Protein 7Z2T (pdb70)

Nearest PDB structures (foldseek):
  7z2t-assembly1_A  TM=1.002E+00  e=1.808E-83  Escherichia coli
  7z2w-assembly1_A  TM=1.002E+00  e=9.967E-83  Escherichia coli
  7z1j-assembly1_A  TM=9.989E-01  e=3.812E-80  Escherichia coli K-12
  7z2y-assembly1_A  TM=1.001E+00  e=1.096E-78  Escherichia coli
  1dkq-assembly1_A  TM=9.953E-01  e=1.248E-76  Escherichia coli

B-factor: mean 19.08, std 11.79, range [8.36, 95.12]

Organism: Escherichia coli (strain K12) (NCBI:txid83333)

Solvent-accessible surface area: 16717 Å² total; per-residue (Å²): 169,40,88,3,47,2,1,1,0,1,1,7,4,1,2,29,1,14,43,106,84,50,126,58,9,103,36,0,5,65,47,85,33,49,128,39,89,37,123,104,4,99,14,1,90,44,0,11,79,4,2,25,47,0,0,83,17,0,29,60,31,0,39,72,48,52,22,9,65,154,167,56,55,24,127,119,44,53,10,8,0,0,0,11,14,48,27,44,0,76,93,0,0,83,13,0,6,56,10,0,2,86,152,30,96,28,80,22,51,33,39,113,69,70,103,44,64,8,27,6,7,21,0,4,137,64,53,57,13,132,13,81,77,74,87,1,41,102,15,0,50,76,76,5,49,51,44,14,79,55,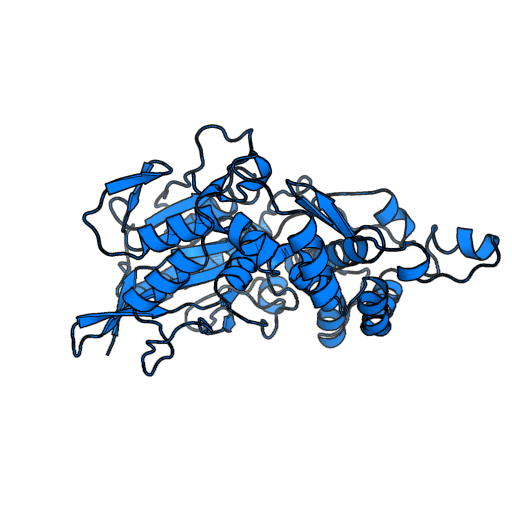5,12,49,142,80,64,111,8,1,130,27,0,8,100,0,0,47,1,84,102,0,83,41,3,75,147,48,91,160,127,139,73,104,26,16,0,10,123,20,28,94,20,95,27,99,29,54,38,78,78,11,42,7,49,19,0,3,33,7,0,3,46,0,0,5,6,0,0,0,1,24,0,27,30,22,114,109,11,1,54,29,62,18,100,72,82,131,32,19,78,20,0,0,47,4,10,29,10,24,27,92,0,10,24,43,0,49,78,3,0,85,10,35,0,0,3,0,1,32,14,1,32,58,2,0,46,61,90,104,100,104,142,63,55,44,33,6,57,3,20,28,21,0,2,0,0,0,0,28,8,26,1,0,2,0,0,0,6,9,2,92,0,108,32,98,7,95,56,4,14,0,35,5,0,3,0,0,1,0,2,0,7,22,38,58,67,92,102,84,90,30,43,13,1,32,4,2,0,4,3,2,31,10,106,27,1,59,85,65,31,90,4,22,96,131,46,61,8,19,98,32,131,13,62,6,52,40,8,177,90,118,13,109,55,32,9,3,8,30,71,15,0,39,94,22,1,74,107,8,50,46,92,73,1,34,136

InterPro domains:
  IPR000560 Histidine phosphatase superfamily, clade-2 [PF00328] (29-374)
  IPR000560 Histidine phosphatase superfamily, clade-2 [cd07061] (29-374)
  IPR029033 Histidine phosphatase superfamily [G3DSA:3.40.50.1240] (29-422)
  IPR029033 Histidine phosphatase superfamily [G3DSA:3.40.50.1240] (157-280)
  IPR029033 Histidine phosphatase superfamily [SSF53254] (26-429)
  IPR033379 Histidine acid phosphatase active site [PS00616] (30-44)
  IPR033379 Histidine acid phosphatase active site [PS00778] (319-335)
  IPR050645 Histidine Acid Phosphatase [PTHR11567] (20-422)

GO terms:
  GO:0042597 periplasmic space (C, EXP)
  GO:0003924 GTPase activity (F, EXP)
  GO:0052745 inositol phosphate phosphatase activity (F, IDA)
  GO:0030288 outer membrane-bounded periplasmic space (C, IDA)
  GO:0008252 nucleotidase activity (F, IDA)
  GO:0016036 cellular response to phosphate starvation (P, IDA)
  GO:0016311 dephosphorylation (P, IDA)
  GO:0071454 cellular response to anoxia (P, IDA)
  GO:0050308 sugar-phosphatase activity (F, IDA)
  GO:0016311 dephosphorylation (P, IMP)
  GO:0050308 sugar-phosphatase activity (F, IMP)

Radius of gyration: 21.48 Å; Cα contacts (8 Å, |Δi|>4): 841; chains: 1; bounding box: 47×47×69 Å

Sequence (406 aa):
ELKLESVVVIVSRHGVRAPTKATQLMQDVTPDAWPTWPVKLGWLTPRGGELIAYLGHYQRQRLVADGLLAKKGCPQSGQVAIIADVDERTRRKTGEAFAAGLAPDCAITVHTQADTSSPDPLFNPLKTGVCQLDNANVTDAILSRAGGSIADFTGHRQTAFRELERVLNFPQSNNLCCLKREKQDESCCSLTQALPSELKVSADNVSLTGAVSLASMLTEIFLLQQAQGMPEPGWGRITDSHQWNTLLSLHNAQFYLLQRTPEVARSRATPLLDLIKTALTPHPPQKQAYGVTLPTSVLFIAGHATNLANLGGALELNWTLPGQPDNTPPGGELVFERWRRLSDNSQWIQVSSLVFQTLQQMRDKTPLSLNNTPPGEVKLTLAGCEERNAQGMCSLAGFTQIVNEARIPACSL

Secondary structure (DSSP, 8-state):
-EEEEEEEEEEE--SB--S---HHHHHT-SSPPPP-SSSTTPBPHHHHHHHHHHHHHHHHHHHHTTSS-SSSPPPTTSEEEEE-SSHHHHHHHHHHHHHHSTTS---EE--S-TTS--GGG-GGGGTSS---HHHHHHHHHHHTTSSHHHHHHTTHHHHHHHHHHHTGGGSHHHHHHHHTT----HHHHS---EEEETTEEEE-HHHHHHHHHHHHHHHHHHTT-SSGGGGT--SHHHHHHHHHHHHHHHHHHTSSHHHHHHHHHHHHHHHHHHHS----EE-GGG-EES-SEEEEEE-HHHHHHHHHHHT-----TT-S-SS-TT-EEEEEEEEETTTTEEEEEEEEEE--HHHHHTTPPP-SSSPPEEEE---TT-SSB-TTSPEEHHHHHHHHHHHS-GGG--

Structure (mmCIF, N/CA/C/O backbone):
data_7Z2T
#
_entry.id   7Z2T
#
_cell.length_a   63.490
_cell.length_b   47.440
_cell.length_c   65.560
_cell.angle_alpha   90.000
_cell.angle_beta   100.770
_cell.angle_gamma   90.000
#
_symmetry.space_group_name_H-M   'P 1 21 1'
#
loop_
_entity.id
_entity.type
_entity.pdbx_description
1 polymer Acidphosphatase
2 non-polymer D-MYO-INOSITOL-HEXASULPHATE
3 non-polymer GLYCEROL
4 non-polymer 'PHOSPHATE ION'
5 non-polymer '2-(N-MORPHOLINO)-ETHANESULFONIC ACID'
6 water water
#
loop_
_atom_site.group_PDB
_atom_site.id
_atom_site.type_symbol
_atom_site.label_atom_id
_atom_site.label_alt_id
_atom_site.label_comp_id
_atom_site.label_asym_id
_atom_site.label_entity_id
_atom_site.label_seq_id
_atom_site.pdbx_PDB_ins_code
_atom_site.Cartn_x
_atom_site.Cartn_y
_atom_site.Cartn_z
_atom_site.occupancy
_atom_site.B_iso_or_equiv
_atom_site.auth_seq_id
_atom_site.auth_comp_id
_atom_site.auth_asym_id
_atom_site.auth_atom_id
_atom_site.pdbx_PDB_model_num
ATOM 1 N N . GLU A 1 7 ? -2.41895 20.78038 28.13115 1.000 32.80489 5 GLU A N 1
ATOM 2 C CA . GLU A 1 7 ? -3.51639 19.81895 28.17477 1.000 32.87763 5 GLU A CA 1
ATOM 3 C C . GLU A 1 7 ? -3.03500 18.42493 28.57590 1.000 26.47586 5 GLU A C 1
ATOM 4 O O . GLU A 1 7 ? -3.70167 17.72654 29.33398 1.000 24.19516 5 GLU A O 1
ATOM 10 N N . LEU A 1 8 ? -1.87852 18.01526 28.05974 1.000 22.79877 6 LEU A N 1
ATOM 11 C CA . LEU A 1 8 ? -1.35462 16.68203 28.31400 1.000 20.88017 6 LEU A CA 1
ATOM 12 C C . LEU A 1 8 ? 0.07817 16.79197 28.80682 1.000 19.68106 6 LEU A C 1
ATOM 13 O O . LEU A 1 8 ? 0.80618 17.71609 28.43395 1.000 22.48050 6 LEU A O 1
ATOM 18 N N . LYS A 1 9 ? 0.48094 15.83968 29.64480 1.000 17.35330 7 LYS A N 1
ATOM 19 C CA . LYS A 1 9 ? 1.83488 15.77716 30.17615 1.000 17.13308 7 LYS A CA 1
ATOM 20 C C . LYS A 1 9 ? 2.47672 14.46445 29.76182 1.000 14.29408 7 LYS A C 1
ATOM 21 O O . LYS A 1 9 ? 1.89575 13.39050 29.96363 1.000 14.72586 7 LYS A O 1
ATOM 27 N N . LEU A 1 10 ? 3.67561 14.55126 29.18729 1.000 13.09986 8 LEU A N 1
ATOM 28 C CA . LEU A 1 10 ? 4.39110 13.35145 28.77475 1.000 13.17426 8 LEU A CA 1
ATOM 29 C C . LEU A 1 10 ? 4.90606 12.59975 29.99682 1.000 13.39345 8 LEU A C 1
ATOM 30 O O . LEU A 1 10 ? 5.52777 13.18170 30.88658 1.000 14.99326 8 LEU A O 1
ATOM 35 N N . GLU A 1 11 ? 4.62733 11.30239 30.05718 1.000 12.56921 9 GLU A N 1
ATOM 36 C CA . GLU A 1 11 ? 5.04689 10.50718 31.20112 1.000 13.06199 9 GLU A CA 1
ATOM 37 C C . GLU A 1 11 ? 6.10031 9.46746 30.88819 1.000 12.24095 9 GLU A C 1
ATOM 38 O O . GLU A 1 11 ? 6.89035 9.13776 31.77063 1.000 13.15616 9 GLU A O 1
ATOM 44 N N . SER A 1 12 ? 6.13155 8.93961 29.66830 1.000 12.18989 10 SER A N 1
ATOM 45 C CA . SER A 1 12 ? 7.03192 7.84516 29.33659 1.000 13.61502 10 SER A CA 1
ATOM 46 C C . SER A 1 12 ? 7.19188 7.77552 27.83231 1.000 11.65271 10 SER A C 1
ATOM 47 O O . SER A 1 12 ? 6.26367 8.08204 27.08257 1.000 13.33876 10 SER A O 1
ATOM 50 N N . VAL A 1 13 ? 8.35492 7.31262 27.39502 1.000 10.83623 11 VAL A N 1
ATOM 51 C CA A VAL A 1 13 ? 8.60040 7.12290 25.97509 0.416 11.27421 11 VAL A CA 1
ATOM 52 C CA B VAL A 1 13 ? 8.64300 7.14947 25.97442 0.584 11.28367 11 VAL A CA 1
ATOM 53 C C . VAL A 1 13 ? 9.35868 5.82236 25.76803 1.000 10.40741 11 VAL A C 1
ATOM 54 O O . VAL A 1 13 ? 10.27756 5.48729 26.52716 1.000 10.91386 11 VAL A O 1
ATOM 61 N N . VAL A 1 14 ? 8.95892 5.08296 24.73593 1.000 10.18993 12 VAL A N 1
ATOM 62 C CA . VAL A 1 14 ? 9.64956 3.87548 24.29927 1.000 10.23322 12 VAL A CA 1
ATOM 63 C C . VAL A 1 14 ? 9.93853 4.04796 22.82162 1.000 9.17605 12 VAL A C 1
ATOM 64 O O . VAL A 1 14 ? 9.01534 4.24223 22.02109 1.000 11.51554 12 VAL A O 1
ATOM 68 N N . ILE A 1 15 ? 11.21218 3.99423 22.46105 1.000 10.05712 13 ILE A N 1
ATOM 69 C CA . ILE A 1 15 ? 11.65380 4.17626 21.08998 1.000 11.26030 13 ILE A CA 1
ATOM 70 C C . ILE A 1 15 ? 12.15611 2.83283 20.59172 1.000 11.82333 13 ILE A C 1
ATOM 71 O O . ILE A 1 15 ? 13.08672 2.26535 21.16921 1.000 13.53254 13 ILE A O 1
ATOM 76 N N . VAL A 1 16 ? 11.55705 2.32408 19.52052 1.000 10.64824 14 VAL A N 1
ATOM 77 C CA . VAL A 1 16 ? 12.07743 1.14731 18.83540 1.000 9.88655 14 VAL A CA 1
ATOM 78 C C . VAL A 1 16 ? 12.76868 1.65500 17.58232 1.000 9.52964 14 VAL A C 1
ATOM 79 O O . VAL A 1 16 ? 12.11566 2.20003 16.68936 1.000 9.36696 14 VAL A O 1
ATOM 83 N N . SER A 1 17 ? 14.09320 1.50274 17.52021 1.000 8.77449 15 SER A N 1
ATOM 84 C CA . SER A 1 17 ? 14.90529 2.10086 16.47089 1.000 9.37824 15 SER A CA 1
ATOM 85 C C . SER A 1 17 ? 15.53995 1.01884 15.61017 1.000 9.82139 15 SER A C 1
ATOM 86 O O . SER A 1 17 ? 16.02864 0.01179 16.12830 1.000 10.92929 15 SER A O 1
ATOM 89 N N . ARG A 1 18 ? 15.55536 1.23024 14.29508 1.000 8.50822 16 ARG A N 1
ATOM 90 C CA . ARG A 1 18 ? 16.49698 0.48859 13.47355 1.000 9.19960 16 ARG A CA 1
ATOM 91 C C . ARG A 1 18 ? 17.90493 1.01062 13.73461 1.000 9.05288 16 ARG A C 1
ATOM 92 O O . ARG A 1 18 ? 18.10544 2.17934 14.06858 1.000 10.42156 16 ARG A O 1
ATOM 100 N N . HIS A 1 19 ? 18.88543 0.12452 13.60132 1.000 9.06761 17 HIS A N 1
ATOM 101 C CA . HIS A 1 19 ? 20.28574 0.53178 13.63784 1.000 9.06256 17 HIS A CA 1
ATOM 102 C C . HIS A 1 19 ? 20.55385 1.59817 12.57405 1.000 9.02104 17 HIS A C 1
ATOM 103 O O . HIS A 1 19 ? 19.76364 1.80368 11.64568 1.000 8.96768 17 HIS A O 1
ATOM 110 N N . GLY A 1 20 ? 21.71022 2.25487 12.68989 1.000 9.06241 18 GLY A N 1
ATOM 111 C CA . GLY A 1 20 ? 22.10091 3.28239 11.74180 1.000 9.95553 18 GLY A CA 1
ATOM 112 C C . GLY A 1 20 ? 22.72164 2.73728 10.45551 1.000 9.66293 18 GLY A C 1
ATOM 113 O O . GLY A 1 20 ? 22.77317 1.53016 10.19993 1.000 10.02061 18 GLY A O 1
ATOM 114 N N . VAL A 1 21 ? 23.21875 3.67100 9.63284 1.000 10.15866 19 VAL A N 1
ATOM 115 C CA . VAL A 1 21 ? 23.80351 3.28744 8.34901 1.000 9.61964 19 VAL A CA 1
ATOM 116 C C . VAL A 1 21 ? 24.84973 2.19704 8.53892 1.000 9.58346 19 VAL A C 1
ATOM 117 O O . VAL A 1 21 ? 25.75226 2.30702 9.37958 1.000 10.57129 19 VAL A O 1
ATOM 121 N N . ARG A 1 22 ? 24.75707 1.16172 7.71170 1.000 9.73900 20 ARG A N 1
ATOM 122 C CA . ARG A 1 22 ? 25.61613 -0.00423 7.80021 1.000 10.84384 20 ARG A CA 1
ATOM 123 C C . ARG A 1 22 ? 26.12648 -0.36395 6.41360 1.000 9.93236 20 ARG A C 1
ATOM 124 O O . ARG A 1 22 ? 25.55376 0.03228 5.39165 1.000 11.87556 20 ARG A O 1
ATOM 132 N N . ALA A 1 23 ? 27.20671 -1.13834 6.39227 1.000 11.40368 21 ALA A N 1
ATOM 133 C CA . ALA A 1 23 ? 27.66561 -1.73900 5.15945 1.000 11.11573 21 ALA A CA 1
ATOM 134 C C . ALA A 1 23 ? 26.67705 -2.81594 4.70326 1.000 10.86115 21 ALA A C 1
ATOM 135 O O . ALA A 1 23 ? 25.90723 -3.35047 5.50431 1.000 12.15981 21 ALA A O 1
ATOM 137 N N . PRO A 1 24 ? 26.66804 -3.14216 3.40966 1.000 10.94120 22 PRO A N 1
ATOM 138 C CA . PRO A 1 24 ? 25.86564 -4.28455 2.94530 1.000 10.55535 22 PRO A CA 1
ATOM 139 C C . PRO A 1 24 ? 26.15594 -5.53967 3.76073 1.000 11.32072 22 PRO A C 1
ATOM 140 O O . PRO A 1 24 ? 27.27779 -5.76015 4.23213 1.000 12.20878 22 PRO A O 1
ATOM 144 N N . THR A 1 25 ? 25.12911 -6.37623 3.92645 1.000 12.40690 23 THR A N 1
ATOM 145 C CA . THR A 1 25 ? 25.30274 -7.60804 4.69478 1.000 14.83596 23 THR A CA 1
ATOM 146 C C . THR A 1 25 ? 25.89350 -8.74475 3.87351 1.000 15.63745 23 THR A C 1
ATOM 147 O O . THR A 1 25 ? 26.43024 -9.68765 4.45678 1.000 15.86074 23 THR A O 1
ATOM 151 N N . LYS A 1 26 ? 25.80368 -8.67859 2.54852 1.000 16.58115 24 LYS A N 1
ATOM 152 C CA . LYS A 1 26 ? 26.26717 -9.75108 1.67893 1.000 18.12499 24 LYS A CA 1
ATOM 153 C C . LYS A 1 26 ? 26.92818 -9.16628 0.43944 1.000 16.44177 24 LYS A C 1
ATOM 154 O O . LYS A 1 26 ? 26.65026 -8.03499 0.03388 1.000 16.43538 24 LYS A O 1
ATOM 160 N N . ALA A 1 27 ? 27.81745 -9.96286 -0.15561 1.000 15.80140 25 ALA A N 1
ATOM 161 C CA . ALA A 1 27 ? 28.48540 -9.64648 -1.42023 1.000 16.24428 25 ALA A CA 1
ATOM 162 C C . ALA A 1 27 ? 28.41849 -10.92336 -2.24982 1.000 16.54384 25 ALA A C 1
ATOM 163 O O . ALA A 1 27 ? 29.31370 -11.76727 -2.16479 1.000 20.18880 25 ALA A O 1
ATOM 165 N N . THR A 1 28 ? 27.35925 -11.07671 -3.03923 1.000 13.46307 26 THR A N 1
ATOM 166 C CA . THR A 1 28 ? 27.07883 -12.33737 -3.71649 1.000 14.17835 26 THR A CA 1
ATOM 167 C C . THR A 1 28 ? 27.54695 -12.30383 -5.16548 1.000 12.12372 26 THR A C 1
ATOM 168 O O . THR A 1 28 ? 27.74775 -11.24145 -5.75673 1.000 12.41786 26 THR A O 1
ATOM 172 N N . GLN A 1 29 ? 27.69742 -13.49856 -5.74679 1.000 13.06012 27 GLN A N 1
ATOM 173 C CA . GLN A 1 29 ? 28.01306 -13.58428 -7.16720 1.000 12.39052 27 GLN A CA 1
ATOM 174 C C . GLN A 1 29 ? 26.90948 -12.95889 -8.01159 1.000 11.55402 27 GLN A C 1
ATOM 175 O O . GLN A 1 29 ? 27.18642 -12.30272 -9.02013 1.000 12.39376 27 GLN A O 1
ATOM 181 N N . LEU A 1 30 ? 25.64846 -13.15213 -7.61596 1.000 12.31830 28 LEU A N 1
ATOM 182 C CA . LEU A 1 30 ? 24.54946 -12.59718 -8.38946 1.000 12.98735 28 LEU A CA 1
ATOM 183 C C . LEU A 1 30 ? 24.63222 -11.07561 -8.43617 1.000 11.86245 28 LEU A C 1
ATOM 184 O O . LEU A 1 30 ? 24.35315 -10.47447 -9.47873 1.000 12.55845 28 LEU A O 1
ATOM 189 N N . MET A 1 31 ? 25.02104 -10.42628 -7.32441 1.000 12.46283 29 MET A N 1
ATOM 190 C CA . MET A 1 31 ? 25.17051 -8.97401 -7.38670 1.000 13.61118 29 MET A CA 1
ATOM 191 C C . MET A 1 31 ? 26.21303 -8.55501 -8.40331 1.000 13.42573 29 MET A C 1
ATOM 192 O O . MET A 1 31 ? 26.08556 -7.48051 -9.00929 1.000 13.84304 29 MET A O 1
ATOM 197 N N . GLN A 1 32 ? 27.26360 -9.36639 -8.56940 1.000 13.53067 30 GLN A N 1
ATOM 198 C CA . GLN A 1 32 ? 28.30420 -9.06070 -9.54702 1.000 14.43889 30 GLN A CA 1
ATOM 199 C C . GLN A 1 32 ? 27.79101 -9.23424 -10.96174 1.000 14.03574 30 GLN A C 1
ATOM 200 O O . GLN A 1 32 ? 28.15825 -8.46813 -11.86286 1.000 16.19637 30 GLN A O 1
ATOM 206 N N . ASP A 1 33 ? 26.93765 -10.23190 -11.17571 1.000 13.86221 31 ASP A N 1
ATOM 207 C CA . ASP A 1 33 ? 26.54496 -10.61921 -12.51937 1.000 16.17727 31 ASP A CA 1
ATOM 208 C C . ASP A 1 33 ? 25.44276 -9.75619 -13.10926 1.000 14.04893 31 ASP A C 1
ATOM 209 O O . ASP A 1 33 ? 25.22832 -9.82153 -14.32144 1.000 14.21665 31 ASP A O 1
ATOM 214 N N . VAL A 1 34 ? 24.76178 -8.93637 -12.30257 1.000 12.30955 32 VAL A N 1
ATOM 215 C CA . VAL A 1 34 ? 23.65538 -8.12645 -12.79772 1.000 11.68035 32 VAL A CA 1
ATOM 216 C C . VAL A 1 34 ? 24.07240 -6.71288 -13.16674 1.000 11.12331 32 VAL A C 1
ATOM 217 O O . VAL A 1 34 ? 23.21358 -5.91462 -13.55945 1.000 11.98236 32 VAL A O 1
ATOM 221 N N . THR A 1 35 ? 25.36529 -6.38652 -13.08158 1.000 11.08381 33 THR A N 1
ATOM 222 C CA . THR A 1 35 ? 25.85532 -5.06575 -13.49674 1.000 12.08019 33 THR A CA 1
ATOM 223 C C . THR A 1 35 ? 27.25585 -5.22055 -14.06412 1.000 11.76656 33 THR A C 1
ATOM 224 O O . THR A 1 35 ? 28.05690 -5.98423 -13.51610 1.000 13.43284 33 THR A O 1
ATOM 228 N N . PRO A 1 36 ? 27.57536 -4.51848 -15.15190 1.000 13.19385 34 PRO A N 1
ATOM 229 C CA . PRO A 1 36 ? 28.96411 -4.48143 -15.62350 1.000 13.96807 34 PRO A CA 1
ATOM 230 C C . PRO A 1 36 ? 29.85845 -3.61994 -14.74966 1.000 14.86215 34 PRO A C 1
ATOM 231 O O . PRO A 1 36 ? 31.08749 -3.66708 -14.91331 1.000 16.73728 34 PRO A O 1
ATOM 235 N N . ASP A 1 37 ? 29.28569 -2.84524 -13.83308 1.000 14.27158 35 ASP A N 1
ATOM 236 C CA . ASP A 1 37 ? 30.05560 -1.92125 -13.01289 1.000 14.86547 35 ASP A CA 1
ATOM 237 C C . ASP A 1 37 ? 30.47990 -2.55667 -11.68905 1.000 15.86894 35 ASP A C 1
ATOM 238 O O . ASP A 1 37 ? 30.00555 -3.62364 -11.30750 1.000 17.21699 35 ASP A O 1
ATOM 243 N N . ALA A 1 38 ? 31.42270 -1.90310 -11.00923 1.000 16.19665 36 ALA A N 1
ATOM 244 C CA . ALA A 1 38 ? 31.97688 -2.39884 -9.75162 1.000 14.54294 36 ALA A CA 1
ATOM 245 C C . ALA A 1 38 ? 31.23704 -1.75849 -8.58418 1.000 14.37355 36 ALA A C 1
ATOM 246 O O . ALA A 1 38 ? 31.07929 -0.53656 -8.54268 1.000 15.16974 36 ALA A O 1
ATOM 248 N N . TRP A 1 39 ? 30.77047 -2.58299 -7.64887 1.000 13.42653 37 TRP A N 1
ATOM 249 C CA . TRP A 1 39 ? 30.11863 -2.05482 -6.45728 1.000 13.23513 37 TRP A CA 1
ATOM 250 C C . TRP A 1 39 ? 31.12893 -1.30711 -5.59207 1.000 14.14051 37 TRP A C 1
ATOM 251 O O . TRP A 1 39 ? 32.22418 -1.82102 -5.34892 1.000 16.36322 37 TRP A O 1
ATOM 262 N N . PRO A 1 40 ? 30.79376 -0.11409 -5.09979 1.000 14.90819 38 PRO A N 1
ATOM 263 C CA . PRO A 1 40 ? 31.70047 0.60005 -4.18858 1.000 14.74853 38 PRO A CA 1
ATOM 264 C C . PRO A 1 40 ? 31.98749 -0.23153 -2.94684 1.000 14.68219 38 PRO A C 1
ATOM 265 O O . PRO A 1 40 ? 31.10047 -0.89406 -2.40078 1.000 15.19818 38 PRO A O 1
ATOM 269 N N . THR A 1 41 ? 33.24124 -0.18930 -2.49826 1.000 14.68336 39 THR A N 1
ATOM 270 C CA . THR A 1 41 ? 33.62532 -0.85205 -1.26227 1.000 15.28193 39 THR A CA 1
ATOM 271 C C . THR A 1 41 ? 33.27875 0.01249 -0.05307 1.000 14.05858 39 THR A C 1
ATOM 272 O O . THR A 1 41 ? 33.11191 1.23238 -0.15146 1.000 14.85468 39 THR A O 1
ATOM 276 N N . TRP A 1 42 ? 33.16571 -0.64424 1.10229 1.000 12.80040 40 TRP A N 1
ATOM 277 C CA . TRP A 1 42 ? 32.74939 -0.01066 2.34296 1.000 12.57958 40 TRP A CA 1
ATOM 278 C C . TRP A 1 42 ? 33.87596 -0.01211 3.37519 1.000 14.01274 40 TRP A C 1
ATOM 279 O O . TRP A 1 42 ? 34.77171 -0.85956 3.33180 1.000 15.01877 40 TRP A O 1
ATOM 290 N N . PRO A 1 43 ? 33.84395 0.92288 4.32706 1.000 13.95045 41 PRO A N 1
ATOM 291 C CA . PRO A 1 43 ? 34.96924 1.09039 5.25674 1.000 13.88545 41 PRO A CA 1
ATOM 292 C C . PRO A 1 43 ? 34.92432 0.18615 6.47632 1.000 14.80830 41 PRO A C 1
ATOM 293 O O . PRO A 1 43 ? 35.82885 0.26831 7.31518 1.000 16.58921 41 PRO A O 1
ATOM 297 N N . VAL A 1 44 ? 33.89686 -0.64978 6.60615 1.000 14.42907 42 VAL A N 1
ATOM 298 C CA . VAL A 1 44 ? 33.74043 -1.57431 7.72159 1.000 13.15989 42 VAL A CA 1
ATOM 299 C C . VAL A 1 44 ? 33.34502 -2.92957 7.14962 1.000 13.50620 42 VAL A C 1
ATOM 300 O O . VAL A 1 44 ? 32.97686 -3.04997 5.98119 1.000 14.58120 42 VAL A O 1
ATOM 304 N N . LYS A 1 45 ? 33.39783 -3.94773 8.00240 1.000 14.56106 43 LYS A N 1
ATOM 305 C CA . LYS A 1 45 ? 33.03425 -5.30489 7.62287 1.000 16.13898 43 LYS A CA 1
ATOM 306 C C . LYS A 1 45 ? 31.55751 -5.39297 7.24500 1.000 14.01652 43 LYS A C 1
ATOM 307 O O . LYS A 1 45 ? 30.74765 -4.52655 7.58859 1.000 13.24688 43 LYS A O 1
ATOM 313 N N . LEU A 1 46 ? 31.20923 -6.47208 6.54029 1.000 14.72770 44 LEU A N 1
ATOM 314 C CA . LEU A 1 46 ? 29.82886 -6.69995 6.13343 1.000 14.31609 44 LEU A CA 1
ATOM 315 C C . LEU A 1 46 ? 28.88772 -6.54102 7.31611 1.000 13.56583 44 LEU A C 1
ATOM 316 O O . LEU A 1 46 ? 29.10472 -7.12283 8.38080 1.000 13.83325 44 LEU A O 1
ATOM 321 N N . GLY A 1 47 ? 27.83641 -5.74912 7.11785 1.000 11.62551 45 GLY A N 1
ATOM 322 C CA . GLY A 1 47 ? 26.79528 -5.59847 8.10764 1.000 12.69914 45 GLY A CA 1
ATOM 323 C C . GLY A 1 47 ? 27.14366 -4.74693 9.30767 1.000 11.10542 45 GLY A C 1
ATOM 324 O O . GLY A 1 47 ? 26.30176 -4.60404 10.19921 1.000 12.34096 45 GLY A O 1
ATOM 325 N N . TRP A 1 48 ? 28.34200 -4.17742 9.37793 1.000 11.39132 46 TRP A N 1
ATOM 326 C CA . TRP A 1 48 ? 28.70105 -3.38090 10.54247 1.000 11.41718 46 TRP A CA 1
ATOM 327 C C . TRP A 1 48 ? 28.23090 -1.93614 10.36493 1.000 11.17041 46 TRP A C 1
ATOM 328 O O . TRP A 1 48 ? 28.05035 -1.44793 9.24625 1.000 11.64137 46 TRP A O 1
ATOM 339 N N . LEU A 1 49 ? 28.00892 -1.25981 11.49422 1.000 10.46446 47 LEU A N 1
ATOM 340 C CA . LEU A 1 49 ? 27.67108 0.15945 11.46541 1.000 9.75140 47 LEU A CA 1
ATOM 341 C C . LEU A 1 49 ? 28.87693 0.96633 10.98955 1.000 10.46949 47 LEU A C 1
ATOM 342 O O . LEU A 1 49 ? 30.01404 0.68984 11.37767 1.000 12.50909 47 LEU A O 1
ATOM 347 N N . THR A 1 50 ? 28.63873 1.97309 10.12232 1.000 10.09400 48 THR A N 1
ATOM 348 C CA . THR A 1 50 ? 29.77327 2.82415 9.77870 1.000 10.72165 48 THR A CA 1
ATOM 349 C C . THR A 1 50 ? 29.92568 3.93963 10.80199 1.000 11.42588 48 THR A C 1
ATOM 350 O O . THR A 1 50 ? 28.96526 4.30016 11.49810 1.000 11.62536 48 THR A O 1
ATOM 354 N N . PRO A 1 51 ? 31.13317 4.49979 10.93137 1.000 10.83677 49 PRO A N 1
ATOM 355 C CA . PRO A 1 51 ? 31.29381 5.68753 11.79036 1.000 11.11412 49 PRO A CA 1
ATOM 356 C C . PRO A 1 51 ? 30.29261 6.78231 11.46725 1.000 11.71502 49 PRO A C 1
ATOM 357 O O . PRO A 1 51 ? 29.71788 7.39192 12.38240 1.000 12.21989 49 PRO A O 1
ATOM 361 N N . ARG A 1 52 ? 30.04868 7.02769 10.18206 1.000 11.41596 50 ARG A N 1
ATOM 362 C CA . ARG A 1 52 ? 29.04326 8.00822 9.80339 1.000 10.99616 50 ARG A CA 1
ATOM 363 C C . ARG A 1 52 ? 27.65424 7.60933 10.29695 1.000 10.50496 50 ARG A C 1
ATOM 364 O O . ARG A 1 52 ? 26.88543 8.46562 10.75613 1.000 11.46276 50 ARG A O 1
ATOM 372 N N . GLY A 1 53 ? 27.30447 6.32130 10.19213 1.000 9.62981 51 GLY A N 1
ATOM 373 C CA . GLY A 1 53 ? 26.01708 5.87363 10.70526 1.000 9.28960 51 GLY A CA 1
ATOM 374 C C . GLY A 1 53 ? 25.85318 6.14838 12.18827 1.000 10.24867 51 GLY A C 1
ATOM 375 O O . GLY A 1 53 ? 24.77591 6.54925 12.64173 1.000 11.34715 51 GLY A O 1
ATOM 376 N N . GLY A 1 54 ? 26.91727 5.92835 12.96870 1.000 9.89202 52 GLY A N 1
ATOM 377 C CA . GLY A 1 54 ? 26.85710 6.25460 14.38434 1.000 9.80782 52 GLY A CA 1
ATOM 378 C C . GLY A 1 54 ? 26.66536 7.74042 14.61658 1.000 10.33078 52 GLY A C 1
ATOM 379 O O . GLY A 1 54 ? 25.88682 8.15034 15.47860 1.000 10.66838 52 GLY A O 1
ATOM 380 N N . GLU A 1 55 ? 27.35748 8.57132 13.83181 1.000 10.73029 53 GLU A N 1
ATOM 381 C CA . GLU A 1 55 ? 27.19908 10.01584 13.95938 1.000 11.44509 53 GLU A CA 1
ATOM 382 C C . GLU A 1 55 ? 25.77189 10.45665 13.64105 1.000 9.64475 53 GLU A C 1
ATOM 383 O O . GLU A 1 55 ? 25.20721 11.30885 14.34591 1.000 10.93814 53 GLU A O 1
ATOM 389 N N . LEU A 1 56 ? 25.14382 9.84404 12.62769 1.000 9.96347 54 LEU A N 1
ATOM 390 C CA . LEU A 1 56 ? 23.75742 10.17535 12.31377 1.000 9.81271 54 LEU A CA 1
ATOM 391 C C . LEU A 1 56 ? 22.81279 9.74519 13.42769 1.000 10.17411 54 LEU A C 1
ATOM 392 O O . LEU A 1 56 ? 21.82509 10.43676 13.70942 1.000 10.59138 54 LEU A O 1
ATOM 397 N N . ILE A 1 57 ? 23.08723 8.60519 14.06702 1.000 8.75530 55 ILE A N 1
ATOM 398 C CA . ILE A 1 57 ? 22.26954 8.18951 15.20862 1.000 8.52959 55 ILE A CA 1
ATOM 399 C C . ILE A 1 57 ? 22.44109 9.16449 16.37023 1.000 9.45690 55 ILE A C 1
ATOM 400 O O . ILE A 1 57 ? 21.47224 9.51047 17.06065 1.000 9.99659 55 ILE A O 1
ATOM 405 N N . ALA A 1 58 ? 23.67940 9.59178 16.63146 1.000 10.50087 56 ALA A N 1
ATOM 406 C CA . ALA A 1 58 ? 23.90756 10.53488 17.72134 1.000 10.69122 56 ALA A CA 1
ATOM 407 C C . ALA A 1 58 ? 23.11288 11.82699 17.51491 1.000 10.76223 56 ALA A C 1
ATOM 408 O O . ALA A 1 58 ? 22.61775 12.42534 18.47979 1.000 10.71983 56 ALA A O 1
ATOM 410 N N . TYR A 1 59 ? 22.95745 12.26551 16.26010 1.000 9.77682 57 TYR A N 1
ATOM 411 C CA . TYR A 1 59 ? 22.12129 13.43609 16.00063 1.000 10.80306 57 TYR A CA 1
ATOM 412 C C . TYR A 1 59 ? 20.69537 13.21254 16.48216 1.000 11.59639 57 TYR A C 1
ATOM 413 O O . TYR A 1 59 ? 20.06912 14.12991 17.02695 1.000 11.82205 57 TYR A O 1
ATOM 422 N N . LEU A 1 60 ? 20.13665 12.02325 16.22477 1.000 10.75447 58 LEU A N 1
ATOM 423 C CA . LEU A 1 60 ? 18.79299 11.73515 16.71258 1.000 9.89600 58 LEU A CA 1
ATOM 424 C C . LEU A 1 60 ? 18.75696 11.71270 18.23473 1.000 9.72680 58 LEU A C 1
ATOM 425 O O . LEU A 1 60 ? 17.78674 12.17964 18.84839 1.000 11.33642 58 LEU A O 1
ATOM 430 N N . GLY A 1 61 ? 19.80154 11.18089 18.86678 1.000 9.90309 59 GLY A N 1
ATOM 431 C CA . GLY A 1 61 ? 19.86362 11.22434 20.32278 1.000 9.96571 59 GLY A CA 1
ATOM 432 C C . GLY A 1 61 ? 19.88434 12.64694 20.85027 1.000 10.17390 59 GLY A C 1
ATOM 433 O O . GLY A 1 61 ? 19.19060 12.97211 21.81843 1.000 10.78633 59 GLY A O 1
ATOM 434 N N . HIS A 1 62 ? 20.65406 13.52567 20.20048 1.000 10.09398 60 HIS A N 1
ATOM 435 C CA . HIS A 1 62 ? 20.69712 14.91858 20.62707 1.000 12.58287 60 HIS A CA 1
ATOM 436 C C . HIS A 1 62 ? 19.34007 15.59178 20.45863 1.000 11.49327 60 HIS A C 1
ATOM 437 O O . HIS A 1 62 ? 18.88148 16.31532 21.35608 1.000 12.30558 60 HIS A O 1
ATOM 444 N N . TYR A 1 63 ? 18.68529 15.36699 19.31549 1.000 10.43509 61 TYR A N 1
ATOM 445 C CA . TYR A 1 63 ? 17.34827 15.90970 19.10341 1.000 10.76710 61 TYR A CA 1
ATOM 446 C C . TYR A 1 63 ? 16.37898 15.40315 20.16108 1.000 10.36207 61 TYR A C 1
ATOM 447 O O . TYR A 1 63 ? 15.61750 16.18145 20.75289 1.000 10.87515 61 TYR A O 1
ATOM 456 N N . GLN A 1 64 ? 16.40297 14.09753 20.42809 1.000 10.98593 62 GLN A N 1
ATOM 457 C CA . GLN A 1 64 ? 15.48054 13.55166 21.41803 1.000 10.79198 62 GLN A CA 1
ATOM 458 C C . GLN A 1 64 ? 15.70929 14.16573 22.79474 1.000 10.36788 62 GLN A C 1
ATOM 459 O O . GLN A 1 64 ? 14.74832 14.43284 23.52261 1.000 11.84115 62 GLN A O 1
ATOM 465 N N . ARG A 1 65 ? 16.96505 14.41193 23.17605 1.000 9.96481 63 ARG A N 1
ATOM 466 C CA . ARG A 1 65 ? 17.19619 15.08205 24.45635 1.000 10.44179 63 ARG A CA 1
ATOM 467 C C . ARG A 1 65 ? 16.54615 16.45903 24.46529 1.000 10.05713 63 ARG A C 1
ATOM 468 O O . ARG A 1 65 ? 15.82029 16.81885 25.40494 1.000 11.63041 63 ARG A O 1
ATOM 476 N N . GLN A 1 66 ? 16.78124 17.24684 23.41558 1.000 10.71897 64 GLN A N 1
ATOM 477 C CA . GLN A 1 66 ? 16.17057 18.57107 23.37776 1.000 12.04009 64 GLN A CA 1
ATOM 478 C C . GLN A 1 66 ? 14.65045 18.48614 23.45949 1.000 11.95481 64 GLN A C 1
ATOM 479 O O . GLN A 1 66 ? 14.01589 19.26071 24.18618 1.000 12.35724 64 GLN A O 1
ATOM 485 N N . ARG A 1 67 ? 14.04535 17.56736 22.70407 1.000 11.12831 65 ARG A N 1
ATOM 486 C CA . ARG A 1 67 ? 12.58598 17.47778 22.68888 1.000 14.21071 65 ARG A CA 1
ATOM 487 C C . ARG A 1 67 ? 12.04713 17.01194 24.03614 1.000 13.08561 65 ARG A C 1
ATOM 488 O O . ARG A 1 67 ? 11.02614 17.52431 24.52157 1.000 13.07014 65 ARG A O 1
ATOM 496 N N . LEU A 1 68 ? 12.72070 16.04021 24.65299 1.000 11.57913 66 LEU A N 1
ATOM 497 C CA . LEU A 1 68 ? 12.25670 15.50645 25.92642 1.000 11.56506 66 LEU A CA 1
ATOM 498 C C . LEU A 1 68 ? 12.47310 16.48378 27.07431 1.000 11.60831 66 LEU A C 1
ATOM 499 O O . LEU A 1 68 ? 11.70203 16.46643 28.04274 1.000 12.82961 66 LEU A O 1
ATOM 504 N N . VAL A 1 69 ? 13.50804 17.32805 26.99243 1.000 11.62336 67 VAL A N 1
ATOM 505 C CA . VAL A 1 69 ? 13.64928 18.44857 27.92302 1.000 12.43692 67 VAL A CA 1
ATOM 506 C C . VAL A 1 69 ? 12.49542 19.43384 27.75108 1.000 13.88823 67 VAL A C 1
ATOM 507 O O . VAL A 1 69 ? 11.86556 19.85899 28.72766 1.000 15.10321 67 VAL A O 1
ATOM 511 N N . ALA A 1 70 ? 12.18585 19.79483 26.50124 1.000 12.52591 68 ALA A N 1
ATOM 512 C CA . ALA A 1 70 ? 11.07178 20.70831 26.25577 1.000 13.23300 68 ALA A CA 1
ATOM 513 C C . ALA A 1 70 ? 9.76038 20.13939 26.77954 1.000 14.82319 68 ALA A C 1
ATOM 514 O O . ALA A 1 70 ? 8.91043 20.89060 27.27374 1.000 17.53813 68 ALA A O 1
ATOM 516 N N . ASP A 1 71 ? 9.57622 18.82113 26.67652 1.000 14.28448 69 ASP A N 1
ATOM 517 C CA . ASP A 1 71 ? 8.37822 18.16206 27.18357 1.000 15.25337 69 ASP A CA 1
ATOM 518 C C . ASP A 1 71 ? 8.41325 17.92171 28.68576 1.000 15.19314 69 ASP A C 1
ATOM 519 O O . ASP A 1 71 ? 7.45725 17.34677 29.22598 1.000 16.74399 69 ASP A O 1
ATOM 524 N N . GLY A 1 72 ? 9.48521 18.32063 29.36458 1.000 14.62158 70 GLY A N 1
ATOM 525 C CA . GLY A 1 72 ? 9.57878 18.21581 30.81215 1.000 14.46059 70 GLY A CA 1
ATOM 526 C C . GLY A 1 72 ? 9.93191 16.84455 31.34825 1.000 15.19058 70 GLY A C 1
ATOM 527 O O . GLY A 1 72 ? 9.85214 16.63302 32.56568 1.000 17.07964 70 GLY A O 1
ATOM 528 N N . LEU A 1 73 ? 10.34034 15.91450 30.48877 1.000 13.35780 71 LEU A N 1
ATOM 529 C CA . LEU A 1 73 ? 10.55857 14.54085 30.92798 1.000 12.93457 71 LEU A CA 1
ATOM 530 C C . LEU A 1 73 ? 11.98229 14.29396 31.40411 1.000 14.55691 71 LEU A C 1
ATOM 531 O O . LEU A 1 73 ? 12.18966 13.49843 32.32861 1.000 16.25589 71 LEU A O 1
ATOM 536 N N . LEU A 1 74 ? 12.95957 14.93869 30.77877 1.000 12.89018 72 LEU A N 1
ATOM 537 C CA . LEU A 1 74 ? 14.35546 14.86699 31.18156 1.000 13.50681 72 LEU A CA 1
ATOM 538 C C . LEU A 1 74 ? 14.83309 16.25161 31.60312 1.000 14.92316 72 LEU A C 1
ATOM 539 O O . LEU A 1 74 ? 14.28682 17.27553 31.18266 1.000 15.89543 72 LEU A O 1
ATOM 544 N N . ALA A 1 75 ? 15.87033 16.27112 32.43614 1.000 16.26250 73 ALA A N 1
ATOM 545 C CA . ALA A 1 75 ? 16.45508 17.52794 32.88268 1.000 16.71705 73 ALA A CA 1
ATOM 546 C C . ALA A 1 75 ? 17.29733 18.14392 31.77358 1.000 16.08364 73 ALA A C 1
ATOM 547 O O . ALA A 1 75 ? 17.91729 17.43998 30.97609 1.000 14.91474 73 ALA A O 1
ATOM 549 N N . LYS A 1 76 ? 17.34754 19.47860 31.75695 1.000 18.20766 74 LYS A N 1
ATOM 550 C CA . LYS A 1 76 ? 18.12577 20.18139 30.73744 1.000 20.08497 74 LYS A CA 1
ATOM 551 C C . LYS A 1 76 ? 19.61771 19.89822 30.86741 1.000 21.19559 74 LYS A C 1
ATOM 552 O O . LYS A 1 76 ? 20.32405 19.76273 29.86189 1.000 22.60527 74 LYS A O 1
ATOM 558 N N . LYS A 1 77 ? 20.12275 19.82228 32.08872 1.000 20.23440 75 LYS A N 1
ATOM 559 C CA . LYS A 1 77 ? 21.54034 19.57570 32.29450 1.000 21.57170 75 LYS A CA 1
ATOM 560 C C . LYS A 1 77 ? 21.74202 18.34637 33.16633 1.000 21.56425 75 LYS A C 1
ATOM 561 O O . LYS A 1 77 ? 20.80910 17.82419 33.78029 1.000 24.12578 75 LYS A O 1
ATOM 567 N N . GLY A 1 78 ? 22.98324 17.88026 33.20707 1.000 20.31962 76 GLY A N 1
ATOM 568 C CA . GLY A 1 78 ? 23.32490 16.71509 33.99318 1.000 19.91275 76 GLY A CA 1
ATOM 569 C C . GLY A 1 78 ? 22.95298 15.42442 33.29378 1.000 19.43451 76 GLY A C 1
ATOM 570 O O . GLY A 1 78 ? 22.45052 15.39700 32.17237 1.000 20.75255 76 GLY A O 1
ATOM 571 N N . CYS A 1 79 ? 23.20833 14.33380 33.98308 1.000 19.33310 77 CYS A N 1
ATOM 572 C CA . CYS A 1 79 ? 22.91425 13.02025 33.43846 1.000 18.85668 77 CYS A CA 1
ATOM 573 C C . CYS A 1 79 ? 21.59921 12.50614 34.00588 1.000 19.51527 77 CYS A C 1
ATOM 574 O O . CYS A 1 79 ? 21.27997 12.77262 35.16681 1.000 21.11534 77 CYS A O 1
ATOM 577 N N . PRO A 1 80 ? 20.80166 11.78558 33.22032 1.000 19.96779 78 PRO A N 1
ATOM 578 C CA . PRO A 1 80 ? 19.63925 11.09962 33.79581 1.000 20.74488 78 PRO A CA 1
ATOM 579 C C . PRO A 1 80 ? 20.09422 10.17339 34.91392 1.000 22.11826 78 PRO A C 1
ATOM 580 O O . PRO A 1 80 ? 21.13689 9.52589 34.81630 1.000 24.27923 78 PRO A O 1
ATOM 584 N N . GLN A 1 81 ? 19.31254 10.11185 35.98711 1.000 21.68520 79 GLN A N 1
ATOM 585 C CA . GLN A 1 81 ? 19.74696 9.38976 37.17256 1.000 24.62983 79 GLN A CA 1
ATOM 586 C C . GLN A 1 81 ? 19.06686 8.03213 37.28156 1.000 26.83861 79 GLN A C 1
ATOM 587 O O . GLN A 1 81 ? 17.91676 7.85587 36.87325 1.000 26.69197 79 GLN A O 1
ATOM 593 N N . SER A 1 82 ? 19.80516 7.07388 37.84634 1.000 29.39602 80 SER A N 1
ATOM 594 C CA . SER A 1 82 ? 19.28765 5.77256 38.25941 1.000 31.64142 80 SER A CA 1
ATOM 595 C C . SER A 1 82 ? 18.24486 5.20113 37.30530 1.000 29.21324 80 SER A C 1
ATOM 596 O O . SER A 1 82 ? 17.06268 5.09224 37.65094 1.000 32.29657 80 SER A O 1
ATOM 599 N N . GLY A 1 83 ? 18.67557 4.82828 36.10406 1.000 24.62408 81 GLY A N 1
ATOM 600 C CA . GLY A 1 83 ? 17.80310 4.11169 35.19736 1.000 21.43938 81 GLY A CA 1
ATOM 601 C C . GLY A 1 83 ? 16.70343 4.92078 34.54906 1.000 19.16568 81 GLY A C 1
ATOM 602 O O . GLY A 1 83 ? 15.86993 4.33522 33.85270 1.000 19.21436 81 GLY A O 1
ATOM 603 N N . GLN A 1 84 ? 16.66984 6.24275 34.75314 1.000 17.86177 82 GLN A N 1
ATOM 604 C CA . GLN A 1 84 ? 15.65662 7.07874 34.11048 1.000 15.77765 82 GLN A CA 1
ATOM 605 C C . GLN A 1 84 ? 15.63694 6.85801 32.60532 1.000 13.63889 82 GLN A C 1
ATOM 606 O O . GLN A 1 84 ? 14.57947 6.95643 31.97043 1.000 14.81775 82 GLN A O 1
ATOM 612 N N . VAL A 1 85 ? 16.79835 6.58594 32.02000 1.000 14.61803 83 VAL A N 1
ATOM 613 C CA . VAL A 1 85 ? 16.94241 6.19984 30.62489 1.000 13.79891 83 VAL A CA 1
ATOM 614 C C . VAL A 1 85 ? 17.54530 4.80627 30.60885 1.000 14.03938 83 VAL A C 1
ATOM 615 O O . VAL A 1 85 ? 18.51854 4.54085 31.32594 1.000 16.91401 83 VAL A O 1
ATOM 619 N N . ALA A 1 86 ? 16.96536 3.91590 29.81161 1.000 11.45731 84 ALA A N 1
ATOM 620 C CA . ALA A 1 86 ? 17.48051 2.56488 29.64415 1.000 11.78154 84 ALA A CA 1
ATOM 621 C C . ALA A 1 86 ? 17.61175 2.26320 28.16021 1.000 9.93075 84 ALA A C 1
ATOM 622 O O . ALA A 1 86 ? 16.81901 2.73582 27.33986 1.000 11.78064 84 ALA A O 1
ATOM 624 N N . ILE A 1 87 ? 18.60703 1.44626 27.81832 1.000 11.04667 85 ILE A N 1
ATOM 625 C CA . ILE A 1 87 ? 18.90159 1.08650 26.43629 1.000 10.36104 85 ILE A CA 1
ATOM 626 C C . ILE A 1 87 ? 19.06739 -0.42321 26.34164 1.000 10.32486 85 ILE A C 1
ATOM 627 O O . ILE A 1 87 ? 19.85226 -1.01881 27.09170 1.000 11.14345 85 ILE A O 1
ATOM 632 N N . ILE A 1 88 ? 18.33658 -1.03286 25.41500 1.000 9.59420 86 ILE A N 1
ATOM 63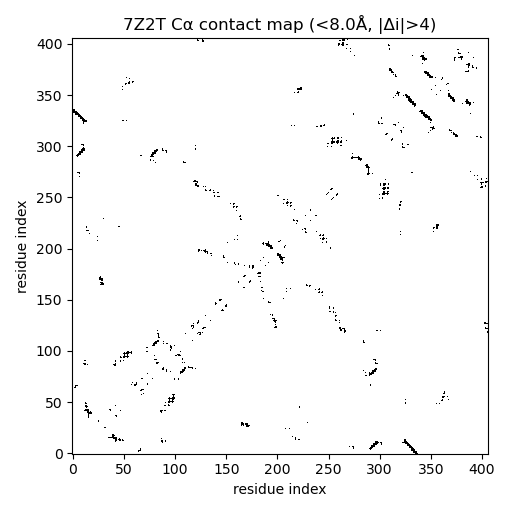3 C CA . ILE A 1 88 ? 18.44309 -2.45171 25.10320 1.000 9.98252 86 ILE A CA 1
ATOM 634 C C . ILE A 1 88 ? 18.77339 -2.57086 23.62470 1.000 11.14695 86 ILE A C 1
ATOM 635 O O . ILE A 1 88 ? 18.14753 -1.90487 22.79081 1.000 12.60333 86 ILE A O 1
ATOM 640 N N . ALA A 1 89 ? 19.75738 -3.40680 23.30027 1.000 10.30117 87 ALA A N 1
ATOM 641 C CA . ALA A 1 89 ? 20.17682 -3.60958 21.92007 1.000 8.95589 87 ALA A CA 1
ATOM 642 C C . ALA A 1 89 ? 20.24353 -5.09365 21.59543 1.000 9.14614 87 ALA A C 1
ATOM 643 O O . ALA A 1 89 ? 20.56809 -5.93222 22.44836 1.000 10.77091 87 ALA A O 1
ATOM 645 N N . ASP A 1 90 ? 19.92352 -5.40878 20.34635 1.000 9.35561 88 ASP A N 1
ATOM 646 C CA . ASP A 1 90 ? 20.18510 -6.73508 19.82488 1.000 9.66848 88 ASP A CA 1
ATOM 647 C C . ASP A 1 90 ? 21.69599 -6.97316 19.82409 1.000 10.33010 88 ASP A C 1
ATOM 648 O O . ASP A 1 90 ? 22.50108 -6.03884 19.92688 1.000 11.73748 88 ASP A O 1
ATOM 653 N N . VAL A 1 91 ? 22.07465 -8.24636 19.68615 1.000 10.15340 89 VAL A N 1
ATOM 654 C CA . VAL A 1 91 ? 23.45981 -8.65341 19.88790 1.000 11.25136 89 VAL A CA 1
ATOM 655 C C . VAL A 1 91 ? 24.36742 -8.25447 18.73635 1.000 11.66197 89 VAL A C 1
ATOM 656 O O . VAL A 1 91 ? 25.59239 -8.28942 18.88897 1.000 12.66315 89 VAL A O 1
ATOM 660 N N . ASP A 1 92 ? 23.81009 -7.91309 17.57548 1.000 11.36273 90 ASP A N 1
ATOM 661 C CA . ASP A 1 92 ? 24.64658 -7.59406 16.42530 1.000 12.64908 90 ASP A CA 1
ATOM 662 C C . ASP A 1 92 ? 25.49867 -6.36094 16.69178 1.000 10.90035 90 ASP A C 1
ATOM 663 O O . ASP A 1 92 ? 25.10727 -5.44928 17.42248 1.000 11.40941 90 ASP A O 1
ATOM 668 N N . GLU A 1 93 ? 26.66629 -6.31214 16.04981 1.000 11.03608 91 GLU A N 1
ATOM 669 C CA . GLU A 1 93 ? 27.50695 -5.12300 16.14690 1.000 11.65969 91 GLU A CA 1
ATOM 670 C C . GLU A 1 93 ? 26.72610 -3.85912 15.80954 1.000 10.23792 91 GLU A C 1
ATOM 671 O O . GLU A 1 93 ? 26.82443 -2.84635 16.51183 1.000 10.70120 91 GLU A O 1
ATOM 677 N N . ARG A 1 94 ? 25.94223 -3.89583 14.72825 1.000 9.80333 92 ARG A N 1
ATOM 678 C CA . ARG A 1 94 ? 25.32296 -2.66021 14.26202 1.000 9.41582 92 ARG A CA 1
ATOM 679 C C . ARG A 1 94 ? 24.27958 -2.15426 15.24549 1.000 9.66332 92 ARG A C 1
ATOM 680 O O . ARG A 1 94 ? 24.10322 -0.93542 15.37854 1.000 10.46684 92 ARG A O 1
ATOM 688 N N . THR A 1 95 ? 23.59983 -3.05748 15.95920 1.000 10.36938 93 THR A N 1
ATOM 689 C CA . THR A 1 95 ? 22.62152 -2.62149 16.95011 1.000 9.82558 93 THR A CA 1
ATOM 690 C C . THR A 1 95 ? 23.28965 -2.19124 18.25673 1.000 9.51292 93 THR A C 1
ATOM 691 O O . THR A 1 95 ? 22.89363 -1.17056 18.83632 1.000 10.72430 93 THR A O 1
ATOM 695 N N . ARG A 1 96 ? 24.30297 -2.93042 18.73527 1.000 10.13300 94 ARG A N 1
ATOM 696 C CA A ARG A 1 96 ? 25.03406 -2.49683 19.92615 0.471 10.43876 94 ARG A CA 1
ATOM 697 C CA B ARG A 1 96 ? 25.01937 -2.49386 19.92852 0.529 10.13483 94 ARG A CA 1
ATOM 698 C C . ARG A 1 96 ? 25.61423 -1.10301 19.72992 1.000 10.03740 94 ARG A C 1
ATOM 699 O O . ARG A 1 96 ? 25.47422 -0.22839 20.59755 1.000 11.44494 94 ARG A O 1
ATOM 714 N N . LYS A 1 97 ? 26.25709 -0.87291 18.57743 1.000 10.25770 95 LYS A N 1
ATOM 715 C CA . LYS A 1 97 ? 26.88813 0.41235 18.32610 1.000 10.84039 95 LYS A CA 1
ATOM 716 C C . LYS A 1 97 ? 25.85802 1.51151 18.11929 1.000 10.00286 95 LYS A C 1
ATOM 717 O O . LYS A 1 97 ? 26.13358 2.67814 18.41300 1.000 9.82381 95 LYS A O 1
ATOM 723 N N . THR A 1 98 ? 24.66626 1.17063 17.62410 1.000 9.60559 96 THR A N 1
ATOM 724 C CA . THR A 1 98 ? 23.60660 2.16496 17.55471 1.000 9.54629 96 THR A CA 1
ATOM 725 C C . THR A 1 98 ? 23.16093 2.56988 18.95249 1.000 9.66655 96 THR A C 1
ATOM 726 O O . THR A 1 98 ? 22.93632 3.75400 19.21323 1.000 10.58776 96 THR A O 1
ATOM 730 N N . GLY A 1 99 ? 23.02558 1.60420 19.86271 1.000 10.36722 97 GLY A N 1
ATOM 731 C CA . GLY A 1 99 ? 22.69903 1.95481 21.23299 1.000 10.63569 97 GLY A CA 1
ATOM 732 C C . GLY A 1 99 ? 23.72558 2.88712 21.83928 1.000 10.44591 97 GLY A C 1
ATOM 733 O O . GLY A 1 99 ? 23.37950 3.88377 22.47245 1.000 11.70245 97 GLY A O 1
ATOM 734 N N . GLU A 1 100 ? 25.00979 2.59973 21.61989 1.000 11.68629 98 GLU A N 1
ATOM 735 C CA . GLU A 1 100 ? 26.06460 3.46586 22.14544 1.000 11.36436 98 GLU A CA 1
ATOM 736 C C . GLU A 1 100 ? 25.99393 4.85690 21.52862 1.000 10.49525 98 GLU A C 1
ATOM 737 O O . GLU A 1 100 ? 26.18077 5.86366 22.22473 1.000 11.76004 98 GLU A O 1
ATOM 743 N N . ALA A 1 101 ? 25.73064 4.93559 20.21942 1.000 10.67415 99 ALA A N 1
ATOM 744 C CA . ALA A 1 101 ? 25.68208 6.23370 19.55605 1.000 10.56222 99 ALA A CA 1
ATOM 745 C C . ALA A 1 101 ? 24.49291 7.05595 20.03696 1.000 10.06532 99 ALA A C 1
ATOM 746 O O . ALA A 1 101 ? 24.59783 8.28323 20.21234 1.000 11.03565 99 ALA A O 1
ATOM 748 N N . PHE A 1 102 ? 23.34827 6.40640 20.24266 1.000 10.60218 100 PHE A N 1
ATOM 749 C CA . PHE A 1 102 ? 22.18615 7.12543 20.74165 1.000 10.13814 100 PHE A CA 1
ATOM 750 C C . PHE A 1 102 ? 22.45210 7.67879 22.13604 1.000 10.50133 100 PHE A C 1
ATOM 751 O O . PHE A 1 102 ? 22.12404 8.83960 22.42559 1.000 11.26184 100 PHE A O 1
ATOM 759 N N . ALA A 1 103 ? 23.05638 6.86245 23.00841 1.000 10.50960 101 ALA A N 1
ATOM 760 C CA . ALA A 1 103 ? 23.42588 7.32941 24.34088 1.000 11.75091 101 ALA A CA 1
ATOM 761 C C . ALA A 1 103 ? 24.36741 8.52097 24.26337 1.000 12.23368 101 ALA A C 1
ATOM 762 O O . ALA A 1 103 ? 24.22398 9.49159 25.01849 1.000 12.96362 101 ALA A O 1
ATOM 764 N N . ALA A 1 104 ? 25.33424 8.46693 23.34825 1.000 12.34978 102 ALA A N 1
ATOM 765 C CA . ALA A 1 104 ? 26.30221 9.54928 23.22529 1.000 13.19412 102 ALA A CA 1
ATOM 766 C C . ALA A 1 104 ? 25.62932 10.86494 22.83792 1.000 12.98523 102 ALA A C 1
ATOM 767 O O . ALA A 1 104 ? 26.06000 11.93982 23.26948 1.000 14.43531 102 ALA A O 1
ATOM 769 N N . GLY A 1 105 ? 24.59178 10.81251 22.00655 1.000 12.13663 103 GLY A N 1
ATOM 770 C CA . GLY A 1 105 ? 23.88786 12.01780 21.61070 1.000 12.12192 103 GLY A CA 1
ATOM 771 C C . GLY A 1 105 ? 22.90287 12.51469 22.65220 1.000 10.70613 103 GLY A C 1
ATOM 772 O O . GLY A 1 105 ? 22.77371 13.72152 22.90075 1.000 11.64516 103 GLY A O 1
ATOM 773 N N . LEU A 1 106 ? 22.19256 11.57350 23.26819 1.000 11.00548 104 LEU A N 1
ATOM 774 C CA . LEU A 1 106 ? 21.17828 11.92946 24.25146 1.000 12.08516 104 LEU A CA 1
ATOM 775 C C . LEU A 1 106 ? 21.80852 12.49234 25.51199 1.000 12.77270 104 LEU A C 1
ATOM 776 O O . LEU A 1 106 ? 21.29708 13.45570 26.09253 1.000 13.76033 104 LEU A O 1
ATOM 781 N N . ALA A 1 107 ? 22.91356 11.89889 25.95907 1.000 13.03497 105 ALA A N 1
ATOM 782 C CA . ALA A 1 107 ? 23.49044 12.21931 27.26363 1.000 14.63478 105 ALA A CA 1
ATOM 783 C C . ALA A 1 107 ? 24.99706 12.03940 27.19214 1.000 14.68444 105 ALA A C 1
ATOM 784 O O . ALA A 1 107 ? 25.55096 11.06164 27.70132 1.000 15.28182 105 ALA A O 1
ATOM 786 N N . PRO A 1 108 ? 25.69875 12.97779 26.56424 1.000 16.74773 106 PRO A N 1
ATOM 787 C CA . PRO A 1 108 ? 27.13908 12.78289 26.33996 1.000 18.87701 106 PRO A CA 1
ATOM 788 C C . PRO A 1 108 ? 27.91288 12.62405 27.64427 1.000 21.33772 106 PRO A C 1
ATOM 789 O O . PRO A 1 108 ? 27.68042 13.33604 28.62162 1.000 22.02816 106 PRO A O 1
ATOM 793 N N . ASP A 1 109 ? 28.83291 11.66105 27.64579 1.000 23.16375 107 ASP A N 1
ATOM 794 C CA . ASP A 1 109 ? 29.70378 11.35684 28.78529 1.000 25.90737 107 ASP A CA 1
ATOM 795 C C . ASP A 1 109 ? 28.95096 10.85466 30.01419 1.000 24.01030 107 ASP A C 1
ATOM 796 O O . ASP A 1 109 ? 29.49786 10.85831 31.12227 1.000 24.76760 107 ASP A O 1
ATOM 801 N N . CYS A 1 110 ? 27.70891 10.40740 29.85684 1.000 20.90319 108 CYS A N 1
ATOM 802 C CA . CYS A 1 110 ? 26.97952 9.84076 30.98165 1.000 19.53426 108 CYS A CA 1
ATOM 803 C C . CYS A 1 110 ? 27.13137 8.32820 31.08068 1.000 19.49023 108 CYS A C 1
ATOM 804 O O . CYS A 1 110 ? 26.69453 7.73585 32.07459 1.000 20.35260 108 CYS A O 1
ATOM 807 N N . ALA A 1 111 ? 27.72937 7.69605 30.07453 1.000 20.29140 109 ALA A N 1
ATOM 808 C CA . ALA A 1 111 ? 27.98910 6.25706 30.08313 1.000 21.23545 109 ALA A CA 1
ATOM 809 C C . ALA A 1 111 ? 26.73153 5.43421 30.36490 1.000 20.23214 109 ALA A C 1
ATOM 810 O O . ALA A 1 111 ? 26.76081 4.47508 31.13596 1.000 20.75489 109 ALA A O 1
ATOM 812 N N . ILE A 1 112 ? 25.61213 5.80209 29.73869 1.000 18.78915 110 ILE A N 1
ATOM 813 C CA . ILE A 1 112 ? 24.41198 4.98401 29.86671 1.000 16.75533 110 ILE A CA 1
ATOM 814 C C . ILE A 1 112 ? 24.70760 3.59754 29.32190 1.000 16.75285 110 ILE A C 1
ATOM 815 O O . ILE A 1 112 ? 25.24370 3.45088 28.21706 1.000 16.51214 110 ILE A O 1
ATOM 820 N N . THR A 1 113 ? 24.37540 2.57227 30.10159 1.000 15.92761 111 THR A N 1
ATOM 821 C CA . THR A 1 113 ? 24.67539 1.20315 29.70459 1.000 15.39278 111 THR A CA 1
ATOM 822 C C . THR A 1 113 ? 23.80287 0.75999 28.53763 1.000 13.96717 111 THR A C 1
ATOM 823 O O . THR A 1 113 ? 22.59086 0.99904 28.51462 1.000 15.44311 111 THR A O 1
ATOM 827 N N . VAL A 1 114 ? 24.42267 0.07512 27.57861 1.000 12.65879 112 VAL A N 1
ATOM 828 C CA . VAL A 1 114 ? 23.71141 -0.55012 26.46746 1.000 12.22558 112 VAL A CA 1
ATOM 829 C C . VAL A 1 114 ? 23.57304 -2.02383 26.84051 1.000 12.49312 112 VAL A C 1
ATOM 830 O O . VAL A 1 114 ? 24.53543 -2.79364 26.75303 1.000 14.68820 112 VAL A O 1
ATOM 834 N N . HIS A 1 115 ? 22.38505 -2.42556 27.28651 1.000 11.78934 113 HIS A N 1
ATOM 835 C CA . HIS A 1 115 ? 22.17810 -3.80905 27.70418 1.000 11.76685 113 HIS A CA 1
ATOM 836 C C . HIS A 1 115 ? 21.90417 -4.70787 26.50807 1.000 11.80046 113 HIS A C 1
ATOM 837 O O . HIS A 1 115 ? 21.20111 -4.32552 25.56871 1.000 12.34018 113 HIS A O 1
ATOM 844 N N . THR A 1 116 ? 22.45587 -5.91633 26.55451 1.000 12.54762 114 THR A N 1
ATOM 845 C CA . THR A 1 116 ? 22.11628 -6.96763 25.61035 1.000 12.77375 114 THR A CA 1
ATOM 846 C C . THR A 1 116 ? 21.78826 -8.21604 26.40768 1.000 12.96693 114 THR A C 1
ATOM 847 O O . THR A 1 116 ? 21.96245 -8.26849 27.62996 1.000 14.50973 114 THR A O 1
ATOM 851 N N . GLN A 1 117 ? 21.34707 -9.24675 25.70627 1.000 13.83817 115 GLN A N 1
ATOM 852 C CA . GLN A 1 117 ? 21.22410 -10.51539 26.40199 1.000 14.27862 115 GLN A CA 1
ATOM 853 C C . GLN A 1 117 ? 22.60607 -11.01927 26.81905 1.000 15.00995 115 GLN A C 1
ATOM 854 O O . GLN A 1 117 ? 23.64892 -10.51651 26.37284 1.000 15.52253 115 GLN A O 1
ATOM 860 N N . ALA A 1 118 ? 22.60450 -12.01060 27.70951 1.000 14.27856 116 ALA A N 1
ATOM 861 C CA . ALA A 1 118 ? 23.85513 -12.46143 28.31629 1.000 15.35666 116 ALA A CA 1
ATOM 862 C C . ALA A 1 118 ? 24.86439 -12.91292 27.26236 1.000 17.60778 116 ALA A C 1
ATOM 863 O O . ALA A 1 118 ? 26.03423 -12.50813 27.29791 1.000 19.23913 116 ALA A O 1
ATOM 865 N N . ASP A 1 119 ? 24.43231 -13.74626 26.31227 1.000 17.10498 117 ASP A N 1
ATOM 866 C CA . ASP A 1 119 ? 25.31775 -14.33516 25.30421 1.000 17.93164 117 ASP A CA 1
ATOM 867 C C . ASP A 1 119 ? 25.19376 -13.51395 24.02201 1.000 17.84878 117 ASP A C 1
ATOM 868 O O . ASP A 1 119 ? 24.16424 -13.55591 23.34468 1.000 17.08057 117 ASP A O 1
ATOM 873 N N . THR A 1 120 ? 26.23724 -12.76803 23.68356 1.000 17.28240 118 THR A N 1
ATOM 874 C CA . THR A 1 120 ? 26.19005 -11.93117 22.49342 1.000 17.94275 118 THR A CA 1
ATOM 875 C C . THR A 1 120 ? 26.59739 -12.67113 21.22902 1.000 18.09038 118 THR A C 1
ATOM 876 O O . THR A 1 120 ? 26.58774 -12.07389 20.14981 1.000 18.85330 118 THR A O 1
ATOM 880 N N . SER A 1 121 ? 26.92833 -13.95458 21.33220 1.000 18.50472 119 SER A N 1
ATOM 881 C CA . SER A 1 121 ? 27.32401 -14.75725 20.18160 1.000 19.39733 119 SER A CA 1
ATOM 882 C C . SER A 1 121 ? 26.17729 -15.58064 19.60220 1.000 18.85583 119 SER A C 1
ATOM 883 O O . SER A 1 121 ? 26.39850 -16.33142 18.64614 1.000 19.83780 119 SER A O 1
ATOM 886 N N . SER A 1 122 ? 24.96908 -15.45860 20.15094 1.000 17.06763 120 SER A N 1
ATOM 887 C CA . SER A 1 122 ? 23.80116 -16.22266 19.74441 1.000 17.97399 120 SER A CA 1
ATOM 888 C C . SER A 1 122 ? 22.64052 -15.25627 19.58308 1.000 15.35735 120 SER A C 1
ATOM 889 O O . SER A 1 122 ? 22.62751 -14.19889 20.22066 1.000 14.89892 120 SER A O 1
ATOM 892 N N . PRO A 1 123 ? 21.64887 -15.58694 18.75587 1.000 13.90117 121 PRO A N 1
ATOM 893 C CA . PRO A 1 123 ? 20.54770 -14.63825 18.53407 1.000 13.66619 121 PRO A CA 1
ATOM 894 C C . PRO A 1 123 ? 19.72975 -14.39305 19.79628 1.000 12.86182 121 PRO A C 1
ATOM 895 O O . PRO A 1 123 ? 19.62129 -15.24886 20.68070 1.000 12.89141 121 PRO A O 1
ATOM 899 N N . ASP A 1 124 ? 19.16355 -13.18704 19.87043 1.000 10.83596 122 ASP A N 1
ATOM 900 C CA . ASP A 1 124 ? 18.29506 -12.78632 20.96428 1.000 10.76514 122 ASP A CA 1
ATOM 901 C C . ASP A 1 124 ? 16.85186 -12.91672 20.49691 1.000 11.43979 122 ASP A C 1
ATOM 902 O O . ASP A 1 124 ? 16.42939 -12.16269 19.60275 1.000 12.04864 122 ASP A O 1
ATOM 907 N N . PRO A 1 125 ? 16.06409 -13.83024 21.07155 1.000 11.47298 123 PRO A N 1
ATOM 908 C CA . PRO A 1 125 ? 14.67184 -14.01941 20.62228 1.000 10.64315 123 PRO A CA 1
ATOM 909 C C . PRO A 1 125 ? 13.77811 -12.80025 20.79770 1.000 10.64632 123 PRO A C 1
ATOM 910 O O . PRO A 1 125 ? 12.72306 -12.73906 20.15267 1.000 11.47452 123 PRO A O 1
ATOM 914 N N . LEU A 1 126 ? 14.15884 -11.83189 21.63238 1.000 10.77315 124 LEU A N 1
ATOM 915 C CA . LEU A 1 126 ? 13.38279 -10.59795 21.71385 1.000 11.63235 124 LEU A CA 1
ATOM 916 C C . LEU A 1 126 ? 13.20132 -9.97362 20.33866 1.000 11.29911 124 LEU A C 1
ATOM 917 O O . LEU A 1 126 ? 12.15304 -9.39390 20.04738 1.000 11.16055 124 LEU A O 1
ATOM 922 N N . PHE A 1 127 ? 14.21438 -10.08459 19.47661 1.000 10.40007 125 PHE A N 1
ATOM 923 C CA . PHE A 1 127 ? 14.19898 -9.43714 18.16597 1.000 12.17377 125 PHE A CA 1
ATOM 924 C C . PHE A 1 127 ? 13.65702 -10.31184 17.04253 1.000 12.21074 125 PHE A C 1
ATOM 925 O O . PHE A 1 127 ? 13.52005 -9.82711 15.91158 1.000 13.19442 125 PHE A O 1
ATOM 933 N N . ASN A 1 128 ? 13.34381 -11.56403 17.32440 1.000 12.16453 126 ASN A N 1
ATOM 934 C CA . ASN A 1 128 ? 12.67116 -12.48925 16.42344 1.000 11.93215 126 ASN A CA 1
ATOM 935 C C . ASN A 1 128 ? 12.60677 -13.84228 17.11445 1.000 12.02322 126 ASN A C 1
ATOM 936 O O . ASN A 1 128 ? 13.58030 -14.60603 17.06781 1.000 12.14187 126 ASN A O 1
ATOM 941 N N . PRO A 1 129 ? 11.48159 -14.17038 17.75344 1.000 11.17201 127 PRO A N 1
ATOM 942 C CA . PRO A 1 129 ? 11.37650 -15.45653 18.45434 1.000 12.21341 127 PRO A CA 1
ATOM 943 C C . PRO A 1 129 ? 11.40603 -16.65294 17.52220 1.000 12.41346 127 PRO A C 1
ATOM 944 O O . PRO A 1 129 ? 11.70147 -17.76367 17.97919 1.000 13.35786 127 PRO A O 1
ATOM 948 N N . LEU A 1 130 ? 11.12779 -16.47212 16.23167 1.000 12.12467 128 LEU A N 1
ATOM 949 C CA . LEU A 1 130 ? 11.23402 -17.59709 15.30479 1.000 12.87460 128 LEU A CA 1
ATOM 950 C C . LEU A 1 130 ? 12.67036 -18.07752 15.18054 1.000 13.28565 128 LEU A C 1
ATOM 951 O O . LEU A 1 130 ? 12.90886 -19.27206 14.98411 1.000 13.78906 128 LEU A O 1
ATOM 956 N N . LYS A 1 131 ? 13.63354 -17.16879 15.28721 1.000 13.91699 129 LYS A N 1
ATOM 957 C CA . LYS A 1 131 ? 15.03066 -17.50103 15.03938 1.000 15.49981 129 LYS A CA 1
ATOM 958 C C . LYS A 1 131 ? 15.61072 -18.45774 16.07482 1.000 15.22001 129 LYS A C 1
ATOM 959 O O . LYS A 1 131 ? 16.59237 -19.14596 15.77581 1.000 16.96878 129 LYS A O 1
ATOM 965 N N . THR A 1 132 ? 15.03806 -18.52984 17.27576 1.000 14.07789 130 THR A N 1
ATOM 966 C CA . THR A 1 132 ? 15.47039 -19.50885 18.26895 1.000 15.07764 130 THR A CA 1
ATOM 967 C C . THR A 1 132 ? 14.43815 -20.60214 18.48971 1.000 14.37638 130 THR A C 1
ATOM 968 O O . THR A 1 132 ? 14.57310 -21.40065 19.42312 1.000 15.99961 130 THR A O 1
ATOM 972 N N . GLY A 1 133 ? 13.40717 -20.66123 17.65603 1.000 13.77969 131 GLY A N 1
ATOM 973 C CA . GLY A 1 133 ? 12.42314 -21.71301 17.79288 1.000 14.20430 131 GLY A CA 1
ATOM 974 C C . GLY A 1 133 ? 11.50006 -21.58640 18.98091 1.000 14.08835 131 GLY A C 1
ATOM 975 O O . GLY A 1 133 ? 10.91808 -22.59286 19.39625 1.000 15.14925 131 GLY A O 1
ATOM 976 N N . VAL A 1 134 ? 11.33942 -20.38350 19.54702 1.000 12.80734 132 VAL A N 1
ATOM 977 C CA . VAL A 1 134 ? 10.35788 -20.19737 20.61659 1.000 12.48049 132 VAL A CA 1
ATOM 978 C C . VAL A 1 134 ? 8.97876 -20.60049 20.12584 1.000 13.53838 132 VAL A C 1
ATOM 979 O O . VAL A 1 134 ? 8.17978 -21.18987 20.86534 1.000 14.40803 132 VAL A O 1
ATOM 983 N N . CYS A 1 135 ? 8.66551 -20.24945 18.88145 1.000 13.42576 133 CYS A N 1
ATOM 984 C CA . CYS A 1 135 ? 7.39799 -20.59742 18.27040 1.000 14.89306 133 CYS A CA 1
ATOM 985 C C . CYS A 1 135 ? 7.63620 -20.78496 16.78275 1.000 13.86843 133 CYS A C 1
ATOM 986 O O . CYS A 1 135 ? 8.74031 -20.56180 16.28059 1.000 14.59666 133 CYS A O 1
ATOM 989 N N . GLN A 1 136 ? 6.59426 -21.21786 16.07967 1.000 14.27923 134 GLN A N 1
ATOM 990 C CA . GLN A 1 136 ? 6.67075 -21.48507 14.65188 1.000 14.20065 134 GLN A CA 1
ATOM 991 C C . GLN A 1 136 ? 5.51708 -20.79770 13.93581 1.000 14.67505 134 GLN A C 1
ATOM 992 O O . GLN A 1 136 ? 4.44291 -20.57859 14.50659 1.000 16.20177 134 GLN A O 1
ATOM 998 N N . LEU A 1 137 ? 5.75389 -20.46808 12.67073 1.000 13.98622 135 LEU A N 1
ATOM 999 C CA . LEU A 1 137 ? 4.69936 -19.95725 11.80619 1.000 16.08736 135 LEU A CA 1
ATOM 1000 C C . LEU A 1 137 ? 3.76459 -21.08113 11.37225 1.000 15.71878 135 LEU A C 1
ATOM 1001 O O . LEU A 1 137 ? 4.14236 -22.25275 11.33101 1.000 17.03052 135 LEU A O 1
ATOM 1006 N N . ASP A 1 138 ? 2.53162 -20.70409 11.03789 1.000 15.79311 136 ASP A N 1
ATOM 1007 C CA . ASP A 1 138 ? 1.55465 -21.60178 10.42013 1.000 16.61747 136 ASP A CA 1
ATOM 1008 C C . ASP A 1 138 ? 1.76374 -21.56070 8.90983 1.000 15.79443 136 ASP A C 1
ATOM 1009 O O . ASP A 1 138 ? 1.38810 -20.58734 8.24780 1.000 15.68839 136 ASP A O 1
ATOM 1014 N N . ASN A 1 139 ? 2.33718 -22.63020 8.36082 1.000 16.74278 137 ASN A N 1
ATOM 1015 C CA . ASN A 1 139 ? 2.81115 -22.59732 6.98106 1.000 18.85254 137 ASN A CA 1
ATOM 1016 C C . ASN A 1 139 ? 1.67957 -22.25341 6.02002 1.000 17.51662 137 ASN A C 1
ATOM 1017 O O . ASN A 1 139 ? 1.79740 -21.32815 5.20677 1.000 18.20324 137 ASN A O 1
ATOM 1022 N N . ALA A 1 140 ? 0.56244 -22.97992 6.11090 1.000 16.82519 138 ALA A N 1
ATOM 1023 C CA . ALA A 1 140 ? -0.54050 -22.77947 5.17122 1.000 16.99960 138 ALA A CA 1
ATOM 1024 C C . ALA A 1 140 ? -1.14331 -21.38270 5.29273 1.000 16.86536 138 ALA A C 1
ATOM 1025 O O . ALA A 1 140 ? -1.45527 -20.74278 4.27792 1.000 17.16465 138 ALA A O 1
ATOM 1027 N N . ASN A 1 141 ? -1.32820 -20.89751 6.52157 1.000 16.76346 139 ASN A N 1
ATOM 1028 C CA . ASN A 1 141 ? -1.95665 -19.59382 6.70752 1.000 17.39816 139 ASN A CA 1
ATOM 1029 C C . ASN A 1 141 ? -1.04540 -18.47417 6.22882 1.000 14.67419 139 ASN A C 1
ATOM 1030 O O . ASN A 1 141 ? -1.51237 -17.50696 5.61014 1.000 14.52911 139 ASN A O 1
ATOM 1035 N N . VAL A 1 142 ? 0.25346 -18.59590 6.50387 1.000 13.43688 140 VAL A N 1
ATOM 1036 C CA . VAL A 1 142 ? 1.22064 -17.60283 6.05108 1.000 12.99631 140 VAL A CA 1
ATOM 1037 C C . VAL A 1 142 ? 1.29678 -17.58452 4.53030 1.000 13.12967 140 VAL A C 1
ATOM 1038 O O . VAL A 1 142 ? 1.29674 -16.51820 3.90632 1.000 13.16097 140 VAL A O 1
ATOM 1042 N N . THR A 1 143 ? 1.36382 -18.76430 3.91084 1.000 12.74510 141 THR A N 1
ATOM 1043 C CA . THR A 1 143 ? 1.43324 -18.83488 2.45319 1.000 13.85739 141 THR A CA 1
ATOM 1044 C C . THR A 1 143 ? 0.24456 -18.12590 1.82206 1.000 13.99560 141 THR A C 1
ATOM 1045 O O . THR A 1 143 ? 0.40071 -17.27572 0.93769 1.000 14.40763 141 THR A O 1
ATOM 1049 N N . ASP A 1 144 ? -0.96109 -18.45919 2.26837 1.000 14.80386 142 ASP A N 1
ATOM 1050 C CA . ASP A 1 144 ? -2.13331 -17.84790 1.65946 1.000 16.29231 142 ASP A CA 1
ATOM 1051 C C . ASP A 1 144 ? -2.18034 -16.34851 1.91341 1.000 14.47283 142 ASP A C 1
ATOM 1052 O O . ASP A 1 144 ? -2.51981 -15.56965 1.01333 1.000 13.28927 142 ASP A O 1
ATOM 1057 N N . ALA A 1 145 ? -1.86510 -15.92415 3.13990 1.000 12.43736 143 ALA A N 1
ATOM 1058 C CA . ALA A 1 145 ? -1.95891 -14.50379 3.45840 1.000 11.54974 143 ALA A CA 1
ATOM 1059 C C . ALA A 1 145 ? -0.97345 -13.68424 2.63963 1.000 12.20711 143 ALA A C 1
ATOM 1060 O O . ALA A 1 145 ? -1.33093 -12.61936 2.12155 1.000 11.87772 143 ALA A O 1
ATOM 1062 N N . ILE A 1 146 ? 0.26804 -14.15945 2.50810 1.000 12.32506 144 ILE A N 1
ATOM 1063 C CA . ILE A 1 146 ? 1.26427 -13.41724 1.73789 1.000 11.97569 144 ILE A CA 1
ATOM 1064 C C . ILE A 1 146 ? 0.88641 -13.38678 0.26533 1.000 11.44162 144 ILE A C 1
ATOM 1065 O O . ILE A 1 146 ? 0.92193 -12.32740 -0.37931 1.000 12.06500 144 ILE A O 1
ATOM 1070 N N . LEU A 1 147 ? 0.51118 -14.54293 -0.29550 1.000 11.42882 145 LEU A N 1
ATOM 1071 C CA . LEU A 1 147 ? 0.15019 -14.56206 -1.71151 1.000 12.27627 145 LEU A CA 1
ATOM 1072 C C . LEU A 1 147 ? -1.06439 -13.68238 -1.99484 1.000 12.49525 145 LEU A C 1
ATOM 1073 O O . LEU A 1 147 ? -1.14014 -13.03782 -3.04662 1.000 14.22723 145 LEU A O 1
ATOM 1078 N N . SER A 1 148 ? -2.02522 -13.63232 -1.07210 1.000 11.72486 146 SER A N 1
ATOM 1079 C CA . SER A 1 148 ? -3.17981 -12.76611 -1.28300 1.000 11.81811 146 SER A CA 1
ATOM 1080 C C . SER A 1 148 ? -2.75827 -11.30324 -1.30173 1.000 12.34228 146 SER A C 1
ATOM 1081 O O . SER A 1 148 ? -3.18574 -10.52761 -2.16827 1.000 13.58352 146 SER A O 1
ATOM 1084 N N . ARG A 1 149 ? -1.91439 -10.90659 -0.34480 1.000 12.14955 147 ARG A N 1
ATOM 1085 C CA . ARG A 1 149 ? -1.43512 -9.52891 -0.29273 1.000 11.69985 147 ARG A CA 1
ATOM 1086 C C . ARG A 1 149 ? -0.55305 -9.18759 -1.48227 1.000 11.86264 147 ARG A C 1
ATOM 1087 O O . ARG A 1 149 ? -0.42931 -8.00811 -1.81711 1.000 13.63320 147 ARG A O 1
ATOM 1095 N N . ALA A 1 150 ? 0.02120 -10.19839 -2.14787 1.000 11.03553 148 ALA A N 1
ATOM 1096 C CA . ALA A 1 150 ? 0.79289 -9.98969 -3.36962 1.000 11.42307 148 ALA A CA 1
ATOM 1097 C C . ALA A 1 150 ? -0.08762 -9.77063 -4.59605 1.000 11.70579 148 ALA A C 1
ATOM 1098 O O . ALA A 1 150 ? 0.44333 -9.51950 -5.68191 1.000 14.09087 148 ALA A O 1
ATOM 1100 N N . GLY A 1 151 ? -1.41160 -9.85168 -4.45339 1.000 10.82103 149 GLY A N 1
ATOM 1101 C CA . GLY A 1 151 ? -2.30743 -9.78823 -5.59080 1.000 11.29181 149 GLY A CA 1
ATOM 1102 C C . GLY A 1 151 ? -2.77973 -11.14208 -6.07582 1.000 10.51372 149 GLY A C 1
ATOM 1103 O O . GLY A 1 151 ? -3.45649 -11.21035 -7.10871 1.000 12.15836 149 GLY A O 1
ATOM 1104 N N . GLY A 1 152 ? -2.44311 -12.22345 -5.36949 1.000 9.86749 150 GLY A N 1
ATOM 1105 C CA . GLY A 1 152 ? -2.84908 -13.56252 -5.73363 1.000 10.17916 150 GLY A CA 1
ATOM 1106 C C . GLY A 1 152 ? -1.70828 -14.45794 -6.15030 1.000 9.69347 150 GLY A C 1
ATOM 1107 O O . GLY A 1 152 ? -1.84767 -15.68418 -6.09141 1.000 10.40779 150 GLY A O 1
ATOM 1108 N N . SER A 1 153 ? -0.58190 -13.88617 -6.56772 1.000 10.66524 151 SER A N 1
ATOM 1109 C CA . SER A 1 153 ? 0.56550 -14.67365 -6.98848 1.000 11.05566 151 SER A CA 1
ATOM 1110 C C . SER A 1 153 ? 1.75515 -13.73662 -7.04819 1.000 10.64419 151 SER A C 1
ATOM 1111 O O . SER A 1 153 ? 1.60101 -12.51458 -7.15156 1.000 11.17965 151 SER A O 1
ATOM 1114 N N . ILE A 1 154 ? 2.95013 -14.32068 -6.98213 1.000 11.00773 152 ILE A N 1
ATOM 1115 C CA . ILE A 1 154 ? 4.12951 -13.47813 -7.13499 1.000 12.06566 152 ILE A CA 1
ATOM 1116 C C . ILE A 1 154 ? 4.21466 -12.92958 -8.55301 1.000 11.01517 152 ILE A C 1
ATOM 1117 O O . ILE A 1 154 ? 4.70455 -11.81228 -8.76133 1.000 11.99887 152 ILE A O 1
ATOM 1122 N N . ALA A 1 155 ? 3.72327 -13.67763 -9.54892 1.000 10.94019 153 ALA A N 1
ATOM 1123 C CA . ALA A 1 155 ? 3.66796 -13.15184 -10.91063 1.000 12.23235 153 ALA A CA 1
ATOM 1124 C C . ALA A 1 155 ? 2.79734 -11.90145 -10.99244 1.000 11.35319 153 ALA A C 1
ATOM 1125 O O . ALA A 1 155 ? 3.10709 -10.96766 -11.73899 1.000 12.62491 153 ALA A O 1
ATOM 1127 N N . ASP A 1 156 ? 1.68024 -11.87664 -10.27071 1.000 12.31674 154 ASP A N 1
ATOM 1128 C CA . ASP A 1 156 ? 0.84973 -10.67969 -10.26941 1.000 12.64064 154 ASP A CA 1
ATOM 1129 C C . ASP A 1 156 ? 1.58710 -9.51339 -9.62647 1.000 12.07899 154 ASP A C 1
ATOM 1130 O O . ASP A 1 156 ? 1.55763 -8.38640 -10.14189 1.000 13.10174 154 ASP A O 1
ATOM 1135 N N . PHE A 1 157 ? 2.25584 -9.77783 -8.50103 1.000 12.35870 155 PHE A N 1
ATOM 1136 C CA . PHE A 1 157 ? 3.06297 -8.78023 -7.80318 1.000 12.92568 155 PHE A CA 1
ATOM 1137 C C . PHE A 1 157 ? 4.10591 -8.15308 -8.72586 1.000 13.40287 155 PHE A C 1
ATOM 1138 O O . PHE A 1 157 ? 4.19467 -6.92506 -8.82792 1.000 13.52991 155 PHE A O 1
ATOM 1146 N N . THR A 1 158 ? 4.91513 -8.97241 -9.40224 1.000 13.11128 156 THR A N 1
ATOM 1147 C CA . THR A 1 158 ? 5.95655 -8.38657 -10.24375 1.000 14.89098 156 THR A CA 1
ATOM 1148 C C . THR A 1 158 ? 5.37308 -7.77563 -11.50689 1.000 14.22175 156 THR A C 1
ATOM 1149 O O . THR A 1 158 ? 5.91381 -6.79339 -12.02419 1.000 15.07873 156 THR A O 1
ATOM 1153 N N . GLY A 1 159 ? 4.26363 -8.32455 -12.00618 1.000 14.30191 157 GLY A N 1
ATOM 1154 C CA . GLY A 1 159 ? 3.65971 -7.77777 -13.20824 1.000 16.00261 157 GLY A CA 1
ATOM 1155 C C . GLY A 1 159 ? 3.17857 -6.34881 -13.04723 1.000 16.45675 157 GLY A C 1
ATOM 1156 O O . GLY A 1 159 ? 3.14820 -5.59024 -14.01843 1.000 20.59101 157 GLY A O 1
ATOM 1157 N N . HIS A 1 160 ? 2.79394 -5.96018 -11.83579 1.000 14.71069 158 HIS A N 1
ATOM 1158 C CA . HIS A 1 160 ? 2.32504 -4.60628 -11.57219 1.000 15.83503 158 HIS A CA 1
ATOM 1159 C C . HIS A 1 160 ? 3.45328 -3.64542 -11.24703 1.000 14.62369 158 HIS A C 1
ATOM 1160 O O . HIS A 1 160 ? 3.18807 -2.46624 -10.99607 1.000 16.26499 158 HIS A O 1
ATOM 1167 N N . ARG A 1 161 ? 4.70068 -4.11736 -11.24421 1.000 13.47010 159 ARG A N 1
ATOM 1168 C CA . ARG A 1 161 ? 5.84084 -3.32189 -10.80699 1.000 13.94960 159 ARG A CA 1
ATOM 1169 C C . ARG A 1 161 ? 6.93652 -3.29183 -11.86230 1.000 14.13075 159 ARG A C 1
ATOM 1170 O O . ARG A 1 161 ? 8.10645 -3.05963 -11.53730 1.000 14.09689 159 ARG A O 1
ATOM 1178 N N . GLN A 1 162 ? 6.56856 -3.49534 -13.12928 1.000 15.30810 160 GLN A N 1
ATOM 1179 C CA . GLN A 1 162 ? 7.56007 -3.53011 -14.20008 1.000 17.30398 160 GLN A CA 1
ATOM 1180 C C . GLN A 1 162 ? 8.28133 -2.19893 -14.34730 1.000 16.70064 160 GLN A C 1
ATOM 1181 O O . GLN A 1 162 ? 9.48351 -2.17418 -14.63020 1.000 17.53788 160 GLN A O 1
ATOM 1187 N N . THR A 1 163 ? 7.57519 -1.08012 -14.15666 1.000 15.50384 161 THR A N 1
ATOM 1188 C CA . THR A 1 163 ? 8.24179 0.21621 -14.25397 1.000 16.97269 161 THR A CA 1
ATOM 1189 C C . THR A 1 163 ? 9.39559 0.31703 -13.26497 1.000 14.75843 161 THR A C 1
ATOM 1190 O O . THR A 1 163 ? 10.49271 0.76577 -13.61577 1.000 15.37238 161 THR A O 1
ATOM 1194 N N . ALA A 1 164 ? 9.17630 -0.12183 -12.02286 1.000 13.27691 162 ALA A N 1
ATOM 1195 C CA . ALA A 1 164 ? 10.24167 -0.04248 -11.03163 1.000 14.39921 162 ALA A CA 1
ATOM 1196 C C . ALA A 1 164 ? 11.38448 -0.99905 -11.35558 1.000 13.53532 162 ALA A C 1
ATOM 1197 O O . ALA A 1 164 ? 12.55565 -0.63957 -11.20789 1.000 13.08526 162 ALA A O 1
ATOM 1199 N N . PHE A 1 165 ? 11.07640 -2.22334 -11.78924 1.000 13.53587 163 PHE A N 1
ATOM 1200 C CA . PHE A 1 165 ? 12.14619 -3.13398 -12.18487 1.000 13.07788 163 PHE A CA 1
ATOM 1201 C C . PHE A 1 165 ? 12.95411 -2.56380 -13.34299 1.000 12.37702 163 PHE A C 1
ATOM 1202 O O . PHE A 1 165 ? 14.18118 -2.70370 -13.37640 1.000 13.37349 163 PHE A O 1
ATOM 1210 N N . ARG A 1 166 ? 12.29239 -1.90533 -14.30154 1.000 13.83174 164 ARG A N 1
ATOM 1211 C CA . ARG A 1 166 ? 13.05027 -1.31255 -15.39873 1.000 14.88711 164 ARG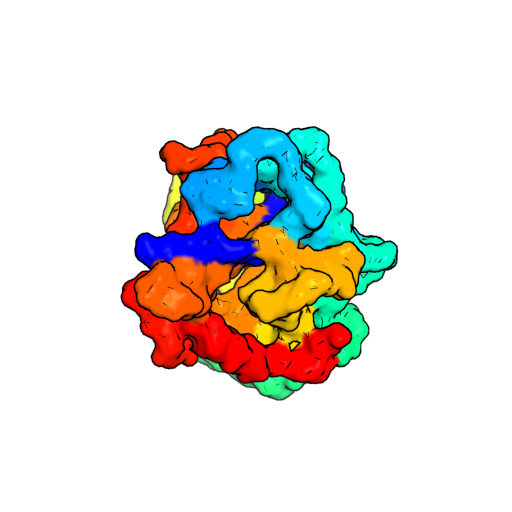 A CA 1
ATOM 1212 C C . ARG A 1 166 ? 13.92155 -0.16181 -14.91125 1.000 13.47566 164 ARG A C 1
ATOM 1213 O O . ARG A 1 166 ? 15.01045 0.06088 -15.45181 1.000 12.67589 164 ARG A O 1
ATOM 1221 N N . GLU A 1 167 ? 13.47835 0.57424 -13.89061 1.000 13.27848 165 GLU A N 1
ATOM 1222 C CA . GLU A 1 167 ? 14.32831 1.61982 -13.33110 1.000 14.49135 165 GLU A CA 1
ATOM 1223 C C . GLU A 1 167 ? 15.57039 1.01397 -12.69261 1.000 12.54543 165 GLU A C 1
ATOM 1224 O O . GLU A 1 167 ? 16.68734 1.51482 -12.88013 1.000 12.13566 165 GLU A O 1
ATOM 1230 N N . LEU A 1 168 ? 15.39809 -0.08058 -11.95102 1.000 11.96158 166 LEU A N 1
ATOM 1231 C CA . LEU A 1 168 ? 16.55052 -0.76235 -11.37336 1.000 10.72752 166 LEU A CA 1
ATOM 1232 C C . LEU A 1 168 ? 17.48942 -1.27041 -12.46282 1.000 11.63247 166 LEU A C 1
ATOM 1233 O O . LEU A 1 168 ? 18.71241 -1.12330 -12.35675 1.000 11.00339 166 LEU A O 1
ATOM 1238 N N . GLU A 1 169 ? 16.93697 -1.85310 -13.52683 1.000 12.16393 167 GLU A N 1
ATOM 1239 C CA . GLU A 1 169 ? 17.77627 -2.31207 -14.63196 1.000 11.67939 167 GLU A CA 1
ATOM 1240 C C . GLU A 1 169 ? 18.58372 -1.16350 -15.22640 1.000 11.29775 167 GLU A C 1
ATOM 1241 O O . GLU A 1 169 ? 19.76516 -1.32841 -15.56046 1.000 12.65130 167 GLU A O 1
ATOM 1247 N N . ARG A 1 170 ? 17.96370 0.00744 -15.37956 1.000 11.56629 168 ARG A N 1
ATOM 1248 C CA . ARG A 1 170 ? 18.68634 1.16876 -15.89738 1.000 12.65310 168 ARG A CA 1
ATOM 1249 C C . ARG A 1 170 ? 19.82621 1.57186 -14.96589 1.000 12.95530 168 ARG A C 1
ATOM 1250 O O . ARG A 1 170 ? 20.93152 1.89516 -15.42499 1.000 12.92681 168 ARG A O 1
ATOM 1258 N N . VAL A 1 171 ? 19.57887 1.57485 -13.65511 1.000 12.39213 169 VAL A N 1
ATOM 1259 C CA . VAL A 1 171 ? 20.62879 1.96361 -12.71662 1.000 11.66660 169 VAL A CA 1
ATOM 1260 C C . VAL A 1 171 ? 21.77437 0.95268 -12.74176 1.000 12.01917 169 VAL A C 1
ATOM 1261 O O . VAL A 1 171 ? 22.94885 1.32558 -12.63658 1.000 13.19725 169 VAL A O 1
ATOM 1265 N N . LEU A 1 172 ? 21.45566 -0.33806 -12.90125 1.000 11.30127 170 LEU A N 1
ATOM 1266 C CA . LEU A 1 172 ? 22.49050 -1.36435 -12.95064 1.000 11.78519 170 LEU A CA 1
ATOM 1267 C C . LEU A 1 172 ? 23.23676 -1.38709 -14.27458 1.000 12.19542 170 LEU A C 1
ATOM 1268 O O . LEU A 1 172 ? 24.31632 -1.98409 -14.35136 1.000 11.86712 170 LEU A O 1
ATOM 1273 N N . ASN A 1 173 ? 22.69167 -0.76922 -15.31946 1.000 11.11008 171 ASN A N 1
ATOM 1274 C CA . ASN A 1 173 ? 23.11444 -1.05974 -16.68240 1.000 12.06660 171 ASN A CA 1
ATOM 1275 C C . ASN A 1 173 ? 23.00919 -2.55984 -16.93963 1.000 12.20043 171 ASN A C 1
ATOM 1276 O O . ASN A 1 173 ? 23.90889 -3.19491 -17.49165 1.000 13.26268 171 ASN A O 1
ATOM 1281 N N . PHE A 1 174 ? 21.86750 -3.10956 -16.52217 1.000 11.61353 172 PHE A N 1
ATOM 1282 C CA . PHE A 1 174 ? 21.60009 -4.54151 -16.60821 1.000 12.50340 172 PHE A CA 1
ATOM 1283 C C . PHE A 1 174 ? 21.77810 -5.12941 -18.00237 1.000 12.37399 172 PHE A C 1
ATOM 1284 O O . PHE A 1 174 ? 22.29619 -6.25478 -18.10595 1.000 13.01916 172 PHE A O 1
ATOM 1292 N N . PRO A 1 175 ? 21.39466 -4.46169 -19.08877 1.000 13.67514 173 PRO A N 1
ATOM 1293 C CA . PRO A 1 175 ? 21.57176 -5.07586 -20.41618 1.000 15.07313 173 PRO A CA 1
ATOM 1294 C C . PRO A 1 175 ? 23.01799 -5.39043 -20.75138 1.000 16.24295 173 PRO A C 1
ATOM 1295 O O . PRO A 1 175 ? 23.26787 -6.27153 -21.58504 1.000 18.32657 173 PRO A O 1
ATOM 1299 N N . GLN A 1 176 ? 23.97846 -4.70969 -20.12365 1.000 15.47771 174 GLN A N 1
ATOM 1300 C CA . GLN A 1 176 ? 25.39238 -4.91991 -20.40182 1.000 15.78364 174 GLN A CA 1
ATOM 1301 C C . GLN A 1 176 ? 26.04918 -5.83338 -19.37742 1.000 15.24112 174 GLN A C 1
ATOM 1302 O O . GLN A 1 176 ? 27.27687 -5.99887 -19.39278 1.000 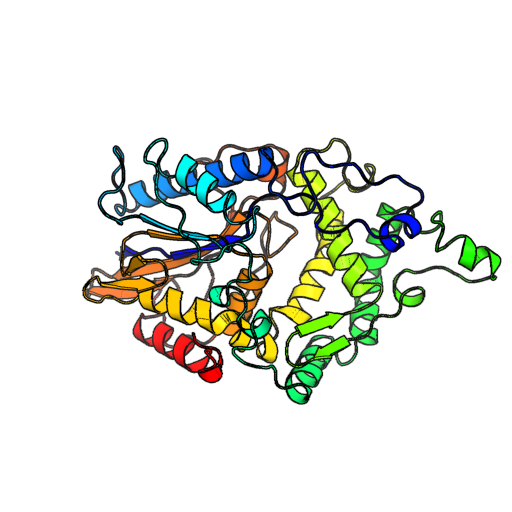16.26265 174 GLN A O 1
ATOM 1308 N N . SER A 1 177 ? 25.25878 -6.42525 -18.48694 1.000 14.24444 175 SER A N 1
ATOM 1309 C CA . SER A 1 177 ? 25.77902 -7.26732 -17.42601 1.000 14.08487 175 SER A CA 1
ATOM 1310 C C . SER A 1 177 ? 26.09546 -8.66242 -17.95353 1.000 15.67989 175 SER A C 1
ATOM 1311 O O . SER A 1 177 ? 25.65399 -9.06999 -19.02750 1.000 15.29645 175 SER A O 1
ATOM 1314 N N . ASN A 1 178 ? 26.86698 -9.40255 -17.16329 1.000 16.16898 176 ASN A N 1
ATOM 1315 C CA A ASN A 1 178 ? 27.19993 -10.76441 -17.55400 0.522 17.41204 176 ASN A CA 1
ATOM 1316 C CA B ASN A 1 178 ? 27.20282 -10.78114 -17.51088 0.478 18.21124 176 ASN A CA 1
ATOM 1317 C C . ASN A 1 178 ? 25.95035 -11.63000 -17.67689 1.000 17.06901 176 ASN A C 1
ATOM 1318 O O . ASN A 1 178 ? 25.83284 -12.42192 -18.61973 1.000 17.42019 176 ASN A O 1
ATOM 1327 N N . LEU A 1 179 ? 25.00489 -11.49385 -16.74529 1.000 17.22571 177 LEU A N 1
ATOM 1328 C CA . LEU A 1 179 ? 23.77156 -12.27365 -16.82197 1.000 17.16601 177 LEU A CA 1
ATOM 1329 C C . LEU A 1 179 ? 23.04724 -12.02800 -18.14085 1.000 17.60362 177 LEU A C 1
ATOM 1330 O O . LEU A 1 179 ? 22.60611 -12.96650 -18.81050 1.000 18.93725 177 LEU A O 1
ATOM 1335 N N . CYS A 1 180 ? 22.94196 -10.76684 -18.54872 1.000 17.52632 178 CYS A N 1
ATOM 1336 C CA A CYS A 1 180 ? 22.20766 -10.45649 -19.76950 0.662 17.77101 178 CYS A CA 1
ATOM 1337 C CA B CYS A 1 180 ? 22.21010 -10.45070 -19.76890 0.338 18.47935 178 CYS A CA 1
ATOM 1338 C C . CYS A 1 180 ? 22.99695 -10.84598 -21.01057 1.000 19.42335 178 CYS A C 1
ATOM 1339 O O . CYS A 1 180 ? 22.42243 -11.34207 -21.98628 1.000 22.04412 178 CYS A O 1
ATOM 1344 N N . LEU A 1 181 ? 24.30854 -10.62391 -21.00235 1.000 21.78250 179 LEU A N 1
ATOM 1345 C CA . LEU A 1 181 ? 25.09392 -10.92103 -22.19383 1.000 24.83888 179 LEU A CA 1
ATOM 1346 C C . LEU A 1 181 ? 25.11345 -12.41274 -22.49176 1.000 27.10048 179 LEU A C 1
ATOM 1347 O O . LEU A 1 181 ? 25.12997 -12.81244 -23.66199 1.000 27.98107 179 LEU A O 1
ATOM 1352 N N . LYS A 1 182 ? 25.09276 -13.25117 -21.45570 1.000 28.98072 180 LYS A N 1
ATOM 1353 C CA . LYS A 1 182 ? 25.00198 -14.68870 -21.69184 1.000 32.84851 180 LYS A CA 1
ATOM 1354 C C . LYS A 1 182 ? 23.63283 -15.08637 -22.23448 1.000 34.84782 180 LYS A C 1
ATOM 1355 O O . LYS A 1 182 ? 23.53764 -16.00913 -23.05344 1.000 35.74287 180 LYS A O 1
ATOM 1361 N N . ARG A 1 183 ? 22.56792 -14.39482 -21.81544 1.000 36.16297 181 ARG A N 1
ATOM 1362 C CA . ARG A 1 183 ? 21.25083 -14.64685 -22.39336 1.000 39.10918 181 ARG A CA 1
ATOM 1363 C C . ARG A 1 183 ? 21.15544 -14.10708 -23.81455 1.000 42.25721 181 ARG A C 1
ATOM 1364 O O . ARG A 1 183 ? 20.45508 -14.68975 -24.65142 1.000 41.53170 181 ARG A O 1
ATOM 1372 N N . GLU A 1 184 ? 21.85811 -13.00906 -24.11207 1.000 47.31526 182 GLU A N 1
ATOM 1373 C CA . GLU A 1 184 ? 21.87377 -12.49422 -25.47740 1.000 53.86473 182 GLU A CA 1
ATOM 1374 C C . GLU A 1 184 ? 22.58126 -13.46113 -26.41649 1.000 55.79985 182 GLU A C 1
ATOM 1375 O O . GLU A 1 184 ? 22.23008 -13.54445 -27.59995 1.000 55.43411 182 GLU A O 1
ATOM 1381 N N . LYS A 1 185 ? 23.57203 -14.20152 -25.90707 1.000 58.15123 183 LYS A N 1
ATOM 1382 C CA . LYS A 1 185 ? 24.20662 -15.24196 -26.70905 1.000 61.04167 183 LYS A CA 1
ATOM 1383 C C . LYS A 1 185 ? 23.28127 -16.43620 -26.89276 1.000 61.16510 183 LYS A C 1
ATOM 1384 O O . LYS A 1 185 ? 23.39392 -17.15790 -27.88927 1.000 60.85670 183 LYS A O 1
ATOM 1390 N N . GLN A 1 186 ? 22.36481 -16.65846 -25.94682 1.000 61.77627 184 GLN A N 1
ATOM 1391 C CA . GLN A 1 186 ? 21.30807 -17.65522 -26.08156 1.000 62.58754 184 GLN A CA 1
ATOM 1392 C C . GLN A 1 186 ? 20.08903 -17.10982 -26.81361 1.000 62.42701 184 GLN A C 1
ATOM 1393 O O . GLN A 1 186 ? 18.96809 -17.57835 -26.56787 1.000 62.24808 184 GLN A O 1
ATOM 1399 N N . ASP A 1 187 ? 20.28470 -16.13335 -27.70680 1.000 62.22986 185 ASP A N 1
ATOM 1400 C CA . ASP A 1 187 ? 19.19144 -15.42841 -28.37013 1.000 62.30950 185 ASP A CA 1
ATOM 1401 C C . ASP A 1 187 ? 17.99943 -15.28120 -27.43894 1.000 60.79518 185 ASP A C 1
ATOM 1402 O O . ASP A 1 187 ? 16.91903 -15.81591 -27.70687 1.000 60.97307 185 ASP A O 1
ATOM 1407 N N . GLU A 1 188 ? 18.20097 -14.56936 -26.33513 1.000 58.91638 186 GLU A N 1
ATOM 1408 C CA . GLU A 1 188 ? 17.17735 -14.38533 -25.32293 1.000 57.10410 186 GLU A CA 1
ATOM 1409 C C . GLU A 1 188 ? 17.18591 -12.92890 -24.89764 1.000 53.96639 186 GLU A C 1
ATOM 1410 O O . GLU A 1 188 ? 18.25291 -12.32848 -24.73820 1.000 53.60605 186 GLU A O 1
ATOM 1416 N N . SER A 1 189 ? 15.99921 -12.35664 -24.73798 1.000 51.01605 187 SER A N 1
ATOM 1417 C CA . SER A 1 189 ? 15.93592 -11.03482 -24.14643 1.000 48.12369 187 SER A CA 1
ATOM 1418 C C . SER A 1 189 ? 16.22934 -11.13453 -22.65336 1.000 43.26186 187 SER A C 1
ATOM 1419 O O . SER A 1 189 ? 16.34047 -12.22354 -22.08535 1.000 43.07913 187 SER A O 1
ATOM 1422 N N . CYS A 1 190 ? 16.35784 -9.98432 -22.00420 1.000 37.94995 188 CYS A N 1
ATOM 1423 C CA A CYS A 1 190 ? 16.86400 -9.95609 -20.63781 0.510 33.64347 188 CYS A CA 1
ATOM 1424 C CA B CYS A 1 190 ? 16.87599 -9.94401 -20.64148 0.490 37.05755 188 CYS A CA 1
ATOM 1425 C C . CYS A 1 190 ? 16.07796 -8.94118 -19.82197 1.000 33.79990 188 CYS A C 1
ATOM 1426 O O . CYS A 1 190 ? 16.14146 -7.73658 -20.08089 1.000 34.81408 188 CYS A O 1
ATOM 1431 N N . SER A 1 191 ? 15.33016 -9.44289 -18.84844 1.000 30.61117 189 SER A N 1
ATOM 1432 C CA . SER A 1 191 ? 14.64185 -8.64007 -17.85504 1.000 28.45960 189 SER A CA 1
ATOM 1433 C C . SER A 1 191 ? 14.89937 -9.32171 -16.52454 1.000 25.05749 189 SER A C 1
ATOM 1434 O O . SER A 1 191 ? 15.05046 -10.54632 -16.47191 1.000 24.55324 189 SER A O 1
ATOM 1437 N N . LEU A 1 192 ? 14.99134 -8.52624 -15.45880 1.000 22.76063 190 LEU A N 1
ATOM 1438 C CA . LEU A 1 192 ? 15.29626 -9.09429 -14.15032 1.000 21.57725 190 LEU A CA 1
ATOM 1439 C C . LEU A 1 192 ? 14.26697 -10.13700 -13.74809 1.000 21.25881 190 LEU A C 1
ATOM 1440 O O . LEU A 1 192 ? 14.62153 -11.24723 -13.33742 1.000 19.90318 190 LEU A O 1
ATOM 1445 N N . THR A 1 193 ? 12.97884 -9.79351 -13.85364 1.000 22.14501 191 THR A N 1
ATOM 1446 C CA . THR A 1 193 ? 11.94733 -10.67032 -13.30544 1.000 24.03868 191 THR A CA 1
ATOM 1447 C C . THR A 1 193 ? 11.88357 -12.00014 -14.04030 1.000 25.73942 191 THR A C 1
ATOM 1448 O O . THR A 1 193 ? 11.60345 -13.03318 -13.42460 1.000 27.02657 191 THR A O 1
ATOM 1452 N N . GLN A 1 194 ? 12.14025 -12.00445 -15.34052 1.000 25.55991 192 GLN A N 1
ATOM 1453 C CA . GLN A 1 194 ? 12.06229 -13.25539 -16.07985 1.000 28.51400 192 GLN A CA 1
ATOM 1454 C C . GLN A 1 194 ? 13.36887 -14.03044 -16.09695 1.000 27.02639 192 GLN A C 1
ATOM 1455 O O . GLN A 1 194 ? 13.33615 -15.25696 -16.23648 1.000 28.79693 192 GLN A O 1
ATOM 1461 N N . ALA A 1 195 ? 14.51244 -13.35645 -15.94574 1.000 24.47168 193 ALA A N 1
ATOM 1462 C CA . ALA A 1 195 ? 15.76235 -14.08871 -15.79750 1.000 23.52160 193 ALA A CA 1
ATOM 1463 C C . ALA A 1 195 ? 15.85844 -14.74961 -14.42782 1.000 21.74700 193 ALA A C 1
ATOM 1464 O O . ALA A 1 195 ? 16.48359 -15.81085 -14.29241 1.000 22.09478 193 ALA A O 1
ATOM 1466 N N . LEU A 1 196 ? 15.24933 -14.14023 -13.40967 1.000 19.80360 194 LEU A N 1
ATOM 1467 C CA . LEU A 1 196 ? 15.33864 -14.59662 -12.02322 1.000 19.63592 194 LEU A CA 1
ATOM 1468 C C . LEU A 1 196 ? 13.92520 -14.73884 -11.48202 1.000 20.18744 194 LEU A C 1
ATOM 1469 O O . LEU A 1 196 ? 13.44614 -13.88251 -10.72222 1.000 20.04370 194 LEU A O 1
ATOM 1474 N N . PRO A 1 197 ? 13.22340 -15.80152 -11.86257 1.000 20.94064 195 PRO A N 1
ATOM 1475 C CA . PRO A 1 197 ? 11.85291 -15.99045 -11.37131 1.000 20.69482 195 PRO A CA 1
ATOM 1476 C C . PRO A 1 197 ? 11.82787 -16.01761 -9.85332 1.000 19.91327 195 PRO A C 1
ATOM 1477 O O . PRO A 1 197 ? 12.73304 -16.55405 -9.21113 1.000 22.21143 195 PRO A O 1
ATOM 1481 N N . SER A 1 198 ? 10.77699 -15.42755 -9.28356 1.000 17.82350 196 SER A N 1
ATOM 1482 C CA . SER A 1 198 ? 10.64814 -15.26379 -7.84471 1.000 17.42245 196 SER A CA 1
ATOM 1483 C C . SER A 1 198 ? 9.56300 -16.18533 -7.31468 1.000 19.50881 196 SER A C 1
ATOM 1484 O O . SER A 1 198 ? 8.45648 -16.23605 -7.86713 1.000 20.88292 196 SER A O 1
ATOM 1487 N N . GLU A 1 199 ? 9.88490 -16.91380 -6.25123 1.000 20.58150 197 GLU A N 1
ATOM 1488 C CA . GLU A 1 199 ? 8.93176 -17.77871 -5.57718 1.000 22.82565 197 GLU A CA 1
ATOM 1489 C C . GLU A 1 199 ? 8.92924 -17.46140 -4.09095 1.000 20.13178 197 GLU A C 1
ATOM 1490 O O . GLU A 1 199 ? 9.92591 -16.99452 -3.53193 1.000 20.16900 197 GLU A O 1
ATOM 1496 N N . LEU A 1 200 ? 7.79027 -17.70807 -3.45650 1.000 17.83913 198 LEU A N 1
ATOM 1497 C CA . LEU A 1 200 ? 7.66497 -17.57042 -2.01477 1.000 17.08954 198 LEU A CA 1
ATOM 1498 C C . LEU A 1 200 ? 8.07835 -18.87238 -1.33535 1.000 17.04027 198 LEU A C 1
ATOM 1499 O O . LEU A 1 200 ? 7.58584 -19.95421 -1.68584 1.000 18.44769 198 LEU A O 1
ATOM 1504 N N . LYS A 1 201 ? 8.98530 -18.76844 -0.36942 1.000 16.21859 199 LYS A N 1
ATOM 1505 C CA . LYS A 1 201 ? 9.43476 -19.91035 0.41986 1.000 17.74659 199 LYS A CA 1
ATOM 1506 C C . LYS A 1 201 ? 8.97543 -19.70087 1.85268 1.000 18.25750 199 LYS A C 1
ATOM 1507 O O . LYS A 1 201 ? 9.29993 -18.67820 2.46673 1.000 18.98823 199 LYS A O 1
ATOM 1513 N N . VAL A 1 202 ? 8.21017 -20.65347 2.37679 1.000 17.41506 200 VAL A N 1
ATOM 1514 C CA . VAL A 1 202 ? 7.68161 -20.57864 3.73189 1.000 17.00861 200 VAL A CA 1
ATOM 1515 C C . VAL A 1 202 ? 8.15626 -21.79690 4.50094 1.000 17.44189 200 VAL A C 1
ATOM 1516 O O . VAL A 1 202 ? 7.95628 -22.93411 4.06056 1.000 18.64357 200 VAL A O 1
ATOM 1520 N N . SER A 1 203 ? 8.78763 -21.55687 5.64099 1.000 18.42427 201 SER A N 1
ATOM 1521 C CA . SER A 1 203 ? 9.13206 -22.60529 6.58161 1.000 20.89107 201 SER A CA 1
ATOM 1522 C C . SER A 1 203 ? 8.63052 -22.18860 7.95524 1.000 20.16537 201 SER A C 1
ATOM 1523 O O . SER A 1 203 ? 8.14932 -21.06912 8.14930 1.000 19.56992 201 SER A O 1
ATOM 1526 N N . ALA A 1 204 ? 8.72695 -23.11271 8.91136 1.000 21.10381 202 ALA A N 1
ATOM 1527 C CA . ALA A 1 204 ? 8.22067 -22.83979 10.25220 1.000 20.39733 202 ALA A CA 1
ATOM 1528 C C . ALA A 1 204 ? 8.93485 -21.66100 10.89865 1.000 20.09261 202 ALA A C 1
ATOM 1529 O O . ALA A 1 204 ? 8.35039 -20.96564 11.73874 1.000 20.23493 202 ALA A O 1
ATOM 1531 N N . ASP A 1 205 ? 10.18530 -21.40743 10.51493 1.000 20.42007 203 ASP A N 1
ATOM 1532 C CA . ASP A 1 205 ? 10.98794 -20.36965 11.14998 1.000 22.41127 203 ASP A CA 1
ATOM 1533 C C . ASP A 1 205 ? 11.21031 -19.12467 10.30112 1.000 19.40685 203 ASP A C 1
ATOM 1534 O O . ASP A 1 205 ? 11.82908 -18.17387 10.78748 1.000 20.42401 203 ASP A O 1
ATOM 1539 N N . ASN A 1 206 ? 10.73106 -19.08493 9.06088 1.000 17.86900 204 ASN A N 1
ATOM 1540 C CA . ASN A 1 206 ? 11.13497 -17.96165 8.22705 1.000 18.60042 204 ASN A CA 1
ATOM 1541 C C . ASN A 1 206 ? 10.32901 -17.94947 6.93799 1.000 17.75311 204 ASN A C 1
ATOM 1542 O O . ASN A 1 206 ? 9.82954 -18.98517 6.49380 1.000 18.36949 204 ASN A O 1
ATOM 1547 N N . VAL A 1 207 ? 10.19121 -16.75545 6.36404 1.000 17.48363 205 VAL A N 1
ATOM 1548 C CA . VAL A 1 207 ? 9.64762 -16.57462 5.02468 1.000 17.21389 205 VAL A CA 1
ATOM 1549 C C . VAL A 1 207 ? 10.65415 -15.78864 4.19780 1.000 16.69804 205 VAL A C 1
ATOM 1550 O O . VAL A 1 207 ? 11.38202 -14.92866 4.70559 1.000 18.98981 205 VAL A O 1
ATOM 1554 N N . SER A 1 208 ? 10.69928 -16.09489 2.90979 1.000 14.79491 206 SER A N 1
ATOM 1555 C CA . SER A 1 208 ? 11.56663 -15.34667 2.01434 1.000 14.36000 206 SER A CA 1
ATOM 1556 C C . SER A 1 208 ? 11.01258 -15.44422 0.60534 1.000 13.81616 206 SER A C 1
ATOM 1557 O O . SER A 1 208 ? 10.13849 -16.26051 0.30777 1.000 14.40320 206 SER A O 1
ATOM 1560 N N . LEU A 1 209 ? 11.53543 -14.58960 -0.26161 1.000 14.46337 207 LEU A N 1
ATOM 1561 C CA . LEU A 1 209 ? 11.24845 -14.63173 -1.68446 1.000 14.48978 207 LEU A CA 1
ATOM 1562 C C . LEU A 1 209 ? 12.56440 -14.81954 -2.41677 1.000 16.05792 207 LEU A C 1
ATOM 1563 O O . LEU A 1 209 ? 13.60146 -14.32341 -1.97067 1.000 17.55613 207 LEU A O 1
ATOM 1568 N N . THR A 1 210 ? 12.52930 -15.55815 -3.51749 1.000 16.63550 208 THR A N 1
ATOM 1569 C CA . THR A 1 210 ? 13.72519 -15.81553 -4.30053 1.000 17.23298 208 THR A CA 1
ATOM 1570 C C . THR A 1 210 ? 13.80610 -14.84227 -5.47230 1.000 15.79723 208 THR A C 1
ATOM 1571 O O . THR A 1 210 ? 12.91379 -14.01958 -5.69941 1.000 16.25961 208 THR A O 1
ATOM 1575 N N . GLY A 1 211 ? 14.89954 -14.94063 -6.23023 1.000 15.08170 209 GLY A N 1
ATOM 1576 C CA . GLY A 1 211 ? 14.92512 -14.32903 -7.54099 1.000 15.16545 209 GLY A CA 1
ATOM 1577 C C . GLY A 1 211 ? 14.92178 -12.81016 -7.50493 1.000 13.74645 209 GLY A C 1
ATOM 1578 O O . GLY A 1 211 ? 15.46825 -12.17060 -6.60210 1.000 13.66052 209 GLY A O 1
ATOM 1579 N N . ALA A 1 212 ? 14.29153 -12.22797 -8.52759 1.000 13.35956 210 ALA A N 1
ATOM 1580 C CA . ALA A 1 212 ? 14.38541 -10.78654 -8.73372 1.000 13.72980 210 ALA A CA 1
ATOM 1581 C C . ALA A 1 212 ? 13.78154 -9.99031 -7.58285 1.000 13.61173 210 ALA A C 1
ATOM 1582 O O . ALA A 1 212 ? 14.25948 -8.89144 -7.28157 1.000 13.58969 210 ALA A O 1
ATOM 1584 N N . VAL A 1 213 ? 12.72723 -10.49554 -6.94090 1.000 12.08900 211 VAL A N 1
ATOM 1585 C CA . VAL A 1 213 ? 12.07992 -9.70966 -5.89214 1.000 13.15374 211 VAL A CA 1
ATOM 1586 C C . VAL A 1 213 ? 13.04285 -9.44736 -4.73386 1.000 11.93507 211 VAL A C 1
ATOM 1587 O O . VAL A 1 213 ? 13.21440 -8.30341 -4.28825 1.000 12.38181 211 VAL A O 1
ATOM 1591 N N . SER A 1 214 ? 13.68832 -10.49851 -4.22578 1.000 12.87423 212 SER A N 1
ATOM 1592 C CA . SER A 1 214 ? 14.59132 -10.29958 -3.09545 1.000 12.82697 212 SER A CA 1
ATOM 1593 C C . SER A 1 214 ? 15.88405 -9.61401 -3.52000 1.000 11.66881 212 SER A C 1
ATOM 1594 O O . SER A 1 214 ? 16.42881 -8.79632 -2.76438 1.000 12.27925 212 SER A O 1
ATOM 1597 N N . LEU A 1 215 ? 16.39132 -9.91962 -4.71656 1.000 11.37186 213 LEU A N 1
ATOM 1598 C CA . LEU A 1 215 ? 17.56273 -9.19633 -5.20404 1.000 10.97144 213 LEU A CA 1
ATOM 1599 C C . LEU A 1 215 ? 17.28227 -7.70227 -5.28102 1.000 10.75648 213 LEU A C 1
ATOM 1600 O O . LEU A 1 215 ? 18.08615 -6.88417 -4.81903 1.000 11.26213 213 LEU A O 1
ATOM 1605 N N . ALA A 1 216 ? 16.12464 -7.32954 -5.83854 1.000 10.11874 214 ALA A N 1
ATOM 1606 C CA . ALA A 1 216 ? 15.79887 -5.91365 -5.98461 1.000 10.18269 214 ALA A CA 1
ATOM 1607 C C . ALA A 1 216 ? 15.65443 -5.23585 -4.63367 1.000 10.91941 214 ALA A C 1
ATOM 1608 O O . ALA A 1 216 ? 16.10087 -4.09710 -4.45538 1.000 10.37156 214 ALA A O 1
ATOM 1610 N N . SER A 1 217 ? 14.98914 -5.89594 -3.68422 1.000 10.10156 215 SER A N 1
ATOM 1611 C CA . SER A 1 217 ? 14.85463 -5.31483 -2.35376 1.000 10.77841 215 SER A CA 1
ATOM 1612 C C . SER A 1 217 ? 16.22415 -5.03769 -1.75155 1.000 10.73715 215 SER A C 1
ATOM 1613 O O . SER A 1 217 ? 16.44166 -3.98947 -1.10936 1.000 11.39298 215 SER A O 1
ATOM 1616 N N . MET A 1 218 ? 17.17634 -5.95245 -1.97322 1.000 10.27651 216 MET A N 1
ATOM 1617 C CA . MET A 1 218 ? 18.46511 -5.75150 -1.33276 1.000 10.99612 216 MET A CA 1
ATOM 1618 C C . MET A 1 218 ? 19.29925 -4.70680 -2.07314 1.000 10.16405 216 MET A C 1
ATOM 1619 O O . MET A 1 218 ? 19.91613 -3.84043 -1.43636 1.000 10.42874 216 MET A O 1
ATOM 1624 N N . LEU A 1 219 ? 19.28266 -4.72557 -3.41127 1.000 9.65065 217 LEU A N 1
ATOM 1625 C CA . LEU A 1 219 ? 20.10312 -3.77192 -4.15867 1.000 9.45049 217 LEU A CA 1
ATOM 1626 C C . LEU A 1 219 ? 19.61207 -2.34321 -3.96687 1.000 9.92472 217 LEU A C 1
ATOM 1627 O O . LEU A 1 219 ? 20.42009 -1.41856 -3.83261 1.000 10.58567 217 LEU A O 1
ATOM 1632 N N . THR A 1 220 ? 18.29605 -2.13286 -3.94440 1.000 9.68524 218 THR A N 1
ATOM 1633 C CA . THR A 1 220 ? 17.81161 -0.76188 -3.80289 1.000 9.30459 218 THR A CA 1
ATOM 1634 C C . THR A 1 220 ? 18.14117 -0.21088 -2.41812 1.000 8.71831 218 THR A C 1
ATOM 1635 O O . THR A 1 220 ? 18.44640 0.97640 -2.27780 1.000 10.56095 218 THR A O 1
ATOM 1639 N N . GLU A 1 221 ? 18.09492 -1.05777 -1.38260 1.000 8.76176 219 GLU A N 1
ATOM 1640 C CA . GLU A 1 221 ? 18.57845 -0.63805 -0.06727 1.000 9.15819 219 GLU A CA 1
ATOM 1641 C C . GLU A 1 221 ? 20.06226 -0.27913 -0.10033 1.000 9.76515 219 GLU A C 1
ATOM 1642 O O . GLU A 1 221 ? 20.48507 0.68090 0.54871 1.000 10.74399 219 GLU A O 1
ATOM 1648 N N . ILE A 1 222 ? 20.87316 -1.03411 -0.84409 1.000 9.22729 220 ILE A N 1
ATOM 1649 C CA . ILE A 1 222 ? 22.29592 -0.69982 -0.93908 1.000 9.80863 220 ILE A CA 1
ATOM 1650 C C . ILE A 1 222 ? 22.48582 0.69179 -1.52599 1.000 10.03555 220 ILE A C 1
ATOM 1651 O O . ILE A 1 222 ? 23.28697 1.48646 -1.01670 1.000 9.80090 220 ILE A O 1
ATOM 1656 N N . PHE A 1 223 ? 21.77277 1.00822 -2.61429 1.000 9.71578 221 PHE A N 1
ATOM 1657 C CA . PHE A 1 223 ? 21.86286 2.36028 -3.16111 1.000 9.59839 221 PHE A CA 1
ATOM 1658 C C . PHE A 1 223 ? 21.51567 3.40323 -2.10133 1.000 8.99779 221 PHE A C 1
ATOM 1659 O O . PHE A 1 223 ? 22.20200 4.42158 -1.97020 1.000 9.49444 221 PHE A O 1
ATOM 1667 N N . LEU A 1 224 ? 20.41812 3.19310 -1.36852 1.000 9.62494 222 LEU A N 1
ATOM 1668 C CA . LEU A 1 224 ? 20.04740 4.13469 -0.31686 1.000 9.65769 222 LEU A CA 1
ATOM 1669 C C . LEU A 1 224 ? 21.15516 4.26226 0.73044 1.000 9.69894 222 LEU A C 1
ATOM 1670 O O . LEU A 1 224 ? 21.47205 5.37806 1.16960 1.000 10.55536 222 LEU A O 1
ATOM 1675 N N . LEU A 1 225 ? 21.75262 3.13732 1.14799 1.000 9.29213 223 LEU A N 1
ATOM 1676 C CA . LEU A 1 225 ? 22.84993 3.19519 2.11315 1.000 9.56480 223 LEU A CA 1
ATOM 1677 C C . LEU A 1 225 ? 24.05153 3.96955 1.55824 1.000 10.02997 223 LEU A C 1
ATOM 1678 O O . LEU A 1 225 ? 24.66992 4.75888 2.28292 1.000 9.69719 223 LEU A O 1
ATOM 1683 N N . GLN A 1 226 ? 24.38578 3.76847 0.27571 1.000 9.53448 224 GLN A N 1
ATOM 1684 C CA . GLN A 1 226 ? 25.46258 4.54001 -0.34618 1.000 9.66130 224 GLN A CA 1
ATOM 1685 C C . GLN A 1 226 ? 25.18272 6.03459 -0.25803 1.000 10.13260 224 GLN A C 1
ATOM 1686 O O . GLN A 1 226 ? 26.07836 6.82461 0.05374 1.000 10.99263 224 GLN A O 1
ATOM 1692 N N . GLN A 1 227 ? 23.95319 6.44211 -0.57630 1.000 9.62230 225 GLN A N 1
ATOM 1693 C CA . GLN A 1 227 ? 23.58980 7.85137 -0.49541 1.000 9.59426 225 GLN A CA 1
ATOM 1694 C C . GLN A 1 227 ? 23.72252 8.36190 0.93346 1.000 10.38993 225 GLN A C 1
ATOM 1695 O O . GLN A 1 227 ? 24.33713 9.40837 1.17425 1.000 10.91878 225 GLN A O 1
ATOM 1701 N N . ALA A 1 228 ? 23.13930 7.63560 1.89694 1.000 10.12513 226 ALA A N 1
ATOM 1702 C CA . ALA A 1 228 ? 23.17020 8.07418 3.29578 1.000 9.25206 226 ALA A CA 1
ATOM 1703 C C . ALA A 1 228 ? 24.59163 8.10985 3.84471 1.000 9.28309 226 ALA A C 1
ATOM 1704 O O . ALA A 1 228 ? 24.89004 8.88782 4.77306 1.000 10.30299 226 ALA A O 1
ATOM 1706 N N . GLN A 1 229 ? 25.47282 7.26466 3.30581 1.000 9.64228 227 GLN A N 1
ATOM 1707 C CA . GLN A 1 229 ? 26.87004 7.20100 3.71211 1.000 10.02952 227 GLN A CA 1
ATOM 1708 C C . GLN A 1 229 ? 27.70685 8.31518 3.10525 1.000 10.97267 227 GLN A C 1
ATOM 1709 O O . GLN A 1 229 ? 28.87427 8.45363 3.46811 1.000 12.44304 227 GLN A O 1
ATOM 1715 N N . GLY A 1 230 ? 27.15298 9.10042 2.19090 1.000 10.50308 228 GLY A N 1
ATOM 1716 C CA . GLY A 1 230 ? 27.92408 10.17766 1.59982 1.000 10.77361 228 GLY A CA 1
ATOM 1717 C C . GLY A 1 230 ? 28.83480 9.74068 0.48665 1.000 12.59549 228 GLY A C 1
ATOM 1718 O O . GLY A 1 230 ? 29.76917 10.46468 0.14623 1.000 14.40515 228 GLY A O 1
ATOM 1719 N N . MET A 1 231 ? 28.59837 8.56729 -0.08429 1.000 11.86390 229 MET A N 1
ATOM 1720 C CA . MET A 1 231 ? 29.47684 8.07329 -1.12442 1.000 12.81776 229 MET A CA 1
ATOM 1721 C C . MET A 1 231 ? 29.30820 8.93882 -2.37238 1.000 13.35132 229 MET A C 1
ATOM 1722 O O . MET A 1 231 ? 28.21615 9.42966 -2.65006 1.000 13.83157 229 MET A O 1
ATOM 1727 N N . PRO A 1 232 ? 30.38136 9.15488 -3.13793 1.000 13.74663 230 PRO A N 1
ATOM 1728 C CA . PRO A 1 232 ? 30.31023 10.17576 -4.19947 1.000 16.95044 230 PRO A CA 1
ATOM 1729 C C . PRO A 1 232 ? 29.21354 9.95459 -5.22592 1.000 19.24519 230 PRO A C 1
ATOM 1730 O O . PRO A 1 232 ? 28.52194 10.91444 -5.59074 1.000 22.02709 230 PRO A O 1
ATOM 1734 N N . GLU A 1 233 ? 29.02856 8.73058 -5.71431 1.000 18.19281 231 GLU A N 1
ATOM 1735 C CA . GLU A 1 233 ? 28.12609 8.47431 -6.83858 1.000 20.15848 231 GLU A CA 1
ATOM 1736 C C . GLU A 1 233 ? 27.33310 7.20086 -6.59381 1.000 17.47636 231 GLU A C 1
ATOM 1737 O O . GLU A 1 233 ? 27.62116 6.14739 -7.17496 1.000 18.10422 231 GLU A O 1
ATOM 1743 N N . PRO A 1 234 ? 26.29466 7.26457 -5.75846 1.000 13.98887 232 PRO A N 1
ATOM 1744 C CA . PRO A 1 234 ? 25.47159 6.07090 -5.52930 1.000 13.04380 232 PRO A CA 1
ATOM 1745 C C . PRO A 1 234 ? 24.87965 5.57455 -6.84004 1.000 12.55813 232 PRO A C 1
ATOM 1746 O O . PRO A 1 234 ? 24.49265 6.36206 -7.70279 1.000 12.85662 232 PRO A O 1
ATOM 1750 N N . GLY A 1 235 ? 24.80380 4.25537 -6.99045 1.000 12.10888 233 GLY A N 1
ATOM 1751 C CA . GLY A 1 235 ? 24.23282 3.73016 -8.22200 1.000 11.94514 233 GLY A CA 1
ATOM 1752 C C . GLY A 1 235 ? 24.95670 4.22624 -9.45557 1.000 11.86770 233 GLY A C 1
ATOM 1753 O O . GLY A 1 235 ? 24.32040 4.49163 -10.48484 1.000 12.43615 233 GLY A O 1
ATOM 1754 N N . TRP A 1 236 ? 26.28272 4.37620 -9.36451 1.000 12.85264 234 TRP A N 1
ATOM 1755 C CA . TRP A 1 236 ? 27.13854 4.78396 -10.48649 1.000 13.63036 234 TRP A CA 1
ATOM 1756 C C . TRP A 1 236 ? 26.71697 6.12607 -11.08458 1.000 14.38156 234 TRP A C 1
ATOM 1757 O O . TRP A 1 236 ? 26.91762 6.39115 -12.27390 1.000 15.20787 234 TRP A O 1
ATOM 1768 N N . GLY A 1 237 ? 26.15496 7.00023 -10.25089 1.000 13.65244 235 GLY A N 1
ATOM 1769 C CA . GLY A 1 237 ? 25.71488 8.30648 -10.71450 1.000 14.31156 235 GLY A CA 1
ATOM 1770 C C . GLY A 1 237 ? 24.43573 8.30680 -11.52213 1.000 15.79040 235 GLY A C 1
ATOM 1771 O O . GLY A 1 237 ? 24.07573 9.34470 -12.09350 1.000 18.10822 235 GLY A O 1
ATOM 1772 N N . ARG A 1 238 ? 23.73525 7.17848 -11.58949 1.000 15.12821 236 ARG A N 1
ATOM 1773 C CA . ARG A 1 238 ? 22.55894 7.06150 -12.43229 1.000 14.62341 236 ARG A CA 1
ATOM 1774 C C . ARG A 1 238 ? 21.25515 7.31095 -11.68337 1.000 14.69279 236 ARG A C 1
ATOM 1775 O O . ARG A 1 238 ? 20.18992 7.19284 -12.28240 1.000 17.11656 236 ARG A O 1
ATOM 1783 N N . ILE A 1 239 ? 21.31145 7.67210 -10.39983 1.000 13.64325 237 ILE A N 1
ATOM 1784 C CA . ILE A 1 239 ? 20.12285 8.02931 -9.62914 1.000 14.10933 237 ILE A CA 1
ATOM 1785 C C . ILE A 1 239 ? 20.20734 9.52671 -9.38888 1.000 16.10207 237 ILE A C 1
ATOM 1786 O O . ILE A 1 239 ? 21.00555 9.98138 -8.56287 1.000 18.14476 237 ILE A O 1
ATOM 1791 N N . THR A 1 240 ? 19.38000 10.29931 -10.09245 1.000 17.39727 238 THR A N 1
ATOM 1792 C CA . THR A 1 240 ? 19.58204 11.73940 -10.16673 1.000 19.10432 238 THR A CA 1
ATOM 1793 C C . THR A 1 240 ? 18.41538 12.58383 -9.66913 1.000 20.09687 238 THR A C 1
ATOM 1794 O O . THR A 1 240 ? 18.53349 13.81732 -9.65352 1.000 22.04911 238 THR A O 1
ATOM 1798 N N . ASP A 1 241 ? 17.29376 11.98192 -9.27933 1.000 19.19168 239 ASP A N 1
ATOM 1799 C CA . ASP A 1 241 ? 16.20323 12.77765 -8.72884 1.000 18.23860 239 ASP A CA 1
ATOM 1800 C C . ASP A 1 241 ? 15.35770 11.94564 -7.77435 1.000 16.25074 239 ASP A C 1
ATOM 1801 O O . ASP A 1 241 ? 15.50798 10.72628 -7.66723 1.000 15.81981 239 ASP A O 1
ATOM 1806 N N . SER A 1 242 ? 14.46582 12.63475 -7.06106 1.000 16.89468 240 SER A N 1
ATOM 1807 C CA . SER A 1 242 ? 13.70689 11.98783 -5.99535 1.000 17.32818 240 SER A CA 1
ATOM 1808 C C . SER A 1 242 ? 12.70768 10.97261 -6.53472 1.000 15.97632 240 SER A C 1
ATOM 1809 O O . SER A 1 242 ? 12.39544 9.98442 -5.85398 1.000 15.68921 240 SER A O 1
ATOM 1812 N N . HIS A 1 243 ? 12.17346 11.20297 -7.73428 1.000 16.56607 241 HIS A N 1
ATOM 1813 C CA . HIS A 1 243 ? 11.25056 10.23428 -8.30562 1.000 16.66004 241 HIS A CA 1
ATOM 1814 C C . HIS A 1 243 ? 11.95307 8.90701 -8.54471 1.000 14.84234 241 HIS A C 1
ATOM 1815 O O . HIS A 1 243 ? 11.38029 7.84166 -8.30027 1.000 14.87152 241 HIS A O 1
ATOM 1822 N N . GLN A 1 244 ? 13.20528 8.95825 -9.00656 1.000 14.48705 242 GLN A N 1
ATOM 1823 C CA . GLN A 1 244 ? 13.98210 7.74134 -9.20853 1.000 12.83342 242 GLN A CA 1
ATOM 1824 C C . GLN A 1 244 ? 14.24187 7.02973 -7.88499 1.000 11.63667 242 GLN A C 1
ATOM 1825 O O . GLN A 1 244 ? 14.07740 5.80769 -7.78709 1.000 11.54773 242 GLN A O 1
ATOM 1831 N N . TRP A 1 245 ? 14.64576 7.77691 -6.84904 1.000 12.06102 243 TRP A N 1
ATOM 1832 C CA . TRP A 1 245 ? 14.84851 7.16740 -5.53298 1.000 11.91757 243 TRP A CA 1
ATOM 1833 C C . TRP A 1 245 ? 13.58691 6.47060 -5.04849 1.000 11.09857 243 TRP A C 1
ATOM 1834 O O . TRP A 1 245 ? 13.64066 5.34632 -4.53490 1.000 11.29876 243 TRP A O 1
ATOM 1845 N N . ASN A 1 246 ? 12.43928 7.14015 -5.17530 1.000 11.92498 244 ASN A N 1
ATOM 1846 C CA . ASN A 1 246 ? 11.19940 6.56111 -4.67668 1.000 12.29496 244 ASN A CA 1
ATOM 1847 C C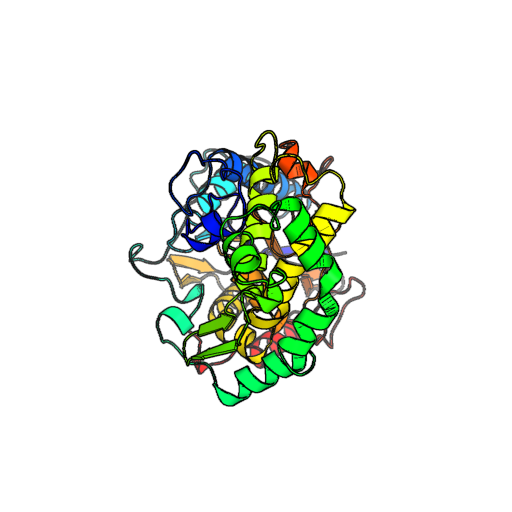 . ASN A 1 246 ? 10.81036 5.33158 -5.48277 1.000 12.58926 244 ASN A C 1
ATOM 1848 O O . ASN A 1 246 ? 10.35007 4.33250 -4.91708 1.000 13.20913 244 ASN A O 1
ATOM 1853 N N . THR A 1 247 ? 10.99206 5.38921 -6.80436 1.000 12.21462 245 THR A N 1
ATOM 1854 C CA . THR A 1 247 ? 10.67604 4.24529 -7.64527 1.000 12.44768 245 THR A CA 1
ATOM 1855 C C . THR A 1 247 ? 11.53632 3.04509 -7.26575 1.000 12.02120 245 THR A C 1
ATOM 1856 O O . THR A 1 247 ? 11.03052 1.92161 -7.14140 1.000 12.83990 245 THR A O 1
ATOM 1860 N N . LEU A 1 248 ? 12.83908 3.26149 -7.06523 1.000 11.17126 246 LEU A N 1
ATOM 1861 C CA . LEU A 1 248 ? 13.71969 2.15427 -6.70207 1.000 10.77678 246 LEU A CA 1
ATOM 1862 C C . LEU A 1 248 ? 13.29967 1.54317 -5.37422 1.000 10.40671 246 LEU A C 1
ATOM 1863 O O . LEU A 1 248 ? 13.10177 0.32343 -5.27736 1.000 10.96596 246 LEU A O 1
ATOM 1868 N N . LEU A 1 249 ? 13.14158 2.37532 -4.33514 1.000 10.06718 247 LEU A N 1
ATOM 1869 C CA . LEU A 1 249 ? 12.87025 1.80969 -3.01673 1.000 10.02142 247 LEU A CA 1
ATOM 1870 C C . LEU A 1 249 ? 11.47256 1.21814 -2.89741 1.000 10.92036 247 LEU A C 1
ATOM 1871 O O . LEU A 1 249 ? 11.21733 0.46233 -1.95467 1.000 10.82621 247 LEU A O 1
ATOM 1876 N N . SER A 1 250 ? 10.57562 1.51985 -3.83204 1.000 9.86866 248 SER A N 1
ATOM 1877 C CA . SER A 1 250 ? 9.26970 0.86905 -3.81604 1.000 10.36199 248 SER A CA 1
ATOM 1878 C C . SER A 1 250 ? 9.40684 -0.64681 -3.85974 1.000 11.30912 248 SER A C 1
ATOM 1879 O O . SER A 1 250 ? 8.58064 -1.35348 -3.27373 1.000 12.57004 248 SER A O 1
ATOM 1882 N N . LEU A 1 251 ? 10.44473 -1.16184 -4.53569 1.000 10.00374 249 LEU A N 1
ATOM 1883 C CA . LEU A 1 251 ? 10.65337 -2.61030 -4.58495 1.000 10.42862 249 LEU A CA 1
ATOM 1884 C C . LEU A 1 251 ? 11.04684 -3.15044 -3.21545 1.000 10.17116 249 LEU A C 1
ATOM 1885 O O . LEU A 1 251 ? 10.63269 -4.24902 -2.82516 1.000 11.55947 249 LEU A O 1
ATOM 1890 N N . HIS A 1 252 ? 11.86321 -2.39155 -2.48314 1.000 10.72408 250 HIS A N 1
ATOM 1891 C CA . HIS A 1 252 ? 12.24461 -2.76789 -1.12744 1.000 10.09658 250 HIS A CA 1
ATOM 1892 C C . HIS A 1 252 ? 11.03855 -2.72382 -0.20109 1.000 9.26745 250 HIS A C 1
ATOM 1893 O O . HIS A 1 252 ? 10.76560 -3.67526 0.54385 1.000 9.74864 250 HIS A O 1
ATOM 1900 N N . ASN A 1 253 ? 10.29375 -1.61867 -0.23648 1.000 9.05650 251 ASN A N 1
ATOM 1901 C CA . ASN A 1 253 ? 9.13339 -1.51235 0.64050 1.000 9.97859 251 ASN A CA 1
ATOM 1902 C C . ASN A 1 253 ? 8.08476 -2.56959 0.32822 1.000 10.82704 251 ASN A C 1
ATOM 1903 O O . ASN A 1 253 ? 7.36599 -3.01721 1.23219 1.000 10.86946 251 ASN A O 1
ATOM 1908 N N . ALA A 1 254 ? 7.95054 -2.93548 -0.94958 1.000 10.79487 252 ALA A N 1
ATOM 1909 C CA . ALA A 1 254 ? 6.99176 -3.95964 -1.35494 1.000 10.57238 252 ALA A CA 1
ATOM 1910 C C . ALA A 1 254 ? 7.35352 -5.31816 -0.76986 1.000 10.33164 252 ALA A C 1
ATOM 1911 O O . ALA A 1 254 ? 6.46709 -6.06687 -0.34014 1.000 11.16939 252 ALA A O 1
ATOM 1913 N N . GLN A 1 255 ? 8.64107 -5.68256 -0.78099 1.000 10.28624 253 GLN A N 1
ATOM 1914 C CA . GLN A 1 255 ? 9.02870 -6.93711 -0.13606 1.000 10.71611 253 GLN A CA 1
ATOM 1915 C C . GLN A 1 255 ? 8.69262 -6.91009 1.34945 1.000 10.70057 253 GLN A C 1
ATOM 1916 O O . GLN A 1 255 ? 8.18078 -7.89440 1.88895 1.000 10.55312 253 GLN A O 1
ATOM 1922 N N . PHE A 1 256 ? 8.92523 -5.77124 2.01700 1.000 10.53945 254 PHE A N 1
ATOM 1923 C CA . PHE A 1 256 ? 8.60907 -5.69427 3.44044 1.000 11.11974 254 PHE A CA 1
ATOM 1924 C C . PHE A 1 256 ? 7.10873 -5.78415 3.67655 1.000 10.16127 254 PHE A C 1
ATOM 1925 O O . PHE A 1 256 ? 6.66458 -6.39810 4.65545 1.000 10.22154 254 PHE A O 1
ATOM 1933 N N . TYR A 1 257 ? 6.30986 -5.19614 2.78263 1.000 9.32951 255 TYR A N 1
ATOM 1934 C CA . TYR A 1 257 ? 4.85929 -5.30930 2.90922 1.000 10.43685 255 TYR A CA 1
ATOM 1935 C C . TYR A 1 257 ? 4.42859 -6.77703 2.92820 1.000 10.60410 255 TYR A C 1
ATOM 1936 O O . TYR A 1 257 ? 3.54713 -7.17106 3.70383 1.000 11.37348 255 TYR A O 1
ATOM 1945 N N . LEU A 1 258 ? 5.04963 -7.60447 2.08326 1.000 9.74245 256 LEU A N 1
ATOM 1946 C CA . LEU A 1 258 ? 4.67953 -9.01296 1.99458 1.000 10.29673 256 LEU A CA 1
ATOM 1947 C C . LEU A 1 258 ? 5.25125 -9.82398 3.14815 1.000 9.61219 256 LEU A C 1
ATOM 1948 O O . LEU A 1 258 ? 4.52675 -10.59701 3.78328 1.000 11.01778 256 LEU A O 1
ATOM 1953 N N . LEU A 1 259 ? 6.55419 -9.68854 3.41360 1.000 9.39698 257 LEU A N 1
ATOM 1954 C CA . LEU A 1 259 ? 7.23864 -10.62029 4.30122 1.000 9.54186 257 LEU A CA 1
ATOM 1955 C C . LEU A 1 259 ? 7.22942 -10.18202 5.75227 1.000 10.51646 257 LEU A C 1
ATOM 1956 O O . LEU A 1 259 ? 7.35416 -11.03652 6.63738 1.000 13.18426 257 LEU A O 1
ATOM 1961 N N . GLN A 1 260 ? 7.08240 -8.88558 6.01744 1.000 9.95847 258 GLN A N 1
ATOM 1962 C CA . GLN A 1 260 ? 7.23332 -8.38012 7.37565 1.000 9.63126 258 GLN A CA 1
ATOM 1963 C C . GLN A 1 260 ? 5.99480 -7.69859 7.93709 1.000 10.50148 258 GLN A C 1
ATOM 1964 O O . GLN A 1 260 ? 5.79783 -7.71742 9.15333 1.000 11.69188 258 GLN A O 1
ATOM 1970 N N . ARG A 1 261 ? 5.15827 -7.09006 7.09597 1.000 9.01045 259 ARG A N 1
ATOM 1971 C CA . ARG A 1 261 ? 3.93304 -6.48144 7.59511 1.000 10.02507 259 ARG A CA 1
ATOM 1972 C C . ARG A 1 261 ? 2.75326 -7.44392 7.65507 1.000 10.80856 259 ARG A C 1
ATOM 1973 O O . ARG A 1 261 ? 1.81332 -7.18361 8.41216 1.000 11.87168 259 ARG A O 1
ATOM 1981 N N . THR A 1 262 ? 2.76307 -8.53320 6.87170 1.000 9.48933 260 THR A N 1
ATOM 1982 C CA . THR A 1 262 ? 1.61833 -9.44063 6.84130 1.000 10.56634 260 THR A CA 1
ATOM 1983 C C . THR A 1 262 ? 1.35532 -9.95193 8.24876 1.000 10.67170 260 THR A C 1
ATOM 1984 O O . THR A 1 262 ? 2.26987 -10.52263 8.86828 1.000 11.07981 260 THR A O 1
ATOM 1988 N N . PRO A 1 263 ? 0.14900 -9.76677 8.79649 1.000 11.11370 261 PRO A N 1
ATOM 1989 C CA . PRO A 1 263 ? -0.05747 -10.08681 10.22029 1.000 11.97190 261 PRO A CA 1
ATOM 1990 C C . PRO A 1 263 ? 0.23090 -11.53263 10.56864 1.000 11.45721 261 PRO A C 1
ATOM 1991 O O . PRO A 1 263 ? 0.65236 -11.81437 11.69662 1.000 11.86537 261 PRO A O 1
ATOM 1995 N N . GLU A 1 264 ? 0.01531 -12.46135 9.63493 1.000 11.38197 262 GLU A N 1
ATOM 1996 C CA . GLU A 1 264 ? 0.27237 -13.86778 9.91319 1.000 11.66934 262 GLU A CA 1
ATOM 1997 C C . GLU A 1 264 ? 1.74325 -14.12939 10.21855 1.000 11.78002 262 GLU A C 1
ATOM 1998 O O . GLU A 1 264 ? 2.06180 -15.12891 10.87430 1.000 13.48256 262 GLU A O 1
ATOM 2004 N N . VAL A 1 265 ? 2.63679 -13.24255 9.79275 1.000 11.74990 263 VAL A N 1
ATOM 2005 C CA . VAL A 1 265 ? 4.04121 -13.28471 10.18115 1.000 11.17205 263 VAL A CA 1
ATOM 2006 C C . VAL A 1 265 ? 4.33019 -12.29366 11.29900 1.000 10.84958 263 VAL A C 1
ATOM 2007 O O . VAL A 1 265 ? 4.93612 -12.64055 12.31502 1.000 11.35039 263 VAL A O 1
ATOM 2011 N N . ALA A 1 266 ? 3.87329 -11.05157 11.11722 1.000 10.20986 264 ALA A N 1
ATOM 2012 C CA . ALA A 1 266 ? 4.24165 -9.95179 11.99813 1.000 11.14913 264 ALA A CA 1
ATOM 2013 C C . ALA A 1 266 ? 3.84007 -10.19971 13.44606 1.000 10.98990 264 ALA A C 1
ATOM 2014 O O . ALA A 1 266 ? 4.58078 -9.83614 14.36473 1.000 11.49350 264 ALA A O 1
ATOM 2016 N N . ARG A 1 267 ? 2.65199 -10.76259 13.68210 1.000 9.91223 265 ARG A N 1
ATOM 2017 C CA . ARG A 1 267 ? 2.18005 -10.89784 15.05772 1.000 10.99225 265 ARG A CA 1
ATOM 2018 C C . ARG A 1 267 ? 3.10578 -11.80037 15.87133 1.000 11.31809 265 ARG A C 1
ATOM 2019 O O . ARG A 1 267 ? 3.51479 -11.44790 16.98523 1.000 11.67737 265 ARG A O 1
ATOM 2027 N N . SER A 1 268 ? 3.46798 -12.96241 15.31945 1.000 11.57786 266 SER A N 1
ATOM 2028 C CA . SER A 1 268 ? 4.41413 -13.84673 15.99773 1.000 10.78032 266 SER A CA 1
ATOM 2029 C C . SER A 1 268 ? 5.75977 -13.15701 16.16553 1.000 10.39472 266 SER A C 1
ATOM 2030 O O . SER A 1 268 ? 6.34849 -13.15043 17.25439 1.000 10.93507 266 SER A O 1
ATOM 2033 N N . ARG A 1 269 ? 6.26867 -12.57191 15.08067 1.000 10.33393 267 ARG A N 1
ATOM 2034 C CA . ARG A 1 269 ? 7.63500 -12.06321 15.10324 1.000 11.82043 267 ARG A CA 1
ATOM 2035 C C . ARG A 1 269 ? 7.77872 -10.87983 16.04578 1.000 11.35002 267 ARG A C 1
ATOM 2036 O O . ARG A 1 269 ? 8.87318 -10.64633 16.57471 1.000 12.23673 267 ARG A O 1
ATOM 2044 N N . ALA A 1 270 ? 6.70041 -10.12545 16.26286 1.000 10.45930 268 ALA A N 1
ATOM 2045 C CA . ALA A 1 270 ? 6.71448 -8.94660 17.11955 1.000 11.00841 268 ALA A CA 1
ATOM 2046 C C . ALA A 1 270 ? 6.27636 -9.21888 18.55084 1.000 10.17936 268 ALA A C 1
ATOM 2047 O O . ALA A 1 270 ? 6.31420 -8.30275 19.37495 1.000 10.90484 268 ALA A O 1
ATOM 2049 N N . THR A 1 271 ? 5.89076 -10.44125 18.88223 1.000 10.47312 269 THR A N 1
ATOM 2050 C CA . THR A 1 271 ? 5.29675 -10.67260 20.19905 1.000 9.89281 269 THR A CA 1
ATOM 2051 C C . THR A 1 271 ? 6.21824 -10.29607 21.35051 1.000 10.34256 269 THR A C 1
ATOM 2052 O O . THR A 1 271 ? 5.77956 -9.55707 22.24797 1.000 10.28266 269 THR A O 1
ATOM 2056 N N . PRO A 1 272 ? 7.47567 -10.73846 21.39845 1.000 9.61660 270 PRO A N 1
ATOM 2057 C CA . PRO A 1 272 ? 8.33520 -10.31697 22.51745 1.000 9.70755 270 PRO A CA 1
ATOM 2058 C C . PRO A 1 272 ? 8.47953 -8.80245 22.60787 1.000 9.87800 270 PRO A C 1
ATOM 2059 O O . PRO A 1 272 ? 8.45497 -8.23961 23.71217 1.000 11.73174 270 PRO A O 1
ATOM 2063 N N . LEU A 1 273 ? 8.59113 -8.10905 21.47101 1.000 9.25167 271 LEU A N 1
ATOM 2064 C CA . LEU A 1 273 ? 8.69539 -6.65628 21.53397 1.000 10.21178 271 LEU A CA 1
ATOM 2065 C C . LEU A 1 273 ? 7.40288 -6.02749 22.02726 1.000 9.81402 271 LEU A C 1
ATOM 2066 O O . LEU A 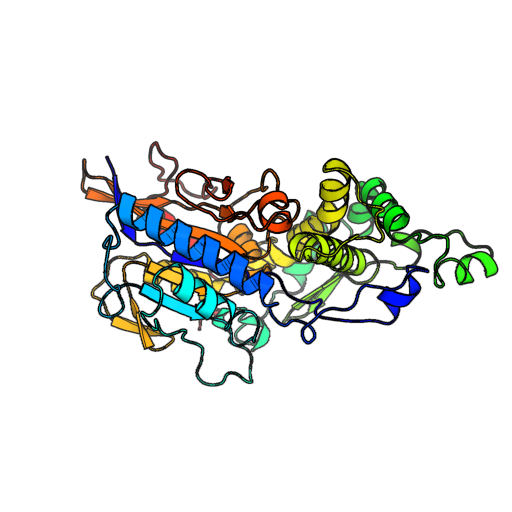1 273 ? 7.43446 -5.06075 22.79982 1.000 11.03609 271 LEU A O 1
ATOM 2071 N N . LEU A 1 274 ? 6.25658 -6.54644 21.57430 1.000 10.59643 272 LEU A N 1
ATOM 2072 C CA . LEU A 1 274 ? 4.97176 -6.06713 22.08221 1.000 10.56000 272 LEU A CA 1
ATOM 2073 C C . LEU A 1 274 ? 4.92325 -6.18287 23.59800 1.000 10.60599 272 LEU A C 1
ATOM 2074 O O . LEU A 1 274 ? 4.49618 -5.25446 24.28608 1.000 11.73520 272 LEU A O 1
ATOM 2079 N N . ASP A 1 275 ? 5.38780 -7.31396 24.14018 1.000 10.97577 273 ASP A N 1
ATOM 2080 C CA . ASP A 1 275 ? 5.33266 -7.51653 25.58599 1.000 11.60850 273 ASP A CA 1
ATOM 2081 C C . ASP A 1 275 ? 6.22757 -6.52571 26.31074 1.000 11.85234 273 ASP A C 1
ATOM 2082 O O . ASP A 1 275 ? 5.84277 -5.96840 27.34369 1.000 13.32280 273 ASP A O 1
ATOM 2087 N N . LEU A 1 276 ? 7.42702 -6.29128 25.78041 1.000 10.28332 274 LEU A N 1
ATOM 2088 C CA . LEU A 1 276 ? 8.33676 -5.33909 26.39800 1.000 10.31112 274 LEU A CA 1
ATOM 2089 C C . LEU A 1 276 ? 7.79491 -3.91901 26.31177 1.000 11.14262 274 LEU A C 1
ATOM 2090 O O . LEU A 1 276 ? 7.89424 -3.15786 27.27893 1.000 12.32920 274 LEU A O 1
ATOM 2095 N N . ILE A 1 277 ? 7.25445 -3.53504 25.15179 1.000 11.14361 275 ILE A N 1
ATOM 2096 C CA . ILE A 1 277 ? 6.69869 -2.18948 24.99646 1.000 11.40350 275 ILE A CA 1
ATOM 2097 C C . ILE A 1 277 ? 5.55604 -1.96057 25.97790 1.000 12.23748 275 ILE A C 1
ATOM 2098 O O . ILE A 1 277 ? 5.49070 -0.92250 26.65369 1.000 11.97549 275 ILE A O 1
ATOM 2103 N N . LYS A 1 278 ? 4.63297 -2.92168 26.07095 1.000 13.51566 276 LYS A N 1
ATOM 2104 C CA . LYS A 1 278 ? 3.49592 -2.72319 26.96746 1.000 16.03775 276 LYS A CA 1
ATOM 2105 C C . LYS A 1 278 ? 3.93603 -2.65475 28.42736 1.000 16.55133 276 LYS A C 1
ATOM 2106 O O . LYS A 1 278 ? 3.41766 -1.83534 29.19229 1.000 17.33806 276 LYS A O 1
ATOM 2112 N N . THR A 1 279 ? 4.90923 -3.47800 28.82985 1.000 17.25789 277 THR A N 1
ATOM 2113 C CA . THR A 1 279 ? 5.40069 -3.39641 30.20053 1.000 19.14003 277 THR A CA 1
ATOM 2114 C C . THR A 1 279 ? 6.08862 -2.06380 30.46910 1.000 17.94238 277 THR A C 1
ATOM 2115 O O . THR A 1 279 ? 5.95500 -1.50501 31.56809 1.000 18.94481 277 THR A O 1
ATOM 2119 N N . ALA A 1 280 ? 6.80834 -1.53276 29.47894 1.000 14.07318 278 ALA A N 1
ATOM 2120 C CA . ALA A 1 280 ? 7.46430 -0.24148 29.64120 1.000 12.73808 278 ALA A CA 1
ATOM 2121 C C . ALA A 1 280 ? 6.45700 0.89512 29.75073 1.000 12.61321 278 ALA A C 1
ATOM 2122 O O . ALA A 1 280 ? 6.71255 1.87576 30.46303 1.000 13.90614 278 ALA A O 1
ATOM 2124 N N . LEU A 1 281 ? 5.31698 0.79051 29.05730 1.000 12.63487 279 LEU A N 1
ATOM 2125 C CA . LEU A 1 281 ? 4.34995 1.88452 29.00656 1.000 12.75930 279 LEU A CA 1
ATOM 2126 C C . LEU A 1 281 ? 3.29401 1.82504 30.09841 1.000 13.06408 279 LEU A C 1
ATOM 2127 O O . LEU A 1 281 ? 2.55633 2.80280 30.27045 1.000 14.72617 279 LEU A O 1
ATOM 2132 N N . THR A 1 282 ? 3.18855 0.71695 30.82670 1.000 13.56480 280 THR A N 1
ATOM 2133 C CA . THR A 1 282 ? 2.09382 0.54349 31.76925 1.000 14.03765 280 THR A CA 1
ATOM 2134 C C . THR A 1 282 ? 2.55157 0.97576 33.14635 1.000 13.72473 280 THR A C 1
ATOM 2135 O O . THR A 1 282 ? 3.56540 0.45707 33.63767 1.000 16.13337 280 THR A O 1
ATOM 2139 N N . PRO A 1 283 ? 1.86396 1.90603 33.79695 1.000 14.16132 281 PRO A N 1
ATOM 2140 C CA . PRO A 1 283 ? 2.25548 2.29469 35.15583 1.000 15.62706 281 PRO A CA 1
ATOM 2141 C C . PRO A 1 283 ? 2.22173 1.09466 36.09367 1.000 17.39392 281 PRO A C 1
ATOM 2142 O O . PRO A 1 283 ? 1.27798 0.30107 36.08401 1.000 18.86310 281 PRO A O 1
ATOM 2146 N N . HIS A 1 284 ? 3.25816 0.96968 36.91354 1.000 19.81975 282 HIS A N 1
ATOM 2147 C CA . HIS A 1 284 ? 3.39189 -0.19037 37.77336 1.000 24.52660 282 HIS A CA 1
ATOM 2148 C C . HIS A 1 284 ? 4.58020 0.10912 38.68126 1.000 21.93034 282 HIS A C 1
ATOM 2149 O O . HIS A 1 284 ? 5.44215 0.91404 38.30569 1.000 19.48163 282 HIS A O 1
ATOM 2156 N N . PRO A 1 285 ? 4.63117 -0.42696 39.89996 1.000 20.93921 283 PRO A N 1
ATOM 2157 C CA . PRO A 1 285 ? 5.79686 -0.18529 40.75829 1.000 19.63729 283 PRO A CA 1
ATOM 2158 C C . PRO A 1 285 ? 7.06065 -0.65215 40.06245 1.000 18.32637 283 PRO A C 1
ATOM 2159 O O . PRO A 1 285 ? 7.10696 -1.77905 39.54486 1.000 18.81798 283 PRO A O 1
ATOM 2163 N N . PRO A 1 286 ? 8.09585 0.18574 40.00424 1.000 17.99350 284 PRO A N 1
ATOM 2164 C CA . PRO A 1 286 ? 9.27257 -0.16307 39.19412 1.000 17.29450 284 PRO A CA 1
ATOM 2165 C C . PRO A 1 286 ? 9.92007 -1.45777 39.66577 1.000 17.46148 284 PRO A C 1
ATOM 2166 O O . PRO A 1 286 ? 10.10918 -1.68380 40.86433 1.000 16.60676 284 PRO A O 1
ATOM 2170 N N . GLN A 1 287 ? 10.26481 -2.30973 38.70698 1.000 17.24889 285 GLN A N 1
ATOM 2171 C CA . GLN A 1 287 ? 10.84639 -3.60282 39.01737 1.000 18.47273 285 GLN A CA 1
ATOM 2172 C C . GLN A 1 287 ? 11.84077 -3.99120 37.93407 1.000 18.29097 285 GLN A C 1
ATOM 2173 O O . GLN A 1 287 ? 11.56648 -3.84577 36.73589 1.000 16.97365 285 GLN A O 1
ATOM 2179 N N . LYS A 1 288 ? 12.99745 -4.47397 38.37537 1.000 19.64155 286 LYS A N 1
ATOM 2180 C CA . LYS A 1 288 ? 14.00971 -4.99055 37.47055 1.000 23.11061 286 LYS A CA 1
ATOM 2181 C C . LYS A 1 288 ? 13.46555 -6.22432 36.76390 1.000 24.42643 286 LYS A C 1
ATOM 2182 O O . LYS A 1 288 ? 12.98686 -7.16300 37.40932 1.000 25.01780 286 LYS A O 1
ATOM 2188 N N . GLN A 1 289 ? 13.51421 -6.21130 35.43345 1.000 26.12087 287 GLN A N 1
ATOM 2189 C CA . GLN A 1 289 ? 13.01983 -7.34085 34.66115 1.000 28.39016 287 GLN A CA 1
ATOM 2190 C C . GLN A 1 289 ? 14.05575 -7.74843 33.62108 1.000 28.04230 287 GLN A C 1
ATOM 2191 O O . GLN A 1 289 ? 15.24217 -7.87365 33.94208 1.000 28.88376 287 GLN A O 1
ATOM 2197 N N . ALA A 1 290 ? 13.62623 -7.95535 32.38023 1.000 27.05472 288 ALA A N 1
ATOM 2198 C CA . ALA A 1 290 ? 14.54013 -8.42680 31.35069 1.000 25.99174 288 ALA A CA 1
ATOM 2199 C C . ALA A 1 290 ? 15.74533 -7.49842 31.22600 1.000 23.90501 288 ALA A C 1
ATOM 2200 O O . ALA A 1 290 ? 15.64546 -6.28447 31.41073 1.000 23.35140 288 ALA A O 1
ATOM 2202 N N . TYR A 1 291 ? 16.90077 -8.08723 30.92150 1.000 23.61025 289 TYR A N 1
ATOM 2203 C CA . TYR A 1 291 ? 18.14926 -7.36572 30.69649 1.000 23.04433 289 TYR A CA 1
ATOM 2204 C C . TYR A 1 291 ? 18.61673 -6.59446 31.91636 1.000 24.24985 289 TYR A C 1
ATOM 2205 O O . TYR A 1 291 ? 19.45284 -5.69342 31.78661 1.000 25.88455 289 TYR A O 1
ATOM 2214 N N . GLY A 1 292 ? 18.09473 -6.91637 33.09545 1.000 23.37707 290 GLY A N 1
ATOM 2215 C CA . GLY A 1 292 ? 18.42486 -6.14263 34.27284 1.000 21.34780 290 GLY A CA 1
ATOM 2216 C C . GLY A 1 292 ? 17.95045 -4.70910 34.22512 1.000 20.40502 290 GLY A C 1
ATOM 2217 O O . GLY A 1 292 ? 18.48488 -3.86781 34.95180 1.000 22.07547 290 GLY A O 1
ATOM 2218 N N . VAL A 1 293 ? 16.95997 -4.40438 33.39130 1.000 17.94112 291 VAL A N 1
ATOM 2219 C CA . VAL A 1 293 ? 16.43889 -3.04932 33.26604 1.000 16.84069 291 VAL A CA 1
ATOM 2220 C C . VAL A 1 293 ? 15.20473 -2.92636 34.14774 1.000 15.08532 291 VAL A C 1
ATOM 2221 O O . VAL A 1 293 ? 14.32838 -3.79756 34.12638 1.000 15.92237 291 VAL A O 1
ATOM 2225 N N . THR A 1 294 ? 15.14292 -1.85874 34.93577 1.000 14.81653 292 THR A N 1
ATOM 2226 C CA . THR A 1 294 ? 13.97528 -1.56970 35.75698 1.000 14.39939 292 THR A CA 1
ATOM 2227 C C . THR A 1 294 ? 12.92977 -0.82998 34.93358 1.000 15.27214 292 THR A C 1
ATOM 2228 O O . THR A 1 294 ? 13.22166 0.20424 34.32206 1.000 15.45308 292 THR A O 1
ATOM 2232 N N . LEU A 1 295 ? 11.72436 -1.38512 34.89321 1.000 15.41320 293 LEU A N 1
ATOM 2233 C CA . LEU A 1 295 ? 10.60592 -0.77980 34.19635 1.000 15.44797 293 LEU A CA 1
ATOM 2234 C C . LEU A 1 295 ? 9.44256 -0.67297 35.16748 1.000 16.49477 293 LEU A C 1
ATOM 2235 O O . LEU A 1 295 ? 9.32273 -1.48851 36.08759 1.000 18.76164 293 LEU A O 1
ATOM 2240 N N . PRO A 1 296 ? 8.56414 0.32500 34.99007 1.000 16.36427 294 PRO A N 1
ATOM 2241 C CA . PRO A 1 296 ? 8.65465 1.33417 33.93261 1.000 16.11885 294 PRO A CA 1
ATOM 2242 C C . PRO A 1 296 ? 9.66389 2.42623 34.29629 1.000 16.72484 294 PRO A C 1
ATOM 2243 O O . PRO A 1 296 ? 10.06800 2.54107 35.44955 1.000 18.93384 294 PRO A O 1
ATOM 2247 N N . THR A 1 297 ? 10.09105 3.19739 33.30432 1.000 15.93842 295 THR A N 1
ATOM 2248 C CA . THR A 1 297 ? 11.00846 4.31084 33.52614 1.000 15.81916 295 THR A CA 1
ATOM 2249 C C . THR A 1 297 ? 10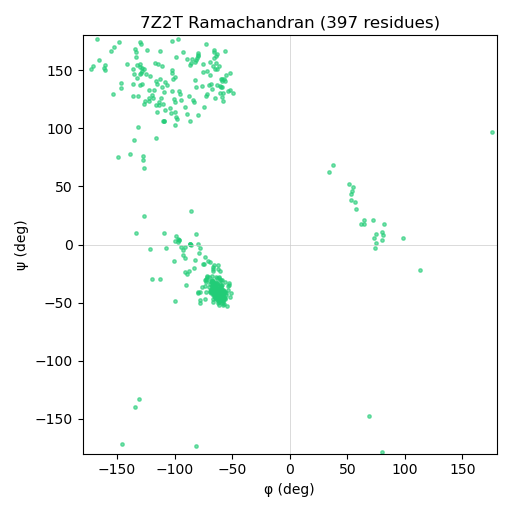.64677 5.41944 32.54327 1.000 14.04553 295 THR A C 1
ATOM 2250 O O . THR A 1 297 ? 9.61133 5.35923 31.87723 1.000 15.46918 295 THR A O 1
AT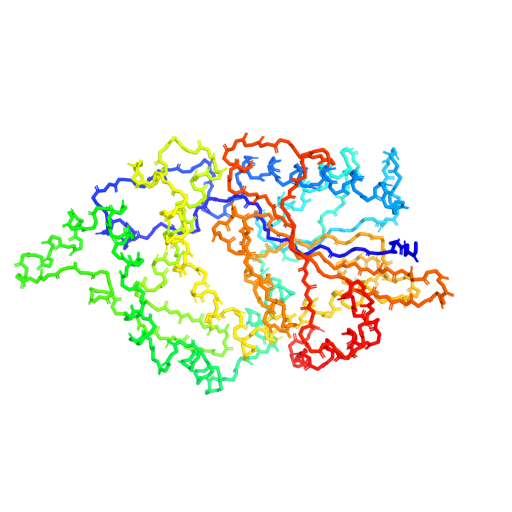OM 2254 N N . SER A 1 298 ? 11.48311 6.45867 32.46179 1.000 13.26393 296 SER A N 1
ATOM 2255 C CA . SER A 1 298 ? 11.12708 7.61747 31.64067 1.000 12.43383 296 SER A CA 1
ATOM 2256 C C . SER A 1 298 ? 11.34532 7.35519 30.15580 1.000 10.81108 296 SER A C 1
ATOM 2257 O O . SER A 1 298 ? 10.48393 7.67356 29.33245 1.000 11.10289 296 SER A O 1
ATOM 2260 N N . VAL A 1 299 ? 12.50096 6.81455 29.78792 1.000 11.03380 297 VAL A N 1
ATOM 2261 C CA . VAL A 1 299 ? 12.85626 6.61444 28.38674 1.000 12.23810 297 VAL A CA 1
ATOM 2262 C C . VAL A 1 299 ? 13.47108 5.23589 28.22698 1.000 11.21100 297 VAL A C 1
ATOM 2263 O O . VAL A 1 299 ? 14.42611 4.89877 28.93167 1.000 12.73602 297 VAL A O 1
ATOM 2267 N N . LEU A 1 300 ? 12.94826 4.44593 27.29150 1.000 10.55101 298 LEU A N 1
ATOM 2268 C CA . LEU A 1 300 ? 13.54449 3.16721 26.91895 1.000 9.53974 298 LEU A CA 1
ATOM 2269 C C . LEU A 1 300 ? 13.83352 3.21495 25.42913 1.000 9.15531 298 LEU A C 1
ATOM 2270 O O . LEU A 1 300 ? 12.92972 3.48159 24.63396 1.000 11.01026 298 LEU A O 1
ATOM 2275 N N . PHE A 1 301 ? 15.09091 2.99175 25.05494 1.000 9.10965 299 PHE A N 1
ATOM 2276 C CA . PHE A 1 301 ? 15.51243 2.95712 23.65701 1.000 9.23008 299 PHE A CA 1
ATOM 2277 C C . PHE A 1 301 ? 15.90545 1.52433 23.32191 1.000 9.62732 299 PHE A C 1
ATOM 2278 O O . PHE A 1 301 ? 16.73952 0.93366 24.01873 1.000 10.12334 299 PHE A O 1
ATOM 2286 N N . ILE A 1 302 ? 15.30641 0.97004 22.26924 1.000 9.52288 300 ILE A N 1
ATOM 2287 C CA . ILE A 1 302 ? 15.55053 -0.40527 21.83220 1.000 9.38012 300 ILE A CA 1
ATOM 2288 C C . ILE A 1 302 ? 16.17288 -0.35719 20.43902 1.000 9.18213 300 ILE A C 1
ATOM 2289 O O . ILE A 1 302 ? 15.54818 0.13777 19.49432 1.000 11.16042 300 ILE A O 1
ATOM 2294 N N . ALA A 1 303 ? 17.38647 -0.89294 20.29958 1.000 9.93574 301 ALA A N 1
ATOM 2295 C CA . ALA A 1 303 ? 18.13352 -0.86886 19.04368 1.000 9.75910 301 ALA A CA 1
ATOM 2296 C C . ALA A 1 303 ? 17.94067 -2.20393 18.32203 1.000 9.23186 301 ALA A C 1
ATOM 2297 O O . ALA A 1 303 ? 18.49152 -3.23496 18.74266 1.000 9.77171 301 ALA A O 1
ATOM 2299 N N . GLY A 1 304 ? 17.15966 -2.17814 17.22868 1.000 9.68886 302 GLY A N 1
ATOM 2300 C CA . GLY A 1 304 ? 16.78725 -3.35871 16.47059 1.000 10.68080 302 GLY A CA 1
ATOM 2301 C C . GLY A 1 304 ? 16.93469 -3.13726 14.97137 1.000 9.66536 302 GLY A C 1
ATOM 2302 O O . GLY A 1 304 ? 17.89937 -2.52253 14.49440 1.000 9.79238 302 GLY A O 1
ATOM 2303 N N . HIS A 1 305 ? 15.96188 -3.65322 14.21303 1.000 10.03489 303 HIS A N 1
ATOM 2304 C CA . HIS A 1 305 ? 16.11141 -3.85235 12.78065 1.000 9.80729 303 HIS A CA 1
ATOM 2305 C C . HIS A 1 305 ? 14.88586 -3.34787 12.03420 1.000 9.82487 303 HIS A C 1
ATOM 2306 O O . HIS A 1 305 ? 13.81689 -3.11765 12.61424 1.000 10.57166 303 HIS A O 1
ATOM 2313 N N . ALA A 1 306 ? 15.05476 -3.21086 10.71379 1.000 9.69466 304 ALA A N 1
ATOM 2314 C CA . ALA A 1 306 ? 13.94654 -2.80848 9.85548 1.000 10.24991 304 ALA A CA 1
ATOM 2315 C C . ALA A 1 306 ? 12.76950 -3.75421 10.01815 1.000 9.14835 304 ALA A C 1
ATOM 2316 O O . ALA A 1 306 ? 11.61054 -3.31820 10.05830 1.000 10.03976 304 ALA A O 1
ATOM 2318 N N . THR A 1 307 ? 13.04527 -5.05722 10.12145 1.000 10.03533 305 THR A N 1
ATOM 2319 C CA . THR A 1 307 ? 11.96352 -6.02172 10.27839 1.000 10.73629 305 THR A CA 1
ATOM 2320 C C . THR A 1 307 ? 11.15810 -5.74833 11.53654 1.000 9.48934 305 THR A C 1
ATOM 2321 O O . THR A 1 307 ? 9.93240 -5.90707 11.53820 1.000 11.56522 305 THR A O 1
ATOM 2325 N N . ASN A 1 308 ? 11.82312 -5.34163 12.62467 1.000 9.18592 306 ASN A N 1
ATOM 2326 C CA . ASN A 1 308 ? 11.09097 -5.06505 13.85948 1.000 9.15375 306 ASN A CA 1
ATOM 2327 C C . ASN A 1 308 ? 10.10095 -3.92254 13.67777 1.000 9.07922 306 ASN A C 1
ATOM 2328 O O . ASN A 1 308 ? 8.96653 -3.99345 14.16102 1.000 10.03936 306 ASN A O 1
ATOM 2333 N N . LEU A 1 309 ? 10.51385 -2.86000 12.99345 1.000 9.54798 307 LEU A N 1
ATOM 2334 C CA . LEU A 1 309 ? 9.59767 -1.75005 12.72836 1.000 10.01046 307 LEU A CA 1
ATOM 2335 C C . LEU A 1 309 ? 8.39741 -2.21632 11.91090 1.000 9.57128 307 LEU A C 1
ATOM 2336 O O . LEU A 1 309 ? 7.24447 -1.88663 12.22566 1.000 9.72811 307 LEU A O 1
ATOM 2341 N N . ALA A 1 310 ? 8.65200 -2.98222 10.84889 1.000 8.46630 308 ALA A N 1
ATOM 2342 C CA . ALA A 1 310 ? 7.56790 -3.44051 9.98211 1.000 9.60112 308 ALA A CA 1
ATOM 2343 C C . ALA A 1 310 ? 6.66176 -4.45132 10.68949 1.000 9.45061 308 ALA A C 1
ATOM 2344 O O . ALA A 1 310 ? 5.43367 -4.41519 10.50845 1.000 9.98686 308 ALA A O 1
ATOM 2346 N N . ASN A 1 311 ? 7.23761 -5.36225 11.49323 1.000 8.67588 309 ASN A N 1
ATOM 2347 C CA . ASN A 1 311 ? 6.43122 -6.34199 12.22319 1.000 10.28542 309 ASN A CA 1
ATOM 2348 C C . ASN A 1 311 ? 5.50696 -5.63536 13.19863 1.000 9.48338 309 ASN A C 1
ATOM 2349 O O . ASN A 1 311 ? 4.32587 -5.97903 13.31594 1.000 10.49452 309 ASN A O 1
ATOM 2354 N N . LEU A 1 312 ? 6.04297 -4.66295 13.94671 1.000 9.20802 310 LEU A N 1
ATOM 2355 C CA . LEU A 1 312 ? 5.20486 -3.90440 14.86985 1.000 9.50982 310 LEU A CA 1
ATOM 2356 C C . LEU A 1 312 ? 4.12445 -3.14134 14.12229 1.000 10.00210 310 LEU A C 1
ATOM 2357 O O . LEU A 1 312 ? 2.96757 -3.10789 14.55972 1.000 10.48571 310 LEU A O 1
ATOM 2362 N N . GLY A 1 313 ? 4.47440 -2.53559 12.98292 1.000 9.34276 311 GLY A N 1
ATOM 2363 C CA . GLY A 1 313 ? 3.46751 -1.82849 12.20071 1.000 10.38313 311 GLY A CA 1
ATOM 2364 C C . GLY A 1 313 ? 2.34840 -2.74863 11.74695 1.000 10.12051 311 GLY A C 1
ATOM 2365 O O . GLY A 1 313 ? 1.16974 -2.41651 11.86059 1.000 11.05244 311 GLY A O 1
ATOM 2366 N N . GLY A 1 314 ? 2.70053 -3.92559 11.22773 1.000 10.36332 312 GLY A N 1
ATOM 2367 C CA . GLY A 1 314 ? 1.66523 -4.84812 10.78039 1.000 10.92224 312 GLY A CA 1
ATOM 2368 C C . GLY A 1 314 ? 0.83136 -5.39166 11.92683 1.000 10.54131 312 GLY A C 1
ATOM 2369 O O . GLY A 1 314 ? -0.39537 -5.50926 11.81883 1.000 12.67077 312 GLY A O 1
ATOM 2370 N N . ALA A 1 315 ? 1.47892 -5.72246 13.04665 1.000 9.46890 313 ALA A N 1
ATOM 2371 C CA . ALA A 1 315 ? 0.75157 -6.30653 14.17102 1.000 11.04795 313 ALA A CA 1
ATOM 2372 C C . ALA A 1 315 ? -0.20636 -5.30036 14.80157 1.000 11.21856 313 ALA A C 1
ATOM 2373 O O . ALA A 1 315 ? -1.29455 -5.67108 15.26662 1.000 12.81287 313 ALA A O 1
ATOM 2375 N N . LEU A 1 316 ? 0.17366 -4.02515 14.82669 1.000 11.30741 314 LEU A N 1
ATOM 2376 C CA . LEU A 1 316 ? -0.60414 -2.98850 15.49053 1.000 11.07186 314 LEU A CA 1
ATOM 2377 C C . LEU A 1 316 ? -1.45204 -2.18022 14.52191 1.000 12.12446 314 LEU A C 1
ATOM 2378 O O . LEU A 1 316 ? -2.11600 -1.22865 14.94517 1.000 13.48294 314 LEU A O 1
ATOM 2383 N N . GLU A 1 317 ? -1.44608 -2.53353 13.23900 1.000 11.74280 315 GLU A N 1
ATOM 2384 C CA . GLU A 1 317 ? -2.18696 -1.79107 12.21304 1.000 12.17441 315 GLU A CA 1
ATOM 2385 C C . GLU A 1 317 ? -1.79850 -0.31207 12.21139 1.000 11.95753 315 GLU A C 1
ATOM 2386 O O . GLU A 1 317 ? -2.64453 0.58125 12.23726 1.000 13.08676 315 GLU A O 1
ATOM 2392 N N . LEU A 1 318 ? -0.49157 -0.06671 12.18895 1.000 10.69195 316 LEU A N 1
ATOM 2393 C CA . LEU A 1 318 ? 0.07637 1.26642 12.02907 1.000 12.26656 316 LEU A CA 1
ATOM 2394 C C . LEU A 1 318 ? 0.60212 1.40257 10.60409 1.000 13.02835 316 LEU A C 1
ATOM 2395 O O . LEU A 1 318 ? 1.52756 0.68727 10.21230 1.000 14.12505 316 LEU A O 1
ATOM 2400 N N . ASN A 1 319 ? 0.02650 2.32663 9.84037 1.000 14.53871 317 ASN A N 1
ATOM 2401 C CA . ASN A 1 319 ? 0.36820 2.52011 8.43721 1.000 16.99924 317 ASN A CA 1
ATOM 2402 C C . ASN A 1 319 ? 1.15369 3.81094 8.28334 1.000 14.48582 317 ASN A C 1
ATOM 2403 O O . ASN A 1 319 ? 0.83110 4.81333 8.92966 1.000 15.01975 317 ASN A O 1
ATOM 2408 N N . TRP A 1 320 ? 2.17730 3.78904 7.42237 1.000 12.79708 318 TRP A N 1
ATOM 2409 C CA . TRP A 1 320 ? 2.91960 5.01032 7.14090 1.000 11.90188 318 TRP A CA 1
ATOM 2410 C C . TRP A 1 320 ? 3.69440 4.90566 5.83868 1.000 10.82129 318 TRP A C 1
ATOM 2411 O O . TRP A 1 320 ? 4.04521 3.81498 5.36940 1.000 12.77435 318 TRP A O 1
ATOM 2422 N N . THR A 1 321 ? 3.93553 6.07687 5.25661 1.000 9.91834 319 THR A N 1
ATOM 2423 C CA . THR A 1 321 ? 5.03566 6.29331 4.33416 1.000 10.84978 319 THR A CA 1
ATOM 2424 C C . THR A 1 321 ? 5.76460 7.54112 4.82067 1.000 10.97551 319 THR A C 1
ATOM 2425 O O . THR A 1 321 ? 5.18909 8.35932 5.54315 1.000 12.85879 319 THR A O 1
ATOM 2429 N N . LEU A 1 322 ? 7.04374 7.66693 4.47456 1.000 11.26755 320 LEU A N 1
ATOM 2430 C CA . LEU A 1 322 ? 7.89049 8.69932 5.08564 1.000 10.64821 320 LEU A CA 1
ATOM 2431 C C . LEU A 1 322 ? 8.24413 9.79004 4.08561 1.000 11.39691 320 LEU A C 1
ATOM 2432 O O . LEU A 1 322 ? 9.09351 9.56647 3.21613 1.000 12.62228 320 LEU A O 1
ATOM 2437 N N . PRO A 1 323 ? 7.65698 10.98083 4.17617 1.000 11.15020 321 PRO A N 1
ATOM 2438 C CA . PRO A 1 323 ? 7.97634 12.02939 3.19806 1.000 11.15488 321 PRO A CA 1
ATOM 2439 C C . PRO A 1 323 ? 9.46437 12.37001 3.19164 1.000 11.41531 321 PRO A C 1
ATOM 2440 O O . PRO A 1 323 ? 10.06109 12.67299 4.23060 1.000 12.20711 321 PRO A O 1
ATOM 2444 N N . GLY A 1 324 ? 10.06728 12.32171 2.00490 1.000 10.77509 322 GLY A N 1
ATOM 2445 C CA . GLY A 1 324 ? 11.48055 12.61853 1.87152 1.000 10.91938 322 GLY A CA 1
ATOM 2446 C C . GLY A 1 324 ? 12.40643 11.48091 2.24513 1.000 10.36427 322 GLY A C 1
ATOM 2447 O O . GLY A 1 324 ? 13.63242 11.66106 2.18916 1.000 11.71319 322 GLY A O 1
ATOM 2448 N N . GLN A 1 325 ? 11.87387 10.30829 2.58612 1.000 10.33877 323 GLN A N 1
ATOM 2449 C CA . GLN A 1 325 ? 12.69606 9.15195 2.94294 1.000 9.38143 323 GLN A CA 1
ATOM 2450 C C . GLN A 1 325 ? 12.19040 7.93330 2.17823 1.000 10.07026 323 GLN A C 1
ATOM 2451 O O . GLN A 1 325 ? 11.17115 7.33384 2.56438 1.000 11.39661 323 GLN A O 1
ATOM 2457 N N . PRO A 1 326 ? 12.86457 7.54687 1.08817 1.000 9.74464 324 PRO A N 1
ATOM 2458 C CA . PRO A 1 326 ? 12.34377 6.45005 0.25116 1.000 11.16077 324 PRO A CA 1
ATOM 2459 C C . PRO A 1 326 ? 12.17656 5.12601 0.96862 1.000 10.28037 324 PRO A C 1
ATOM 2460 O O . PRO A 1 326 ? 11.31474 4.33728 0.57190 1.000 11.77347 324 PRO A O 1
ATOM 2464 N N . ASP A 1 327 ? 12.99386 4.82947 1.97824 1.000 10.14217 325 ASP A N 1
ATOM 2465 C CA . ASP A 1 327 ? 12.91281 3.55734 2.69120 1.000 10.14897 325 ASP A CA 1
ATOM 2466 C C . ASP A 1 327 ? 11.95463 3.73797 3.86785 1.000 10.60849 325 ASP A C 1
ATOM 2467 O O . ASP A 1 327 ? 12.20073 4.57036 4.74367 1.000 12.47106 325 ASP A O 1
ATOM 2472 N N . ASN A 1 328 ? 10.84517 2.98256 3.87578 1.000 9.61472 326 ASN A N 1
ATOM 2473 C CA . ASN A 1 328 ? 9.85592 3.12988 4.94121 1.000 10.55563 326 ASN A CA 1
ATOM 2474 C C . ASN A 1 328 ? 10.37067 2.62250 6.28158 1.000 10.31211 326 ASN A C 1
ATOM 2475 O O . ASN A 1 328 ? 9.73796 2.88674 7.31242 1.000 11.16197 326 ASN A O 1
ATOM 2480 N N . THR A 1 329 ? 11.46399 1.85678 6.29416 1.000 9.19150 327 THR A N 1
ATOM 2481 C CA . THR A 1 329 ? 12.09091 1.38242 7.53038 1.000 9.63407 327 THR A CA 1
ATOM 2482 C C . THR A 1 329 ? 13.55826 1.78698 7.48001 1.000 9.94625 327 THR A C 1
ATOM 2483 O O . THR A 1 329 ? 14.45591 0.94003 7.41127 1.000 11.00524 327 THR A O 1
ATOM 2487 N N . PRO A 1 330 ? 13.83349 3.08700 7.51140 1.000 9.65931 328 PRO A N 1
ATOM 2488 C CA . PRO A 1 330 ? 15.17065 3.58398 7.15971 1.000 9.60639 328 PRO A CA 1
ATOM 2489 C C . PRO A 1 330 ? 16.15201 3.42145 8.30872 1.000 10.05426 328 PRO A C 1
ATOM 2490 O O . PRO A 1 330 ? 15.74923 3.23411 9.47035 1.000 10.26430 328 PRO A O 1
ATOM 2494 N N . PRO A 1 331 ? 17.45363 3.47722 8.02194 1.000 10.94963 329 PRO A N 1
ATOM 2495 C CA . PRO A 1 331 ? 18.45447 3.47576 9.09956 1.000 10.47809 329 PRO A CA 1
ATOM 2496 C C . PRO A 1 331 ? 18.16386 4.57333 10.11586 1.000 10.25121 329 PRO A C 1
ATOM 2497 O O . PRO A 1 331 ? 17.92457 5.73557 9.76170 1.000 11.11169 329 PRO A O 1
ATOM 2501 N N . GLY A 1 332 ? 18.19336 4.19963 11.38916 1.000 10.26594 330 GLY A N 1
ATOM 2502 C CA . GLY A 1 332 ? 17.86490 5.11709 12.46041 1.000 9.52061 330 GLY A CA 1
ATOM 2503 C C . GLY A 1 332 ? 16.39673 5.43992 12.60963 1.000 8.83570 330 GLY A C 1
ATOM 2504 O O . GLY A 1 332 ? 16.04030 6.18097 13.52981 1.000 10.22308 330 GLY A O 1
ATOM 2505 N N . GLY A 1 333 ? 15.53056 4.92381 11.74475 1.000 8.94232 331 GLY A N 1
ATOM 2506 C CA . GLY A 1 333 ? 14.10676 5.19278 11.89956 1.000 9.31938 331 GLY A CA 1
ATOM 2507 C C . GLY A 1 333 ? 13.58282 4.69290 13.23604 1.000 8.72817 331 GLY A C 1
ATOM 2508 O O . GLY A 1 333 ? 13.97804 3.62879 13.72414 1.000 9.56560 331 GLY A O 1
ATOM 2509 N N . GLU A 1 334 ? 12.66553 5.46468 13.82570 1.000 8.66978 332 GLU A N 1
ATOM 2510 C CA . GLU A 1 334 ? 12.19018 5.22038 15.18535 1.000 9.65163 332 GLU A CA 1
ATOM 2511 C C . GLU A 1 334 ? 10.67186 5.12009 15.20154 1.000 9.21690 332 GLU A C 1
ATOM 2512 O O . GLU A 1 334 ? 9.97379 6.05281 14.78029 1.000 9.99356 332 GLU A O 1
ATOM 2518 N N . LEU A 1 335 ? 10.16260 4.00002 15.70181 1.000 8.75188 333 LEU A N 1
ATOM 2519 C CA . LEU A 1 335 ? 8.76588 3.89317 16.08914 1.000 9.63940 333 LEU A CA 1
ATOM 2520 C C . LEU A 1 335 ? 8.69190 4.32252 17.54724 1.000 9.28738 333 LEU A C 1
ATOM 2521 O O . LEU A 1 335 ? 9.23482 3.64596 18.43020 1.000 10.61915 333 LEU A O 1
ATOM 2526 N N . VAL A 1 336 ? 8.05500 5.46524 17.79759 1.000 9.30402 334 VAL A N 1
ATOM 2527 C CA . VAL A 1 336 ? 8.10222 6.13406 19.09293 1.000 9.28268 334 VAL A CA 1
ATOM 2528 C C . VAL A 1 336 ? 6.73918 5.98432 19.75329 1.000 9.18911 334 VAL A C 1
ATOM 2529 O O . VAL A 1 336 ? 5.73327 6.50247 19.25030 1.000 11.67988 334 VAL A O 1
ATOM 2533 N N . PHE A 1 337 ? 6.69798 5.27619 20.88060 1.000 9.25582 335 PHE A N 1
ATOM 2534 C CA . PHE A 1 337 ? 5.48820 5.12360 21.67799 1.000 9.18222 335 PHE A CA 1
ATOM 2535 C C . PHE A 1 337 ? 5.59581 6.04866 22.88311 1.000 9.74422 335 PHE A C 1
ATOM 2536 O O . PHE A 1 337 ? 6.61646 6.05236 23.57444 1.000 11.66092 335 PHE A O 1
ATOM 2544 N N . GLU A 1 338 ? 4.54202 6.81107 23.15645 1.000 9.82766 336 GLU A N 1
ATOM 2545 C CA . GLU A 1 338 ? 4.54079 7.75426 24.26901 1.000 11.28212 336 GLU A CA 1
ATOM 2546 C C . GLU A 1 338 ? 3.29139 7.56359 25.10457 1.000 9.97880 336 GLU A C 1
ATOM 2547 O O . GLU A 1 338 ? 2.19322 7.43032 24.55828 1.000 12.50411 336 GLU A O 1
ATOM 2553 N N . ARG A 1 339 ? 3.45436 7.58280 26.42612 1.000 9.70631 337 ARG A N 1
ATOM 2554 C CA . ARG A 1 339 ? 2.32486 7.63744 27.34430 1.000 10.53388 337 ARG A CA 1
ATOM 2555 C C . ARG A 1 339 ? 2.15897 9.07829 27.81854 1.000 10.81094 337 ARG A C 1
ATOM 2556 O O . ARG A 1 339 ? 3.09782 9.67114 28.36676 1.000 11.09500 337 ARG A O 1
ATOM 2564 N N . TRP A 1 340 ? 0.97245 9.63073 27.59049 1.000 10.76363 338 TRP A N 1
ATOM 2565 C CA . TRP A 1 340 ? 0.61622 10.98691 27.96833 1.000 11.39571 338 TRP A CA 1
ATOM 2566 C C . TRP A 1 340 ? -0.50809 10.93856 28.99033 1.000 12.28671 338 TRP A C 1
ATOM 2567 O O . TRP A 1 340 ? -1.44227 10.13623 28.86024 1.000 12.56433 338 TRP A O 1
ATOM 2578 N N . ARG A 1 341 ? -0.43426 11.81975 29.98478 1.000 12.51043 339 ARG A N 1
ATOM 2579 C CA . ARG A 1 341 ? -1.51200 11.99495 30.95053 1.000 13.30332 339 ARG A CA 1
ATOM 2580 C C . ARG A 1 341 ? -2.32077 13.23137 30.57973 1.000 13.08619 339 ARG A C 1
ATOM 2581 O O . ARG A 1 341 ? -1.76246 14.32575 30.42605 1.000 14.16113 339 ARG A O 1
ATOM 2589 N N . ARG A 1 342 ? -3.62990 13.05161 30.41728 1.000 13.89483 340 ARG A N 1
ATOM 2590 C CA . ARG A 1 342 ? -4.51155 14.18347 30.16905 1.000 13.67653 340 ARG A CA 1
ATOM 2591 C C . ARG A 1 342 ? -4.87259 14.83061 31.50044 1.000 14.39188 340 ARG A C 1
ATOM 2592 O O . ARG A 1 342 ? -5.42406 14.17271 32.38752 1.000 13.89180 340 ARG A O 1
ATOM 2600 N N . LEU A 1 343 ? -4.57653 16.12479 31.63687 1.000 14.55210 341 LEU A N 1
ATOM 2601 C CA . LEU A 1 343 ? -4.71388 16.76271 32.94329 1.000 15.22217 341 LEU A CA 1
ATOM 2602 C C . LEU A 1 343 ? -6.17282 16.95437 33.34231 1.000 15.53728 341 LEU A C 1
ATOM 2603 O O . LEU A 1 343 ? -6.48902 16.96367 34.53541 1.000 16.14180 341 LEU A O 1
ATOM 2608 N N . SER A 1 344 ? -7.07502 17.08886 32.37092 1.000 14.73611 342 SER A N 1
ATOM 2609 C CA . SER A 1 344 ? -8.46742 17.38166 32.70381 1.000 14.68229 342 SER A CA 1
ATOM 2610 C C . SER A 1 344 ? -9.07636 16.29973 33.58714 1.000 14.63535 342 SER A C 1
ATOM 2611 O O . SER A 1 344 ? -9.88240 16.59769 34.48034 1.000 15.58140 342 SER A O 1
ATOM 2614 N N . ASP A 1 345 ? -8.73496 15.03732 33.33329 1.000 14.46324 343 ASP A N 1
ATOM 2615 C CA . ASP A 1 345 ? -9.27390 13.93202 34.11212 1.000 15.72485 343 ASP A CA 1
ATOM 2616 C C . ASP A 1 345 ? -8.20042 12.94263 34.54175 1.000 17.16608 343 ASP A C 1
ATOM 2617 O O . ASP A 1 345 ? -8.53706 11.86808 35.05205 1.000 18.63654 343 ASP A O 1
ATOM 2622 N N . ASN A 1 346 ? -6.92645 13.28069 34.35349 1.000 17.42142 344 ASN A N 1
ATOM 2623 C CA . ASN A 1 346 ? -5.79882 12.41787 34.71707 1.000 18.82183 344 ASN A CA 1
ATOM 2624 C C . ASN A 1 346 ? -5.92758 11.01639 34.11370 1.000 18.60468 344 ASN A C 1
ATOM 2625 O O . ASN A 1 346 ? -5.56768 10.01076 34.72982 1.000 19.67395 344 ASN A O 1
ATOM 2630 N N . SER A 1 347 ? -6.42257 10.95429 32.88044 1.000 16.94470 345 SER A N 1
ATOM 2631 C CA . SER A 1 347 ? -6.50121 9.71186 32.11753 1.000 15.68507 345 SER A CA 1
ATOM 2632 C C . SER A 1 347 ? -5.21106 9.50135 31.32838 1.000 14.42189 345 SER A C 1
ATOM 2633 O O . SER A 1 347 ? -4.46421 10.44177 31.06595 1.000 14.93924 345 SER A O 1
ATOM 2636 N N . GLN A 1 348 ? -4.95892 8.24881 30.94008 1.000 13.14587 346 GLN A N 1
ATOM 2637 C CA . GLN A 1 348 ? -3.70437 7.84445 30.31400 1.000 12.74126 346 GLN A CA 1
ATOM 2638 C C . GLN A 1 348 ? -3.93892 7.49487 28.84989 1.000 11.60907 346 GLN A C 1
ATOM 2639 O O . GLN A 1 348 ? -4.89155 6.78157 28.52326 1.000 12.29518 346 GLN A O 1
ATOM 2645 N N . TRP A 1 349 ? -3.04412 7.97036 27.98052 1.000 11.15997 347 TRP A N 1
ATOM 2646 C CA . TRP A 1 349 ? -3.18961 7.85805 26.53564 1.000 11.42431 347 TRP A CA 1
ATOM 2647 C C . TRP A 1 349 ? -1.86352 7.44105 25.91980 1.000 10.85373 347 TRP A C 1
ATOM 2648 O O . TRP A 1 349 ? -0.79737 7.74921 26.45060 1.000 12.13263 347 TRP A O 1
ATOM 2659 N N . ILE A 1 350 ? -1.93300 6.74054 24.78762 1.000 10.33571 348 ILE A N 1
ATOM 2660 C CA . ILE A 1 350 ? -0.74997 6.27614 24.06799 1.000 9.64912 348 ILE A CA 1
ATOM 2661 C C . ILE A 1 350 ? -0.72864 6.89795 22.67890 1.000 9.51881 348 ILE A C 1
ATOM 2662 O O . ILE A 1 350 ? -1.68750 6.75592 21.90970 1.000 10.57385 348 ILE A O 1
ATOM 2667 N N . GLN A 1 351 ? 0.38194 7.54842 22.34373 1.000 9.87559 349 GLN A N 1
ATOM 2668 C CA . GLN A 1 351 ? 0.61505 8.10650 21.02120 1.000 11.10819 349 GLN A CA 1
ATOM 2669 C C . GLN A 1 351 ? 1.74399 7.33397 20.35575 1.000 10.35404 349 GLN A C 1
ATOM 2670 O O . GLN A 1 351 ? 2.70872 6.94243 21.01196 1.000 11.19231 349 GLN A O 1
ATOM 2676 N N . VAL A 1 352 ? 1.63361 7.11415 19.05394 1.000 10.18033 350 VAL A N 1
ATOM 2677 C CA . VAL A 1 352 ? 2.68032 6.45237 18.28664 1.000 9.61526 350 VAL A CA 1
ATOM 2678 C C . VAL A 1 352 ? 3.01566 7.32363 17.08763 1.000 9.84441 350 VAL A C 1
ATOM 2679 O O . VAL A 1 352 ? 2.11579 7.87662 16.44151 1.000 11.22363 350 VAL A O 1
ATOM 2683 N N . SER A 1 353 ? 4.31261 7.45200 16.79545 1.000 9.42689 351 SER A N 1
ATOM 2684 C CA A SER A 1 353 ? 4.76033 8.19417 15.62723 0.572 8.87445 351 SER A CA 1
ATOM 2685 C CA B SER A 1 353 ? 4.78850 8.21977 15.65787 0.428 8.93977 351 SER A CA 1
ATOM 2686 C C . SER A 1 353 ? 5.97276 7.49355 15.04430 1.000 8.98652 351 SER A C 1
ATOM 2687 O O . SER A 1 353 ? 6.60027 6.64841 15.68707 1.000 10.33495 351 SER A O 1
ATOM 2692 N N . LEU A 1 354 ? 6.30266 7.86748 13.81471 1.000 9.18381 352 LEU A N 1
ATOM 2693 C CA . LEU A 1 354 ? 7.50152 7.37224 13.14730 1.000 9.14311 352 LEU A CA 1
ATOM 2694 C C . LEU A 1 354 ? 8.41467 8.58345 12.94203 1.000 8.65553 352 LEU A C 1
ATOM 2695 O O . LEU A 1 354 ? 8.05617 9.52394 12.21979 1.000 11.20135 352 LEU A O 1
ATOM 2700 N N . VAL A 1 355 ? 9.57064 8.58469 13.61634 1.000 9.43476 353 VAL A N 1
ATOM 2701 C CA . VAL A 1 355 ? 10.54890 9.66626 13.54085 1.000 10.41515 353 VAL A CA 1
ATOM 2702 C C . VAL A 1 355 ? 11.73443 9.18141 12.71650 1.000 9.27874 353 VAL A C 1
ATOM 2703 O O . VAL A 1 355 ? 12.19781 8.04737 12.88996 1.000 10.51500 353 VAL A O 1
ATOM 2707 N N . PHE A 1 356 ? 12.23352 10.03483 11.82222 1.000 8.87496 354 PHE A N 1
ATOM 2708 C CA . PHE A 1 356 ? 13.22240 9.56928 10.85853 1.000 9.70232 354 PHE A CA 1
ATOM 2709 C C . PHE A 1 356 ? 13.96417 10.76141 10.27843 1.000 9.48481 354 PHE A C 1
ATOM 2710 O O . PHE A 1 356 ? 13.41618 11.86210 10.17075 1.000 10.33058 354 PHE A O 1
ATOM 2718 N N . GLN A 1 357 ? 15.20826 10.52692 9.87594 1.000 9.63674 355 GLN A N 1
ATOM 2719 C CA . GLN A 1 357 ? 15.91729 11.49294 9.05260 1.000 9.39520 355 GLN A CA 1
ATOM 2720 C C . GLN A 1 357 ? 15.50082 11.32091 7.59565 1.000 9.46739 355 GLN A C 1
ATOM 2721 O O . GLN A 1 357 ? 15.42067 10.18900 7.09715 1.000 10.55968 355 GLN A O 1
ATOM 2727 N N . THR A 1 358 ? 15.23370 12.43657 6.91207 1.000 9.84383 356 THR A N 1
ATOM 2728 C CA . THR A 1 358 ? 15.00364 12.34819 5.47694 1.000 9.51803 356 THR A CA 1
ATOM 2729 C C . THR A 1 358 ? 16.30330 11.91567 4.80925 1.000 9.55117 356 THR A C 1
ATOM 2730 O O . THR A 1 358 ? 17.38714 12.01916 5.38677 1.000 10.72969 356 THR A O 1
ATOM 2734 N N . LEU A 1 359 ? 16.19325 11.39255 3.58680 1.000 9.50461 357 LEU A N 1
ATOM 2735 C CA . LEU A 1 359 ? 17.40301 10.96105 2.89467 1.000 9.94983 357 LEU A CA 1
ATOM 2736 C C . LEU A 1 359 ? 18.36428 12.13574 2.70421 1.000 11.27638 357 LEU A C 1
ATOM 2737 O O . LEU A 1 359 ? 19.58423 11.97120 2.81332 1.000 11.70439 357 LEU A O 1
ATOM 2742 N N . GLN A 1 360 ? 17.82961 13.33792 2.44947 1.000 11.58773 358 GLN A N 1
ATOM 2743 C CA . GLN A 1 360 ? 18.68771 14.51232 2.32922 1.000 13.35552 358 GLN A CA 1
ATOM 2744 C C . GLN A 1 360 ? 19.36657 14.85261 3.65262 1.000 10.89301 358 GLN A C 1
ATOM 2745 O O . GLN A 1 360 ? 20.52928 15.26121 3.66497 1.000 11.17858 358 GLN A O 1
ATOM 2751 N N . GLN A 1 361 ? 18.66977 14.68450 4.77709 1.000 10.22491 359 GLN A N 1
ATOM 2752 C CA . GLN A 1 361 ? 19.32112 14.91161 6.06601 1.000 10.82906 359 GLN A CA 1
ATOM 2753 C C . GLN A 1 361 ? 20.44714 13.91835 6.30160 1.000 10.83522 359 GLN A C 1
ATOM 2754 O O . GLN A 1 361 ? 21.43205 14.24299 6.96848 1.000 11.76196 359 GLN A O 1
ATOM 2760 N N . MET A 1 362 ? 20.31543 12.69789 5.78726 1.000 10.32359 360 MET A N 1
ATOM 2761 C CA . MET A 1 362 ? 21.41911 11.75261 5.88583 1.000 9.48860 360 MET A CA 1
ATOM 2762 C C . MET A 1 362 ? 22.54102 12.13633 4.92667 1.000 10.57807 360 MET A C 1
ATOM 2763 O O . MET A 1 362 ? 23.72001 12.15966 5.31113 1.000 12.02208 360 MET A O 1
ATOM 2768 N N . ARG A 1 363 ? 22.18488 12.43325 3.66969 1.000 10.35033 361 ARG A N 1
ATOM 2769 C CA . ARG A 1 363 ? 23.16552 12.78631 2.63690 1.000 10.45135 361 ARG A CA 1
ATOM 2770 C C . ARG A 1 363 ? 24.01267 13.98410 3.05244 1.000 11.60511 361 ARG A C 1
ATOM 2771 O O . ARG A 1 363 ? 25.22429 14.01881 2.79786 1.000 13.34980 361 ARG A O 1
ATOM 2779 N N . ASP A 1 364 ? 23.39203 14.98276 3.66668 1.000 12.06817 362 ASP A N 1
ATOM 2780 C CA . ASP A 1 364 ? 24.08295 16.20388 4.07309 1.000 12.94771 362 ASP A CA 1
ATOM 2781 C C . ASP A 1 364 ? 24.63186 16.13508 5.48972 1.000 13.34716 362 ASP A C 1
ATOM 2782 O O . ASP A 1 364 ? 25.24691 17.10865 5.94230 1.000 13.98526 362 ASP A O 1
ATOM 2787 N N . LYS A 1 365 ? 24.39698 15.03892 6.20911 1.000 12.50231 363 LYS A N 1
ATOM 2788 C CA . LYS A 1 365 ? 24.82342 14.90111 7.59974 1.000 14.39346 363 LYS A CA 1
ATOM 2789 C C . LYS A 1 365 ? 24.35861 16.09595 8.43191 1.000 13.94361 363 LYS A C 1
ATOM 2790 O O . LYS A 1 365 ? 25.13068 16.73825 9.15173 1.000 15.94373 363 LYS A O 1
ATOM 2796 N N . THR A 1 366 ? 23.06179 16.37639 8.33206 1.000 13.26529 364 THR A N 1
ATOM 2797 C CA . THR A 1 366 ? 22.47014 17.56235 8.93638 1.000 13.86809 364 THR A CA 1
ATOM 2798 C C . THR A 1 366 ? 22.34645 17.40197 10.44802 1.000 14.25367 364 THR A C 1
ATOM 2799 O O . THR A 1 366 ? 21.61914 16.51929 10.90976 1.000 13.50339 364 THR A O 1
ATOM 2803 N N . PRO A 1 367 ? 22.99728 18.24095 11.25070 1.000 14.59091 365 PRO A N 1
ATOM 2804 C CA . PRO A 1 367 ? 22.76082 18.17294 12.69480 1.000 15.27615 365 PRO A CA 1
ATOM 2805 C C . PRO A 1 367 ? 21.31113 18.52173 13.00752 1.000 14.64656 365 PRO A C 1
ATOM 2806 O O . PRO A 1 367 ? 20.73821 19.44752 12.43148 1.000 16.46842 365 PRO A O 1
ATOM 2810 N N . LEU A 1 368 ? 20.71344 17.75865 13.91536 1.000 12.63476 366 LEU A N 1
ATOM 2811 C CA . LEU A 1 368 ? 19.30041 17.88052 14.23028 1.000 11.44354 366 LEU A CA 1
ATOM 2812 C C . LEU A 1 368 ? 19.10434 18.63524 15.53667 1.000 13.03663 366 LEU A C 1
ATOM 2813 O O . LEU A 1 368 ? 19.93605 18.57445 16.44385 1.000 15.44832 366 LEU A O 1
ATOM 2818 N N . SER A 1 369 ? 17.97525 19.32503 15.63394 1.000 12.84961 367 SER A N 1
ATOM 2819 C CA . SER A 1 369 ? 17.66268 20.16968 16.78180 1.000 14.41909 367 SER A CA 1
ATOM 2820 C C . SER A 1 369 ? 16.18589 20.52833 16.69478 1.000 14.13002 367 SER A C 1
ATOM 2821 O O . SER A 1 369 ? 15.50764 20.18748 15.72574 1.000 14.57090 367 SER A O 1
ATOM 2824 N N . LEU A 1 370 ? 15.68936 21.25103 17.70090 1.000 13.79567 368 LEU A N 1
ATOM 2825 C CA . LEU A 1 370 ? 14.28966 21.67144 17.65252 1.000 14.72613 368 LEU A CA 1
ATOM 2826 C C . LEU A 1 370 ? 14.00558 22.53878 16.43351 1.000 15.39539 368 LEU A C 1
ATOM 2827 O O . LEU A 1 370 ? 12.91016 22.46783 15.86900 1.000 15.86556 368 LEU A O 1
ATOM 2832 N N . ASN A 1 371 ? 14.97035 23.36163 16.01825 1.000 16.54555 369 ASN A N 1
ATOM 2833 C CA A ASN A 1 371 ? 14.75205 24.19166 14.84167 0.447 16.99194 369 ASN A CA 1
ATOM 2834 C CA B ASN A 1 371 ? 14.80885 24.21343 14.84385 0.553 17.07327 369 ASN A CA 1
ATOM 2835 C C . ASN A 1 371 ? 15.00576 23.44620 13.54029 1.000 17.01839 369 ASN A C 1
ATOM 2836 O O . ASN A 1 371 ? 14.47514 23.85412 12.50205 1.000 18.74460 369 ASN A O 1
ATOM 2845 N N . THR A 1 372 ? 15.77516 22.36047 13.57100 1.000 15.44837 370 THR A N 1
ATOM 2846 C CA . THR A 1 372 ? 16.01828 21.50971 12.40691 1.000 16.18372 370 THR A CA 1
ATOM 2847 C C . THR A 1 372 ? 15.69414 20.07617 12.80682 1.000 14.29670 370 THR A C 1
ATOM 2848 O O . THR A 1 372 ? 16.59256 19.24942 13.00479 1.000 13.52874 370 THR A O 1
ATOM 2852 N N . PRO A 1 373 ? 14.41252 19.75306 12.95166 1.000 13.31225 371 PRO A N 1
ATOM 2853 C CA . PRO A 1 373 ? 14.03056 18.43700 13.47474 1.000 12.42653 371 PRO A CA 1
ATOM 2854 C C . PRO A 1 373 ? 14.09834 17.37339 12.39671 1.000 11.81774 371 PRO A C 1
ATOM 2855 O O . PRO A 1 373 ? 14.09144 17.68748 11.19519 1.000 12.12856 371 PRO A O 1
ATOM 2859 N N . PRO A 1 374 ? 14.16756 16.10299 12.78982 1.000 11.33752 372 PRO A N 1
ATOM 2860 C CA . PRO A 1 374 ? 13.92604 15.01963 11.83587 1.000 10.43124 372 PRO A CA 1
ATOM 2861 C C . PRO A 1 374 ? 12.48135 15.06321 11.36989 1.000 11.43468 372 PRO A C 1
ATOM 2862 O O . PRO A 1 374 ? 11.63783 15.76699 11.92758 1.000 12.74131 372 PRO A O 1
ATOM 2866 N N . GLY A 1 375 ? 12.20916 14.31098 10.31117 1.000 11.30862 373 GLY A N 1
ATOM 2867 C CA . GLY A 1 375 ? 10.83680 14.06942 9.92708 1.000 11.78722 373 GLY A CA 1
ATOM 2868 C C . GLY A 1 375 ? 10.08753 13.29027 10.99117 1.000 10.92509 373 GLY A C 1
ATOM 2869 O O . GLY A 1 375 ? 10.66584 12.56438 11.80515 1.000 10.72781 373 GLY A O 1
ATOM 2870 N N . GLU A 1 376 ? 8.76463 13.43693 10.97493 1.000 11.80039 374 GLU A N 1
ATOM 2871 C CA . GLU A 1 376 ? 7.92079 12.72417 11.92623 1.000 13.21240 374 GLU A CA 1
ATOM 2872 C C . GLU A 1 376 ? 6.53714 12.54150 11.32568 1.000 11.86541 374 GLU A C 1
ATOM 2873 O O . GLU A 1 376 ? 5.94755 13.49339 10.81063 1.000 14.09660 374 GLU A O 1
ATOM 2879 N N . VAL A 1 377 ? 6.04410 11.30814 11.35863 1.000 10.10856 375 VAL A N 1
ATOM 2880 C CA . VAL A 1 377 ? 4.70368 10.97597 10.89646 1.000 10.64311 375 VAL A CA 1
ATOM 2881 C C . VAL A 1 377 ? 3.90720 10.54776 12.11512 1.000 11.10795 375 VAL A C 1
ATOM 2882 O O . VAL A 1 377 ? 4.26522 9.57185 12.78623 1.000 11.61071 375 VAL A O 1
ATOM 2886 N N . LYS A 1 378 ? 2.82548 11.26289 12.40851 1.000 11.20829 376 LYS A N 1
ATOM 2887 C CA . LYS A 1 378 ? 1.94819 10.82598 13.48028 1.000 12.65144 376 LYS A CA 1
ATOM 2888 C C . LYS A 1 378 ? 1.11785 9.64802 12.98011 1.000 10.97903 376 LYS A C 1
ATOM 2889 O O . LYS A 1 378 ? 0.64724 9.64342 11.84078 1.000 11.92688 376 LYS A O 1
ATOM 2895 N N . LEU A 1 379 ? 0.98107 8.61960 13.80874 1.000 11.14551 377 LEU A N 1
ATOM 2896 C CA . LEU A 1 379 ? 0.30214 7.39173 13.41240 1.000 10.72582 377 LEU A CA 1
ATOM 2897 C C . LEU A 1 379 ? -0.98606 7.23705 14.20189 1.000 11.64033 377 LEU A C 1
ATOM 2898 O O . LEU A 1 379 ? -1.21828 7.92208 15.19849 1.000 13.27056 377 LEU A O 1
ATOM 2903 N N . THR A 1 380 ? -1.82966 6.31496 13.74512 1.000 12.95554 378 THR A N 1
ATOM 2904 C CA . THR A 1 380 ? -2.98914 5.90783 14.51899 1.000 15.08275 378 THR A CA 1
ATOM 2905 C C . THR A 1 380 ? -3.04959 4.38957 14.53794 1.000 13.42031 378 THR A C 1
ATOM 2906 O O . THR A 1 380 ? -2.68644 3.73142 13.55811 1.000 14.06561 378 THR A O 1
ATOM 2910 N N . LEU A 1 381 ? -3.47498 3.83549 15.66679 1.000 12.81767 379 LEU A N 1
ATOM 2911 C CA . LEU A 1 381 ? -3.73697 2.40415 15.74798 1.000 14.62273 379 LEU A CA 1
ATOM 2912 C C . LEU A 1 381 ? -5.10390 2.17284 15.12946 1.000 14.37272 379 LEU A C 1
ATOM 2913 O O . LEU A 1 381 ? -6.12286 2.57578 15.70031 1.000 15.17623 379 LEU A O 1
ATOM 2918 N N . ALA A 1 382 ? -5.13642 1.51859 13.96694 1.000 14.98990 380 ALA A N 1
ATOM 2919 C CA . ALA A 1 382 ? -6.38403 1.43412 13.21516 1.000 16.08757 380 ALA A CA 1
ATOM 2920 C C . ALA A 1 382 ? -7.47999 0.72729 14.00205 1.000 16.37784 380 ALA A C 1
ATOM 2921 O O . ALA A 1 382 ? -8.66728 1.03479 13.82190 1.000 18.53530 380 ALA A O 1
ATOM 2923 N N . GLY A 1 383 ? -7.11334 -0.20927 14.87771 1.000 15.43349 381 GLY A N 1
ATOM 2924 C CA . GLY A 1 383 ? -8.10733 -0.94764 15.63787 1.000 16.50774 381 GLY A CA 1
ATOM 2925 C C . GLY A 1 383 ? -8.56419 -0.29569 16.92572 1.000 16.61494 381 GLY A C 1
ATOM 2926 O O . GLY A 1 383 ? -9.40387 -0.86283 17.63912 1.000 18.10656 381 GLY A O 1
ATOM 2927 N N . CYS A 1 384 ? -8.04408 0.88513 17.25059 1.000 16.29912 382 CYS A N 1
ATOM 2928 C CA . CYS A 1 384 ? -8.37414 1.52055 18.51900 1.000 20.00833 382 CYS A CA 1
ATOM 2929 C C . CYS A 1 384 ? -9.79421 2.05816 18.48482 1.000 24.41941 382 CYS A C 1
ATOM 2930 O O . CYS A 1 384 ? -10.16135 2.81648 17.58310 1.000 26.19093 382 CYS A O 1
ATOM 2933 N N . GLU A 1 385 ? -10.58632 1.68221 19.48168 1.000 26.53755 383 GLU A N 1
ATOM 2934 C CA . GLU A 1 385 ? -11.95255 2.16210 19.58777 1.000 30.72707 383 GLU A CA 1
ATOM 2935 C C . GLU A 1 385 ? -12.10900 3.29505 20.59277 1.000 28.93632 383 GLU A C 1
ATOM 2936 O O . GLU A 1 385 ? -13.14156 3.97325 20.57722 1.000 31.13976 383 GLU A O 1
ATOM 2942 N N . GLU A 1 386 ? -11.11837 3.52990 21.45113 1.000 24.60269 384 GLU A N 1
ATOM 2943 C CA . GLU A 1 386 ? -11.19054 4.59609 22.44949 1.000 22.72316 384 GLU A CA 1
ATOM 2944 C C . GLU A 1 386 ? -10.09291 5.60959 22.13693 1.000 17.66953 384 GLU A C 1
ATOM 2945 O O . GLU A 1 386 ? -8.95994 5.49027 22.60454 1.000 15.57593 384 GLU A O 1
ATOM 2951 N N . ARG A 1 387 ? -10.43455 6.61978 21.35101 1.000 17.31794 385 ARG A N 1
ATOM 2952 C CA . ARG A 1 387 ? -9.47554 7.62191 20.91535 1.000 20.10668 385 ARG A CA 1
ATOM 2953 C C . ARG A 1 387 ? -9.77570 8.96168 21.57047 1.000 18.99075 385 ARG A C 1
ATOM 2954 O O . ARG A 1 387 ? -10.91825 9.24701 21.94272 1.000 20.17038 385 ARG A O 1
ATOM 2962 N N . ASN A 1 388 ? -8.73672 9.78058 21.72067 1.000 17.79436 386 ASN A N 1
ATOM 2963 C CA . ASN A 1 388 ? -8.91530 11.15495 22.15094 1.000 18.45099 386 ASN A CA 1
ATOM 2964 C C . ASN A 1 388 ? -8.79992 12.07316 20.93719 1.000 20.56075 386 ASN A C 1
ATOM 2965 O O . ASN A 1 388 ? -8.51225 11.63515 19.82111 1.000 20.87045 386 ASN A O 1
ATOM 2970 N N . ALA A 1 389 ? -9.05145 13.36446 21.15765 1.000 22.08846 387 ALA A N 1
ATOM 2971 C CA . ALA A 1 389 ? -9.09417 14.29763 20.03651 1.000 23.61821 387 ALA A CA 1
ATOM 2972 C C . ALA A 1 389 ? -7.76542 14.36826 19.29903 1.000 24.84225 387 ALA A C 1
ATOM 2973 O O . ALA A 1 389 ? -7.74385 14.65751 18.09658 1.000 25.84270 387 ALA A O 1
ATOM 2975 N N . GLN A 1 390 ? -6.65137 14.12623 19.99560 1.000 23.71464 388 GLN A N 1
ATOM 2976 C CA . GLN A 1 390 ? -5.33415 14.12502 19.36753 1.000 24.30456 388 GLN A CA 1
ATOM 2977 C C . GLN A 1 390 ? -5.00426 12.81754 18.65322 1.000 22.46813 388 GLN A C 1
ATOM 2978 O O . GLN A 1 390 ? -3.86027 12.63221 18.21833 1.000 22.17507 388 GLN A O 1
ATOM 2984 N N . GLY A 1 391 ? -5.96706 11.91309 18.51213 1.000 20.17696 389 GLY A N 1
ATOM 2985 C CA . GLY A 1 391 ? -5.71339 10.67510 17.80720 1.000 18.15037 389 GLY A CA 1
ATOM 2986 C C . GLY A 1 391 ? -5.02397 9.60771 18.62158 1.000 16.16556 389 GLY A C 1
ATOM 2987 O O . GLY A 1 391 ? -4.64335 8.56941 18.06209 1.000 18.16090 389 GLY A O 1
ATOM 2988 N N . MET A 1 392 ? -4.86612 9.81427 19.92267 1.000 13.53172 390 MET A N 1
ATOM 2989 C CA . MET A 1 392 ? -4.17247 8.84462 20.74695 1.000 12.19738 390 MET A CA 1
ATOM 2990 C C . MET A 1 392 ? -5.16190 7.76760 21.17661 1.000 12.95794 390 MET A C 1
ATOM 2991 O O . MET A 1 392 ? -6.38208 7.96836 21.17650 1.000 15.21777 390 MET A O 1
ATOM 2996 N N . CYS A 1 393 ? -4.63798 6.61856 21.56190 1.000 12.41600 391 CYS A N 1
ATOM 2997 C CA . CYS A 1 393 ? -5.48704 5.54274 22.05242 1.000 13.15113 391 CYS A CA 1
ATOM 2998 C C . CYS A 1 393 ? -5.43063 5.50143 23.57247 1.000 10.94042 391 CYS A C 1
ATOM 2999 O O . CYS A 1 393 ? -4.37554 5.71384 24.16114 1.000 12.42499 391 CYS A O 1
ATOM 3002 N N . SER A 1 394 ? -6.56085 5.22187 24.21595 1.000 10.85677 392 SER A N 1
ATOM 3003 C CA . SER A 1 394 ? -6.50400 5.11455 25.66945 1.000 10.80636 392 SER A CA 1
ATOM 3004 C C . SER A 1 394 ? -5.55709 3.98398 26.06454 1.000 11.45742 392 SER A C 1
ATOM 3005 O O . SER A 1 394 ? -5.34366 3.02752 25.31503 1.000 11.86654 392 SER A O 1
ATOM 3008 N N . LEU A 1 395 ? -4.97416 4.09334 27.25751 1.000 10.52940 393 LEU A N 1
ATOM 3009 C CA . LEU A 1 395 ? -4.12399 3.00659 27.72820 1.000 11.21601 393 LEU A CA 1
ATOM 3010 C C . LEU A 1 395 ? -4.87472 1.67398 27.73014 1.000 11.14805 393 LEU A C 1
ATOM 3011 O O . LEU A 1 395 ? -4.32056 0.63686 27.34397 1.000 11.32338 393 LEU A O 1
ATOM 3016 N N . ALA A 1 396 ? -6.13942 1.68071 28.16462 1.000 11.78139 394 ALA A N 1
ATOM 3017 C CA . ALA A 1 396 ? -6.93023 0.45263 28.15878 1.000 12.80365 394 ALA A CA 1
ATOM 3018 C C . ALA A 1 396 ? -7.13818 -0.06453 26.74176 1.000 12.21217 394 ALA A C 1
ATOM 3019 O O . ALA A 1 396 ? -7.05697 -1.27611 26.49799 1.000 12.93504 394 ALA A O 1
ATOM 3021 N N . GLY A 1 397 ? -7.40328 0.83504 25.78972 1.000 12.22306 395 GLY A N 1
ATOM 3022 C CA . GLY A 1 397 ? -7.59469 0.40024 24.41655 1.000 12.82202 395 GLY A CA 1
ATOM 3023 C C . GLY A 1 397 ? -6.31733 -0.13619 23.80106 1.000 11.36748 395 GLY A C 1
ATOM 3024 O O . GLY A 1 397 ? -6.33574 -1.14085 23.08706 1.000 12.45040 395 GLY A O 1
ATOM 3025 N N . PHE A 1 398 ? -5.18579 0.51895 24.08225 1.000 11.38381 396 PHE A N 1
ATOM 3026 C CA . PHE A 1 398 ? -3.89755 0.02789 23.60686 1.000 12.49066 396 PHE A CA 1
ATOM 3027 C C . PHE A 1 398 ? -3.59102 -1.33800 24.19232 1.000 11.53191 396 PHE A C 1
ATOM 3028 O O . PHE A 1 398 ? -3.09549 -2.22449 23.49067 1.000 12.86764 396 PHE A O 1
ATOM 3036 N N . THR A 1 399 ? -3.86710 -1.51504 25.48293 1.000 11.84242 397 THR A N 1
ATOM 3037 C CA . THR A 1 399 ? -3.63110 -2.80048 26.13466 1.000 11.92089 397 THR A CA 1
ATOM 3038 C C . THR A 1 399 ? -4.45894 -3.90609 25.49620 1.000 11.95659 397 THR A C 1
ATOM 3039 O O . THR A 1 399 ? -3.96985 -5.02614 25.30564 1.000 12.14098 397 THR A O 1
ATOM 3043 N N . GLN A 1 400 ? -5.72126 -3.61421 25.16879 1.000 11.61651 398 GLN A N 1
ATOM 3044 C CA . GLN A 1 400 ? -6.55906 -4.59675 24.49198 1.000 13.04737 398 GLN A CA 1
ATOM 3045 C C . GLN A 1 400 ? -6.01358 -4.93739 23.11356 1.000 11.46414 398 GLN A C 1
ATOM 3046 O O . GLN A 1 400 ? -5.95931 -6.11337 22.73490 1.000 11.78761 398 GLN A O 1
ATOM 3052 N N . ILE A 1 401 ? -5.59557 -3.92560 22.35093 1.000 11.95335 399 ILE A N 1
ATOM 3053 C CA . ILE A 1 401 ? -5.01844 -4.17590 21.03076 1.000 12.79756 399 ILE A CA 1
ATOM 3054 C C . ILE A 1 401 ? -3.80046 -5.08491 21.13890 1.000 12.52036 399 ILE A C 1
ATOM 3055 O O . ILE A 1 401 ? -3.65733 -6.05410 20.38111 1.000 13.28332 399 ILE A O 1
ATOM 3060 N N . VAL A 1 402 ? -2.88788 -4.77377 22.06393 1.000 11.20956 400 VAL A N 1
ATOM 3061 C CA . VAL A 1 402 ? -1.68287 -5.58811 22.19927 1.000 10.71842 400 VAL A CA 1
ATOM 3062 C C . VAL A 1 402 ? -2.03695 -7.01295 22.60693 1.000 11.14441 400 VAL A C 1
ATOM 3063 O O . VAL A 1 402 ? -1.45875 -7.98253 22.09825 1.000 11.65685 400 VAL A O 1
ATOM 3067 N N . ASN A 1 403 ? -2.98450 -7.16791 23.53527 1.000 10.81937 401 ASN A N 1
ATOM 3068 C CA . ASN A 1 403 ? -3.32126 -8.51496 23.98719 1.000 12.62655 401 ASN A CA 1
ATOM 3069 C C . ASN A 1 403 ? -3.98304 -9.32534 22.87988 1.000 13.70308 401 ASN A C 1
ATOM 3070 O O . ASN A 1 403 ? -3.82368 -10.55249 22.83570 1.000 15.22900 401 ASN A O 1
ATOM 3075 N N . GLU A 1 404 ? -4.71358 -8.66820 21.97758 1.000 13.42342 402 GLU A N 1
ATOM 3076 C CA . GLU A 1 404 ? -5.28768 -9.37543 20.83506 1.000 15.69748 402 GLU A CA 1
ATOM 3077 C C . GLU A 1 404 ? -4.23323 -9.67815 19.77277 1.000 13.35963 402 GLU A C 1
ATOM 3078 O O . GLU A 1 404 ? -4.27795 -10.73067 19.12841 1.000 14.48761 402 GLU A O 1
ATOM 3084 N N . ALA A 1 405 ? -3.28504 -8.76008 19.56488 1.000 12.48385 403 ALA A N 1
ATOM 3085 C CA . ALA A 1 405 ? -2.28584 -8.92061 18.50575 1.000 12.86317 403 ALA A CA 1
ATOM 3086 C C . ALA A 1 405 ? -1.25589 -9.99279 18.84535 1.000 13.00076 403 ALA A C 1
ATOM 3087 O O . ALA A 1 405 ? -0.84659 -10.76360 17.96670 1.000 13.06491 403 ALA A O 1
ATOM 3089 N N . ARG A 1 406 ? -0.80473 -10.03996 20.09817 1.000 12.12361 404 ARG A N 1
ATOM 3090 C CA . ARG A 1 406 ? 0.28942 -10.92704 20.47659 1.000 11.92872 404 ARG A CA 1
ATOM 3091 C C . ARG A 1 406 ? -0.12229 -12.39393 20.35605 1.000 11.78182 404 ARG A C 1
ATOM 3092 O O . ARG A 1 406 ? -1.29498 -12.75728 20.48160 1.000 13.83796 404 ARG A O 1
ATOM 3100 N N . ILE A 1 407 ? 0.87732 -13.24077 20.13671 1.000 12.24481 405 ILE A N 1
ATOM 3101 C CA . ILE A 1 407 ? 0.71511 -14.68591 20.03285 1.000 11.92492 405 ILE A CA 1
ATOM 3102 C C . ILE A 1 407 ? 1.33609 -15.29353 21.28806 1.000 12.79324 405 ILE A C 1
ATOM 3103 O O . ILE A 1 407 ? 2.56750 -15.29797 21.42401 1.000 13.02535 405 ILE A O 1
ATOM 3108 N N . PRO A 1 408 ? 0.54066 -15.77367 22.24425 1.000 13.87709 406 PRO A N 1
ATOM 3109 C CA . PRO A 1 408 ? 1.12902 -16.24461 23.50769 1.000 15.26382 406 PRO A CA 1
ATOM 3110 C C . PRO A 1 408 ? 2.24245 -17.26517 23.34792 1.000 15.43900 406 PRO A C 1
ATOM 3111 O O . PRO A 1 408 ? 3.19784 -17.24349 24.13715 1.000 15.94982 406 PRO A O 1
ATOM 3115 N N . ALA A 1 409 ? 2.15900 -18.14976 22.35066 1.000 15.56260 407 ALA A N 1
ATOM 3116 C CA . ALA A 1 409 ? 3.19600 -19.16194 22.17663 1.000 16.10070 407 ALA A CA 1
ATOM 3117 C C . ALA A 1 409 ? 4.54058 -18.54936 21.81162 1.000 14.33243 407 ALA A C 1
ATOM 3118 O O . ALA A 1 409 ? 5.57567 -19.21021 21.96253 1.000 14.65768 407 ALA A O 1
ATOM 3120 N N . CYS A 1 410 ? 4.55282 -17.29904 21.35490 1.000 14.26091 408 CYS A N 1
ATOM 3121 C CA . CYS A 1 410 ? 5.77626 -16.62412 20.94916 1.000 15.03764 408 CYS A CA 1
ATOM 3122 C C . CYS A 1 410 ? 6.36045 -15.73405 22.03360 1.000 15.33914 408 CYS A C 1
ATOM 3123 O O . CYS A 1 410 ? 7.35101 -15.03879 21.77818 1.000 15.35210 408 CYS A O 1
ATOM 3126 N N . SER A 1 411 ? 5.78586 -15.73164 23.22745 1.000 16.75187 409 SER A N 1
ATOM 3127 C CA . SER A 1 411 ? 6.34403 -14.88894 24.26976 1.000 18.64729 409 SER A CA 1
ATOM 3128 C C . SER A 1 411 ? 7.52648 -15.58379 24.94111 1.000 17.72634 409 SER A C 1
ATOM 3129 O O . SER A 1 411 ? 7.66089 -16.81200 24.92629 1.000 17.50389 409 SER A O 1
ATOM 3132 N N . LEU A 1 412 ? 8.38918 -14.77401 25.53459 1.000 19.49757 410 LEU A N 1
ATOM 3133 C CA . LEU A 1 412 ? 9.61754 -15.27466 26.13355 1.000 22.40986 410 LEU A CA 1
ATOM 3134 C C . LEU A 1 412 ? 9.39193 -15.78948 27.54895 1.000 27.63724 410 LEU A C 1
ATOM 3135 O O . LEU A 1 412 ? 8.41444 -15.44083 28.20382 1.000 28.50130 410 LEU A O 1
#

Foldseek 3Di:
DWAFFAKEKEWEFFQFAAQDDDPVVQQQFVDDDDDDPDDHGAQDPLRLLLLLLQLQAVLQVCVVSVLDPPDDADPDQLEAAEFWLDNRLQSSSVSSCCNNGNPPCHDHFYPPDSVAGDCLQFLLRVCLFWFDQVVLVCLLCVLCVNHVCSNVVVLQVLQVLVSQLRVRCPGNLNVVVVVVVHGDGQCVSFPWDWDGDGRFIDITGSLVVLLSLLLNLLSCLLVQPPQRSNVSQDDDVSNLSSNVSNVSRCVRGQLRLSRLQLGQQSVLVVVLQLQDDDPWDQDPSRRTHNHHYYYYHHHLSNVNSVCNLQVKDDDFVQASHRSHHGKIFMWIWMADPVVRFIWIWTKIFAAHSVCSNVVPRAHPVRHTTMGTIARVPAPAADPVRTHGSVSSVVSSVVSHDVSSYD